Protein AF-0000000087408393 (afdb_homodimer)

Sequence (580 aa):
MEGLTKAVASVRRKIRSHRELYAKNEEAVKQHLIGEVFQALGWDWNNPEEVRPEERTEDGRADYALILNGEVFAYVEAKNLGVNIIKRDEPLRQLARYCFNSGVKYGILTNGAVWIAVKAFEEGSRLRDRVLVTVNIEEEPLEKAVLKLSILSKSRITEMERVASLLRALELSFLGLRQEGYSEEMLIEYLTSREGMNTVPVGELKGDETPKAAYVYDGGWKLLPLQERSIKGVLLSVLLYLEKRAQGYEREEIRRAYEHIRRMSLSPETALGVLKKLEEEEKLRISVEIMEGLTKAVASVRRKIRSHRELYAKNEEAVKQHLIGEVFQALGWDWNNPEEVRPEERTEDGRADYALILNGEVFAYVEAKNLGVNIIKRDEPLRQLARYCFNSGVKYGILTNGAVWIAVKAFEEGSRLRDRVLVTVNIEEEPLEKAVLKLSILSKSRITEMERVASLLRALELSFLGLRQEGYSEEMLIEYLTSREGMNTVPVGELKGDETPKAAYVYDGGWKLLPLQERSIKGVLLSVLLYLEKRAQGYEREEIRRAYEHIRRMSLSPETALGVLKKLEEEEKLRISVEI

Structure (mmCIF, N/CA/C/O backbone):
data_AF-0000000087408393-model_v1
#
loop_
_entity.id
_entity.type
_entity.pdbx_description
1 polymer 'Res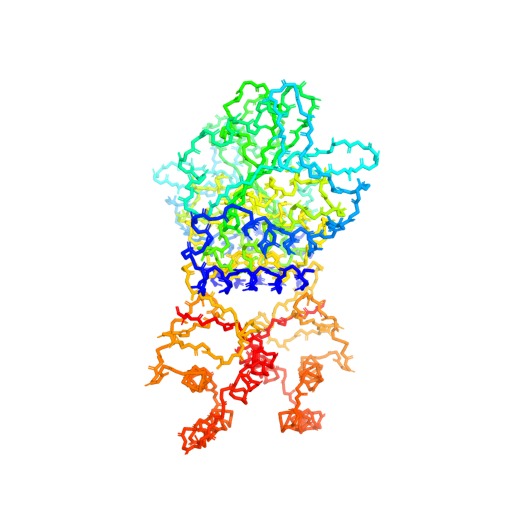triction endonuclease'
#
loop_
_atom_site.group_PDB
_atom_site.id
_atom_site.type_symbol
_atom_site.label_atom_id
_atom_site.label_alt_id
_atom_site.label_comp_id
_atom_site.label_asym_id
_atom_site.label_entity_id
_atom_site.label_seq_id
_atom_site.pdbx_PDB_ins_code
_atom_site.Cartn_x
_atom_site.Cartn_y
_atom_site.Cartn_z
_atom_site.occupancy
_atom_site.B_iso_or_equiv
_atom_site.auth_seq_id
_atom_site.auth_comp_id
_atom_site.auth_asym_id
_atom_site.auth_atom_id
_atom_site.pdbx_PDB_model_num
ATOM 1 N N . MET A 1 1 ? -4.43 -10.688 -15.258 1 82.88 1 MET A N 1
ATOM 2 C CA . MET A 1 1 ? -4.043 -11.211 -13.953 1 82.88 1 MET A CA 1
ATOM 3 C C . MET A 1 1 ? -5.012 -12.297 -13.492 1 82.88 1 MET A C 1
ATOM 5 O O . MET A 1 1 ? -4.637 -13.188 -12.719 1 82.88 1 MET A O 1
ATOM 9 N N . GLU A 1 2 ? -6.156 -12.289 -14.117 1 85.75 2 GLU A N 1
ATOM 10 C CA . GLU A 1 2 ? -7.145 -13.289 -13.734 1 85.75 2 GLU A CA 1
ATOM 11 C C . GLU A 1 2 ? -6.715 -14.688 -14.188 1 85.75 2 GLU A C 1
ATOM 13 O O . GLU A 1 2 ? -6.844 -15.656 -13.43 1 85.75 2 GLU A O 1
ATOM 18 N N . GLY A 1 3 ? -6.188 -14.727 -15.438 1 92.94 3 GLY A N 1
ATOM 19 C CA . GLY A 1 3 ? -5.695 -16 -15.938 1 92.94 3 GLY A CA 1
ATOM 20 C C . GLY A 1 3 ? -4.586 -16.594 -15.086 1 92.94 3 GLY A C 1
ATOM 21 O O . GLY A 1 3 ? -4.586 -17.781 -14.789 1 92.94 3 GLY A O 1
ATOM 22 N N . LEU A 1 4 ? -3.68 -15.75 -14.727 1 96.19 4 LEU A N 1
ATOM 23 C CA . LEU A 1 4 ? -2.562 -16.203 -13.906 1 96.19 4 LEU A CA 1
ATOM 24 C C . LEU A 1 4 ? -3.049 -16.641 -12.531 1 96.19 4 LEU A C 1
ATOM 26 O O . LEU A 1 4 ? -2.562 -17.641 -11.992 1 96.19 4 LEU A O 1
ATOM 30 N N . THR A 1 5 ? -4 -15.961 -11.961 1 93.5 5 THR A N 1
ATOM 31 C CA . THR A 1 5 ? -4.574 -16.328 -10.672 1 93.5 5 THR A CA 1
ATOM 32 C C . THR A 1 5 ? -5.184 -17.719 -10.719 1 93.5 5 THR A C 1
ATOM 34 O O . THR A 1 5 ? -4.926 -18.547 -9.844 1 93.5 5 THR A O 1
ATOM 37 N N . LYS A 1 6 ? -5.926 -17.953 -11.719 1 92.44 6 LYS A N 1
ATOM 38 C CA . LYS A 1 6 ? -6.555 -19.266 -11.891 1 92.44 6 LYS A CA 1
ATOM 39 C C . LYS A 1 6 ? -5.504 -20.359 -12.055 1 92.44 6 LYS A C 1
ATOM 41 O O . LYS A 1 6 ? -5.637 -21.453 -11.492 1 92.44 6 LYS A O 1
ATOM 46 N N . ALA A 1 7 ? -4.508 -20.047 -12.82 1 96.06 7 ALA A N 1
ATOM 47 C CA . ALA A 1 7 ? -3.447 -21.016 -13.062 1 96.06 7 ALA A CA 1
ATOM 48 C C . ALA A 1 7 ? -2.715 -21.359 -11.766 1 96.06 7 ALA A C 1
ATOM 50 O O . ALA A 1 7 ? -2.457 -22.531 -11.492 1 96.06 7 ALA A O 1
ATOM 51 N N . VAL A 1 8 ? -2.359 -20.375 -10.984 1 95.25 8 VAL A N 1
ATOM 52 C CA . VAL A 1 8 ? -1.632 -20.578 -9.734 1 95.25 8 VAL A CA 1
ATOM 53 C C . VAL A 1 8 ? -2.5 -21.375 -8.758 1 95.25 8 VAL A C 1
ATOM 55 O O . VAL A 1 8 ? -2.02 -22.297 -8.102 1 95.25 8 VAL A O 1
ATOM 58 N N . ALA A 1 9 ? -3.762 -21.047 -8.695 1 89.94 9 ALA A N 1
ATOM 59 C CA . ALA A 1 9 ? -4.684 -21.797 -7.852 1 89.94 9 ALA A CA 1
ATOM 60 C C . ALA A 1 9 ? -4.773 -23.266 -8.297 1 89.94 9 ALA A C 1
ATOM 62 O O . ALA A 1 9 ? -4.793 -24.172 -7.461 1 89.94 9 ALA A O 1
ATOM 63 N N . SER A 1 10 ? -4.852 -23.438 -9.57 1 92.94 10 SER A N 1
ATOM 64 C CA . SER A 1 10 ? -4.91 -24.781 -10.141 1 92.94 10 SER A CA 1
ATOM 65 C C . SER A 1 10 ? -3.656 -25.578 -9.805 1 92.94 10 SER A C 1
ATOM 67 O O . SER A 1 10 ? -3.744 -26.734 -9.383 1 92.94 10 SER A O 1
ATOM 69 N N . VAL A 1 11 ? -2.555 -24.984 -9.984 1 96 11 VAL A N 1
ATOM 70 C CA . VAL A 1 11 ? -1.28 -25.641 -9.711 1 96 11 VAL A CA 1
ATOM 71 C C . VAL A 1 11 ? -1.196 -26 -8.234 1 96 11 VAL A C 1
ATOM 73 O O . VAL A 1 11 ? -0.755 -27.094 -7.879 1 96 11 VAL A O 1
ATOM 76 N N . ARG A 1 12 ? -1.603 -25.109 -7.426 1 91.62 12 ARG A N 1
ATOM 77 C CA . ARG A 1 12 ? -1.642 -25.391 -5.992 1 91.62 12 ARG A CA 1
ATOM 78 C C . ARG A 1 12 ? -2.467 -26.641 -5.691 1 91.62 12 ARG A C 1
ATOM 80 O O . ARG A 1 12 ? -2.057 -27.484 -4.891 1 91.62 12 ARG A O 1
ATOM 87 N N . ARG A 1 13 ? -3.559 -26.703 -6.281 1 89.12 13 ARG A N 1
ATOM 88 C CA . ARG A 1 13 ? -4.445 -27.844 -6.078 1 89.12 13 ARG A CA 1
ATOM 89 C C . ARG A 1 13 ? -3.801 -29.141 -6.566 1 89.12 13 ARG A C 1
ATOM 91 O O . ARG A 1 13 ? -3.887 -30.172 -5.902 1 89.12 13 ARG A O 1
ATOM 98 N N . LYS A 1 14 ? -3.26 -29.078 -7.699 1 94.88 14 LYS A N 1
ATOM 99 C CA . LYS A 1 14 ? -2.59 -30.25 -8.25 1 94.88 14 LYS A CA 1
ATOM 100 C C . LYS A 1 14 ? -1.484 -30.734 -7.32 1 94.88 14 LYS A C 1
ATOM 102 O O . LYS A 1 14 ? -1.36 -31.938 -7.078 1 94.88 14 LYS A O 1
ATOM 107 N N . ILE A 1 15 ? -0.695 -29.797 -6.793 1 95.38 15 ILE A N 1
ATOM 108 C CA . ILE A 1 15 ? 0.403 -30.141 -5.898 1 95.38 15 ILE A CA 1
ATOM 109 C C . ILE A 1 15 ? -0.147 -30.844 -4.656 1 95.38 15 ILE A C 1
ATOM 111 O O . ILE A 1 15 ? 0.379 -31.875 -4.23 1 95.38 15 ILE A O 1
ATOM 115 N N . ARG A 1 16 ? -1.187 -30.344 -4.156 1 89.31 16 ARG A N 1
ATOM 116 C CA . ARG A 1 16 ? -1.789 -30.906 -2.953 1 89.31 16 ARG A CA 1
ATOM 117 C C . ARG A 1 16 ? -2.334 -32.312 -3.219 1 89.31 16 ARG A C 1
ATOM 119 O O . ARG A 1 16 ? -2.162 -33.219 -2.398 1 89.31 16 ARG A O 1
ATOM 126 N N . SER A 1 17 ? -2.898 -32.5 -4.316 1 92.31 17 SER A N 1
ATOM 127 C CA . SER A 1 17 ? -3.598 -33.75 -4.621 1 92.31 17 SER A CA 1
ATOM 128 C C . SER A 1 17 ? -2.627 -34.844 -5.09 1 92.31 17 SER A C 1
ATOM 130 O O . SER A 1 17 ? -2.889 -36.031 -4.918 1 92.31 17 SER A O 1
ATOM 132 N N . HIS A 1 18 ? -1.517 -34.438 -5.703 1 96.75 18 HIS A N 1
ATOM 133 C CA . HIS A 1 18 ? -0.605 -35.406 -6.312 1 96.75 18 HIS A CA 1
ATOM 134 C C . HIS A 1 18 ? 0.838 -35.125 -5.902 1 96.75 18 HIS A C 1
ATOM 136 O O . HIS A 1 18 ? 1.747 -35.188 -6.73 1 96.75 18 HIS A O 1
ATOM 142 N N . ARG A 1 19 ? 1.086 -34.844 -4.723 1 95.81 19 ARG A N 1
ATOM 143 C CA . ARG A 1 19 ? 2.385 -34.406 -4.227 1 95.81 19 ARG A CA 1
ATOM 144 C C . ARG A 1 19 ? 3.451 -35.469 -4.457 1 95.81 19 ARG A C 1
ATOM 146 O O . ARG A 1 19 ? 4.57 -35.156 -4.871 1 95.81 19 ARG A O 1
ATOM 153 N N . GLU A 1 20 ? 3.113 -36.719 -4.176 1 97.62 20 GLU A N 1
ATOM 154 C CA . GLU A 1 20 ? 4.082 -37.812 -4.309 1 97.62 20 GLU A CA 1
ATOM 155 C C . GLU A 1 20 ? 4.562 -37.938 -5.75 1 97.62 20 GLU A C 1
ATOM 157 O O . GLU A 1 20 ? 5.742 -38.188 -5.992 1 97.62 20 GLU A O 1
ATOM 162 N N . LEU A 1 21 ? 3.654 -37.75 -6.609 1 97.94 21 LEU A N 1
ATOM 163 C CA . LEU A 1 21 ? 4.004 -37.812 -8.023 1 97.94 21 LEU A CA 1
ATOM 164 C C . LEU A 1 21 ? 5.004 -36.719 -8.383 1 97.94 21 LEU A C 1
ATOM 166 O O . LEU A 1 21 ? 6.051 -37 -8.977 1 97.94 21 LEU A O 1
ATOM 170 N N . TYR A 1 22 ? 4.742 -35.531 -7.977 1 98 22 TYR A N 1
ATOM 171 C CA . TYR A 1 22 ? 5.551 -34.375 -8.367 1 98 22 TYR A CA 1
ATOM 172 C C . TYR A 1 22 ? 6.879 -34.375 -7.621 1 98 22 TYR A C 1
ATOM 174 O O . TYR A 1 22 ? 7.855 -33.781 -8.094 1 98 22 TYR A O 1
ATOM 182 N N . ALA A 1 23 ? 6.914 -35.031 -6.453 1 97.88 23 ALA A N 1
ATOM 183 C CA . ALA A 1 23 ? 8.148 -35.094 -5.668 1 97.88 23 ALA A CA 1
ATOM 184 C C . ALA A 1 23 ? 9.195 -35.969 -6.367 1 97.88 23 ALA A C 1
ATOM 186 O O . ALA A 1 23 ? 10.398 -35.781 -6.164 1 97.88 23 ALA A O 1
ATOM 187 N N . LYS A 1 24 ? 8.703 -36.844 -7.262 1 97.44 24 LYS A N 1
ATOM 188 C CA . LYS A 1 24 ? 9.633 -37.844 -7.797 1 97.44 24 LYS A CA 1
ATOM 189 C C . LYS A 1 24 ? 9.75 -37.719 -9.312 1 97.44 24 LYS A C 1
ATOM 191 O O . LYS A 1 24 ? 10.68 -38.25 -9.914 1 97.44 24 LYS A O 1
ATOM 196 N N . ASN A 1 25 ? 8.859 -37.031 -9.914 1 97.75 25 ASN A N 1
ATOM 197 C CA . ASN A 1 25 ? 8.773 -37.031 -11.367 1 97.75 25 ASN A CA 1
ATOM 198 C C . ASN A 1 25 ? 8.938 -35.625 -11.938 1 97.75 25 ASN A C 1
ATOM 200 O O . ASN A 1 25 ? 7.965 -34.875 -12.07 1 97.75 25 ASN A O 1
ATOM 204 N N . GLU A 1 26 ? 10.078 -35.281 -12.359 1 97.62 26 GLU A N 1
ATOM 205 C CA . GLU A 1 26 ? 10.414 -33.969 -12.898 1 97.62 26 GLU A CA 1
ATOM 206 C C . GLU A 1 26 ? 9.633 -33.688 -14.172 1 97.62 26 GLU A C 1
ATOM 208 O O . GLU A 1 26 ? 9.172 -32.562 -14.391 1 97.62 26 GLU A O 1
ATOM 213 N N . GLU A 1 27 ? 9.445 -34.688 -15.016 1 96.62 27 GLU A N 1
ATOM 214 C CA . GLU A 1 27 ? 8.719 -34.5 -16.266 1 96.62 27 GLU A CA 1
ATOM 215 C C . GLU A 1 27 ? 7.254 -34.156 -16.016 1 96.62 27 GLU A C 1
ATOM 217 O O . GLU A 1 27 ? 6.664 -33.344 -16.734 1 96.62 27 GLU A O 1
ATOM 222 N N . ALA A 1 28 ? 6.691 -34.75 -15.016 1 97.81 28 ALA A N 1
ATOM 223 C CA . ALA A 1 28 ? 5.324 -34.406 -14.633 1 97.81 28 ALA A CA 1
ATOM 224 C C . ALA A 1 28 ? 5.227 -32.938 -14.188 1 97.81 28 ALA A C 1
ATOM 226 O O . ALA A 1 28 ? 4.27 -32.25 -14.523 1 97.81 28 ALA A O 1
ATOM 227 N N . VAL A 1 29 ? 6.191 -32.5 -13.43 1 98.56 29 VAL A N 1
ATOM 228 C CA . VAL A 1 29 ? 6.242 -31.109 -12.969 1 98.56 29 VAL A CA 1
ATOM 229 C C . VAL A 1 29 ? 6.305 -30.172 -14.164 1 98.56 29 VAL A C 1
ATOM 231 O O . VAL A 1 29 ? 5.547 -29.203 -14.242 1 98.56 29 VAL A O 1
ATOM 234 N N . LYS A 1 30 ? 7.164 -30.484 -15.141 1 97.5 30 LYS A N 1
ATOM 235 C CA . LYS A 1 30 ? 7.316 -29.656 -16.344 1 97.5 30 LYS A CA 1
ATOM 236 C C . LYS A 1 30 ? 6 -29.562 -17.109 1 97.5 30 LYS A C 1
ATOM 238 O O . LYS A 1 30 ? 5.559 -28.453 -17.438 1 97.5 30 LYS A O 1
ATOM 243 N N . GLN A 1 31 ? 5.391 -30.672 -17.219 1 94.38 31 GLN A N 1
ATOM 244 C CA . GLN A 1 31 ? 4.211 -30.75 -18.078 1 94.38 31 GLN A CA 1
ATOM 245 C C . GLN A 1 31 ? 2.982 -30.188 -17.375 1 94.38 31 GLN A C 1
ATOM 247 O O . GLN A 1 31 ? 2.223 -29.406 -17.953 1 94.38 31 GLN A O 1
ATOM 252 N N . HIS A 1 32 ? 2.787 -30.547 -16.109 1 97 32 HIS A N 1
ATOM 253 C CA . HIS A 1 32 ? 1.526 -30.25 -15.43 1 97 32 HIS A CA 1
ATOM 254 C C . HIS A 1 32 ? 1.57 -28.906 -14.734 1 97 32 HIS A C 1
ATOM 256 O O . HIS A 1 32 ? 0.545 -28.219 -14.625 1 97 32 HIS A O 1
ATOM 262 N N . LEU A 1 33 ? 2.68 -28.531 -14.227 1 98.31 33 LEU A N 1
ATOM 263 C CA . LEU A 1 33 ? 2.752 -27.375 -13.359 1 98.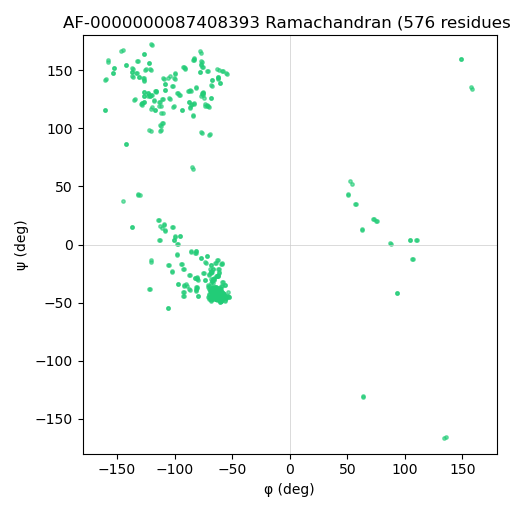31 33 LEU A CA 1
ATOM 264 C C . LEU A 1 33 ? 3.395 -26.188 -14.086 1 98.31 33 LEU A C 1
ATOM 266 O O . LEU A 1 33 ? 2.777 -25.125 -14.227 1 98.31 33 LEU A O 1
ATOM 270 N N . ILE A 1 34 ? 4.562 -26.359 -14.617 1 98.38 34 ILE A N 1
ATOM 271 C CA . ILE A 1 34 ? 5.363 -25.281 -15.172 1 98.38 34 ILE A CA 1
ATOM 272 C C . ILE A 1 34 ? 4.715 -24.75 -16.453 1 98.38 34 ILE A C 1
ATOM 274 O O . ILE A 1 34 ? 4.582 -23.547 -16.641 1 98.38 34 ILE A O 1
ATOM 278 N N . GLY A 1 35 ? 4.309 -25.656 -17.328 1 97.25 35 GLY A N 1
ATOM 279 C CA . GLY A 1 35 ? 3.66 -25.266 -18.562 1 97.25 35 GLY A CA 1
ATOM 280 C C . GLY A 1 35 ? 2.412 -24.422 -18.344 1 97.25 35 GLY A C 1
ATOM 281 O O . GLY A 1 35 ? 2.191 -23.438 -19.047 1 97.25 35 GLY A O 1
ATOM 282 N N . GLU A 1 36 ? 1.628 -24.797 -17.391 1 97.44 36 GLU A N 1
ATOM 283 C CA . GLU A 1 36 ? 0.394 -24.078 -17.109 1 97.44 36 GLU A CA 1
ATOM 284 C C . GLU A 1 36 ? 0.686 -22.641 -16.656 1 97.44 36 GLU A C 1
ATOM 286 O O . GLU A 1 36 ? 0.022 -21.703 -17.094 1 97.44 36 GLU A O 1
ATOM 291 N N . VAL A 1 37 ? 1.674 -22.484 -15.82 1 98.12 37 VAL A N 1
ATOM 292 C CA . VAL A 1 37 ? 2.027 -21.156 -15.312 1 98.12 37 VAL A CA 1
ATOM 293 C C . VAL A 1 37 ? 2.568 -20.297 -16.453 1 98.12 37 VAL A C 1
ATOM 295 O O . VAL A 1 37 ? 2.145 -19.156 -16.625 1 98.12 37 VAL A O 1
ATOM 298 N N . PHE A 1 38 ? 3.439 -20.844 -17.281 1 98 38 PHE A N 1
ATOM 299 C CA . PHE A 1 38 ? 4.023 -20.062 -18.359 1 98 38 PHE A CA 1
ATOM 300 C C . PHE A 1 38 ? 2.961 -19.672 -19.391 1 98 38 PHE A C 1
ATOM 302 O O . PHE A 1 38 ? 2.975 -18.562 -19.922 1 98 38 PHE A O 1
ATOM 309 N N . GLN A 1 39 ? 2.059 -20.609 -19.641 1 97.5 39 GLN A N 1
ATOM 310 C CA . GLN A 1 39 ? 0.962 -20.281 -20.547 1 97.5 39 GLN A CA 1
ATOM 311 C C . GLN A 1 39 ? 0.152 -19.094 -20.016 1 97.5 39 GLN A C 1
ATOM 313 O O . GLN A 1 39 ? -0.184 -18.188 -20.766 1 97.5 39 GLN A O 1
ATOM 318 N N . ALA A 1 40 ? -0.129 -19.094 -18.766 1 97.81 40 ALA A N 1
ATOM 319 C CA . ALA A 1 40 ? -0.9 -18.031 -18.141 1 97.81 40 ALA A CA 1
ATOM 320 C C . ALA A 1 40 ? -0.114 -16.719 -18.125 1 97.81 40 ALA A C 1
ATOM 322 O O . ALA A 1 40 ? -0.701 -15.633 -18.094 1 97.81 40 ALA A O 1
ATOM 323 N N . LEU A 1 41 ? 1.164 -16.844 -18.188 1 97.94 41 LEU A N 1
ATOM 324 C CA . LEU A 1 41 ? 2.037 -15.672 -18.234 1 97.94 41 LEU A CA 1
ATOM 325 C C . LEU A 1 41 ? 2.137 -15.102 -19.641 1 97.94 41 LEU A C 1
ATOM 327 O O . LEU A 1 41 ? 2.779 -14.078 -19.859 1 97.94 41 LEU A O 1
ATOM 331 N N . GLY A 1 42 ? 1.581 -15.781 -20.594 1 97.56 42 GLY A N 1
ATOM 332 C CA . GLY A 1 42 ? 1.501 -15.258 -21.953 1 97.56 42 GLY A CA 1
ATOM 333 C C . GLY A 1 42 ? 2.502 -15.898 -22.891 1 97.56 42 GLY A C 1
ATOM 334 O O . GLY A 1 42 ? 2.611 -15.492 -24.047 1 97.56 42 GLY A O 1
ATOM 335 N N . TRP A 1 43 ? 3.232 -16.891 -22.359 1 97.5 43 TRP A N 1
ATOM 336 C CA . TRP A 1 43 ? 4.156 -17.625 -23.219 1 97.5 43 TRP A CA 1
ATOM 337 C C . TRP A 1 43 ? 3.436 -18.766 -23.938 1 97.5 43 TRP A C 1
ATOM 339 O O . TRP A 1 43 ? 2.807 -19.609 -23.312 1 97.5 43 TRP A O 1
ATOM 349 N N . ASP A 1 44 ? 3.475 -18.688 -25.25 1 96.38 44 ASP A N 1
ATOM 350 C CA . ASP A 1 44 ? 2.934 -19.828 -25.969 1 96.38 44 ASP A CA 1
ATOM 351 C C . ASP A 1 44 ? 3.83 -21.062 -25.812 1 96.38 44 ASP A C 1
ATOM 353 O O . ASP A 1 44 ? 4.785 -21.234 -26.562 1 96.38 44 ASP A O 1
ATOM 357 N N . TRP A 1 45 ? 3.516 -21.844 -24.922 1 93.19 45 TRP A N 1
ATOM 358 C CA . TRP A 1 45 ? 4.344 -22.938 -24.422 1 93.19 45 TRP A CA 1
ATOM 359 C C . TRP A 1 45 ? 4.621 -23.953 -25.516 1 93.19 45 TRP A C 1
ATOM 361 O O . TRP A 1 45 ? 5.648 -24.641 -25.5 1 93.19 45 TRP A O 1
ATOM 371 N N . ASN A 1 46 ? 3.766 -23.969 -26.594 1 93 46 ASN A N 1
ATOM 372 C CA . ASN A 1 46 ? 3.924 -24.938 -27.656 1 93 46 ASN A CA 1
ATOM 373 C C . ASN A 1 46 ? 4.422 -24.281 -28.953 1 93 46 ASN A C 1
ATOM 375 O O . ASN A 1 46 ? 4.395 -24.906 -30.016 1 93 46 ASN A O 1
ATOM 379 N N . ASN A 1 47 ? 4.926 -23.125 -28.844 1 95.81 47 ASN A N 1
ATOM 380 C CA . ASN A 1 47 ? 5.469 -22.375 -29.984 1 95.81 47 ASN A CA 1
ATOM 381 C C . ASN A 1 47 ? 6.988 -22.266 -29.891 1 95.81 47 ASN A C 1
ATOM 383 O O . ASN A 1 47 ? 7.516 -21.547 -29.031 1 95.81 47 ASN A O 1
ATOM 387 N N . PRO A 1 48 ? 7.648 -22.875 -30.781 1 94.5 48 PRO A N 1
ATOM 388 C CA . PRO A 1 48 ? 9.109 -22.859 -30.719 1 94.5 48 PRO A CA 1
ATOM 389 C C . PRO A 1 48 ? 9.695 -21.453 -30.906 1 94.5 48 PRO A C 1
ATOM 391 O O . PRO A 1 48 ? 10.867 -21.219 -30.609 1 94.5 48 PRO A O 1
ATOM 394 N N . GLU A 1 49 ? 8.961 -20.562 -31.375 1 96.5 49 GLU A N 1
ATOM 395 C CA . GLU A 1 49 ? 9.43 -19.188 -31.516 1 96.5 49 GLU A CA 1
ATOM 396 C C . GLU A 1 49 ? 9.43 -18.469 -30.172 1 96.5 49 GLU A C 1
ATOM 398 O O . GLU A 1 49 ? 10.023 -17.391 -30.031 1 96.5 49 GLU A O 1
ATOM 403 N N . GLU A 1 50 ? 8.781 -19.125 -29.172 1 97.25 50 GLU A N 1
ATOM 404 C CA . GLU A 1 50 ? 8.672 -18.469 -27.875 1 97.25 50 GLU A CA 1
ATOM 405 C C . GLU A 1 50 ? 9.305 -19.312 -26.781 1 97.25 50 GLU A C 1
ATOM 407 O O . GLU A 1 50 ? 9.891 -18.781 -25.828 1 97.25 50 GLU A O 1
ATOM 412 N N . VAL A 1 51 ? 9.109 -20.609 -26.891 1 97.56 51 VAL A N 1
ATOM 413 C CA . VAL A 1 51 ? 9.641 -21.516 -25.875 1 97.56 51 VAL A CA 1
ATOM 414 C C . VAL A 1 51 ? 10.297 -22.719 -26.547 1 97.56 51 VAL A C 1
ATOM 416 O O . VAL A 1 51 ? 9.656 -23.422 -27.328 1 97.56 51 VAL A O 1
ATOM 419 N N . ARG A 1 52 ? 11.555 -22.969 -26.234 1 96.75 52 ARG A N 1
ATOM 420 C CA . ARG A 1 52 ? 12.289 -24.094 -26.797 1 96.75 52 ARG A CA 1
ATOM 421 C C . ARG A 1 52 ? 12.766 -25.047 -25.703 1 96.75 52 ARG A C 1
ATOM 423 O O . ARG A 1 52 ? 13.547 -24.656 -24.828 1 96.75 52 ARG A O 1
ATOM 430 N N . PRO A 1 53 ? 12.312 -26.297 -25.719 1 95.12 53 PRO A N 1
ATOM 431 C CA . PRO A 1 53 ? 12.797 -27.266 -24.734 1 95.12 53 PRO A CA 1
ATOM 432 C C . PRO A 1 53 ? 14.203 -27.781 -25.062 1 95.12 53 PRO A C 1
ATOM 434 O O . PRO A 1 53 ? 14.641 -27.719 -26.203 1 95.12 53 PRO A O 1
ATOM 437 N N . GLU A 1 54 ? 14.883 -28.156 -24.078 1 90.56 54 GLU A N 1
ATOM 438 C CA . GLU A 1 54 ? 16.188 -28.812 -24.188 1 90.56 54 GLU A CA 1
ATOM 439 C C . GLU A 1 54 ? 17.141 -27.984 -25.031 1 90.56 54 GLU A C 1
ATOM 441 O O . GLU A 1 54 ? 17.734 -28.516 -25.984 1 90.56 54 GLU A O 1
ATOM 446 N N . GLU A 1 55 ? 17.234 -26.812 -24.656 1 85.56 55 GLU A N 1
ATOM 447 C CA . GLU A 1 55 ? 18.109 -25.891 -25.375 1 85.56 55 GLU A CA 1
ATOM 448 C C . GLU A 1 55 ? 19.578 -26.156 -25.062 1 85.56 55 GLU A C 1
ATOM 450 O O . GLU A 1 55 ? 19.969 -26.109 -23.891 1 85.56 55 GLU A O 1
ATOM 455 N N . ARG A 1 56 ? 20.344 -26.344 -26.047 1 87.06 56 ARG A N 1
ATOM 456 C CA . ARG A 1 56 ? 21.75 -26.672 -25.875 1 87.06 56 ARG A CA 1
ATOM 457 C C . ARG A 1 56 ? 22.562 -25.453 -25.484 1 87.06 56 ARG A C 1
ATOM 459 O O . ARG A 1 56 ? 22.359 -24.359 -26.016 1 87.06 56 ARG A O 1
ATOM 466 N N . THR A 1 57 ? 23.359 -25.656 -24.422 1 85.62 57 THR A N 1
ATOM 467 C CA . THR A 1 57 ? 24.375 -24.688 -24 1 85.62 57 THR A CA 1
ATOM 468 C C . THR A 1 57 ? 25.766 -25.312 -24.031 1 85.62 57 THR A C 1
ATOM 470 O O . THR A 1 57 ? 25.906 -26.484 -24.359 1 85.62 57 THR A O 1
ATOM 473 N N . GLU A 1 58 ? 26.766 -24.531 -23.828 1 83.06 58 GLU A N 1
ATOM 474 C CA . GLU A 1 58 ? 28.125 -25.047 -23.781 1 83.06 58 GLU A CA 1
ATOM 475 C C . GLU A 1 58 ? 28.312 -26.031 -22.625 1 83.06 58 GLU A C 1
ATOM 477 O O . GLU A 1 58 ? 29.109 -26.953 -22.719 1 83.06 58 GLU A O 1
ATOM 482 N N . ASP A 1 59 ? 27.547 -25.906 -21.578 1 80.5 59 ASP A N 1
ATOM 483 C CA . ASP A 1 59 ? 27.734 -26.672 -20.359 1 80.5 59 ASP A CA 1
ATOM 484 C C . ASP A 1 59 ? 26.562 -27.656 -20.156 1 80.5 59 ASP A C 1
ATOM 486 O O . ASP A 1 59 ? 26.312 -28.094 -19.031 1 80.5 59 ASP A O 1
ATOM 490 N N . GLY A 1 60 ? 25.859 -27.828 -21.219 1 86 60 GLY A N 1
ATOM 491 C CA . GLY A 1 60 ? 24.719 -28.719 -21.078 1 86 60 GLY A CA 1
ATOM 492 C C . GLY A 1 60 ? 23.453 -28.172 -21.688 1 86 60 GLY A C 1
ATOM 493 O O . GLY A 1 60 ? 23.5 -27.297 -22.547 1 86 60 GLY A O 1
ATOM 494 N N . ARG A 1 61 ? 22.391 -28.859 -21.297 1 91.06 61 ARG A N 1
ATOM 495 C CA . ARG A 1 61 ? 21.094 -28.469 -21.844 1 91.06 61 ARG A CA 1
ATOM 496 C C . ARG A 1 61 ? 20.188 -27.875 -20.781 1 91.06 61 ARG A C 1
ATOM 498 O O . ARG A 1 61 ? 19.922 -28.516 -19.75 1 91.06 61 ARG A O 1
ATOM 505 N N . ALA A 1 62 ? 19.891 -26.641 -21.109 1 93.75 62 ALA A N 1
ATOM 506 C CA . ALA A 1 62 ? 18.844 -26.078 -20.266 1 93.75 62 ALA A CA 1
ATOM 507 C C . ALA A 1 62 ? 17.484 -26.703 -20.578 1 93.75 62 ALA A C 1
ATOM 509 O O . ALA A 1 62 ? 17.203 -27.031 -21.734 1 93.75 62 ALA A O 1
ATOM 510 N N . ASP A 1 63 ? 16.672 -26.781 -19.578 1 96.75 63 ASP A N 1
ATOM 511 C CA . ASP A 1 63 ? 15.383 -27.438 -19.812 1 96.75 63 ASP A CA 1
ATOM 512 C C . ASP A 1 63 ? 14.531 -26.672 -20.812 1 96.75 63 ASP A C 1
ATOM 514 O O . ASP A 1 63 ? 13.906 -27.266 -21.688 1 96.75 63 ASP A O 1
ATOM 518 N N . TYR A 1 64 ? 14.492 -25.344 -20.656 1 97.38 64 TYR A N 1
ATOM 519 C CA . TYR A 1 64 ? 13.781 -24.5 -21.609 1 97.38 64 TYR A CA 1
ATOM 520 C C . TYR A 1 64 ? 14.539 -23.188 -21.859 1 97.38 64 TYR A C 1
ATOM 522 O O . TYR A 1 64 ? 15.328 -22.766 -21.016 1 97.38 64 TYR A O 1
ATOM 530 N N . ALA A 1 65 ? 14.258 -22.656 -23.047 1 97.75 65 ALA A N 1
ATOM 531 C CA . ALA A 1 65 ? 14.664 -21.281 -23.359 1 97.75 65 ALA A CA 1
ATOM 532 C C . ALA A 1 65 ? 13.461 -20.422 -23.734 1 97.75 65 ALA A C 1
ATOM 534 O O . ALA A 1 65 ? 12.586 -20.859 -24.484 1 97.75 65 ALA A O 1
ATOM 535 N N . LEU A 1 66 ? 13.328 -19.297 -23.109 1 98.12 66 LEU A N 1
ATOM 536 C CA . LEU A 1 66 ? 12.336 -18.297 -23.5 1 98.12 66 LEU A CA 1
ATOM 537 C C . LEU A 1 66 ? 12.891 -17.359 -24.562 1 98.12 66 LEU A C 1
ATOM 539 O O . LEU A 1 66 ? 13.953 -16.766 -24.375 1 98.12 66 LEU A O 1
ATOM 543 N N . ILE A 1 67 ? 12.18 -17.328 -25.656 1 97.75 67 ILE A N 1
ATOM 544 C CA . ILE A 1 67 ? 12.648 -16.578 -26.812 1 97.75 67 ILE A CA 1
ATOM 545 C C . ILE A 1 67 ? 11.859 -15.273 -26.953 1 97.75 67 ILE A C 1
ATOM 547 O O . ILE A 1 67 ? 10.625 -15.289 -26.922 1 97.75 67 ILE A O 1
ATOM 551 N N . LEU A 1 68 ? 12.531 -14.195 -27.016 1 96.31 68 LEU A N 1
ATOM 552 C CA . LEU A 1 68 ? 11.961 -12.875 -27.266 1 96.31 68 LEU A CA 1
ATOM 553 C C . LEU A 1 68 ? 12.664 -12.195 -28.438 1 96.31 68 LEU A C 1
ATOM 555 O O . LEU A 1 68 ? 13.891 -12.102 -28.469 1 96.31 68 LEU A O 1
ATOM 559 N N . ASN A 1 69 ? 11.93 -11.828 -29.453 1 94.5 69 ASN A N 1
ATOM 560 C CA . ASN A 1 69 ? 12.469 -11.18 -30.656 1 94.5 69 ASN A CA 1
ATOM 561 C C . ASN A 1 69 ? 13.539 -12.031 -31.312 1 94.5 69 ASN A C 1
ATOM 563 O O . ASN A 1 69 ? 14.609 -11.531 -31.672 1 94.5 69 ASN A O 1
ATOM 567 N N . GLY A 1 70 ? 13.398 -13.266 -31.266 1 95 70 GLY A N 1
ATOM 568 C CA . GLY A 1 70 ? 14.25 -14.188 -31.984 1 95 70 GLY A CA 1
ATOM 569 C C . GLY A 1 70 ? 15.492 -14.586 -31.219 1 95 70 GLY A C 1
ATOM 570 O O . GLY A 1 70 ? 16.297 -15.391 -31.703 1 95 70 GLY A O 1
ATOM 571 N N . GLU A 1 71 ? 15.656 -14.086 -30.031 1 96.31 71 GLU A N 1
ATOM 572 C CA . GLU A 1 71 ? 16.828 -14.398 -29.219 1 96.31 71 GLU A CA 1
ATOM 573 C C . GLU A 1 71 ? 16.438 -15.008 -27.875 1 96.31 71 GLU A C 1
ATOM 575 O O . GLU A 1 71 ? 15.336 -14.758 -27.375 1 96.31 71 GLU A O 1
ATOM 580 N N . VAL A 1 72 ? 17.422 -15.742 -27.344 1 96.62 72 VAL A N 1
ATOM 581 C CA . VAL A 1 72 ? 17.172 -16.312 -26.016 1 96.62 72 VAL A CA 1
ATOM 582 C C . VAL A 1 72 ? 17.188 -15.203 -24.969 1 96.62 72 VAL A C 1
ATOM 584 O O . VAL A 1 72 ? 18.203 -14.516 -24.797 1 96.62 72 VAL A O 1
ATOM 587 N N . PHE A 1 73 ? 16.109 -15.062 -24.344 1 97.69 73 PHE A N 1
ATOM 588 C CA . PHE A 1 73 ? 15.992 -14.031 -23.312 1 97.69 73 PHE A CA 1
ATOM 589 C C . PHE A 1 73 ? 16.359 -14.594 -21.938 1 97.69 73 PHE A C 1
ATOM 591 O O . PHE A 1 73 ? 17.031 -13.93 -21.141 1 97.69 73 PHE A O 1
ATOM 598 N N . ALA A 1 74 ? 15.898 -15.828 -21.688 1 98 74 ALA A N 1
ATOM 599 C CA . ALA A 1 74 ? 16.141 -16.469 -20.391 1 98 74 ALA A CA 1
ATOM 600 C C . ALA A 1 74 ? 16.156 -17.984 -20.547 1 98 74 ALA A C 1
ATOM 602 O O . ALA A 1 74 ? 15.484 -18.547 -21.406 1 98 74 ALA A O 1
ATOM 603 N N . TYR A 1 75 ? 16.891 -18.609 -19.672 1 97.69 75 TYR A N 1
ATOM 604 C CA . TYR A 1 75 ? 16.828 -20.062 -19.531 1 97.69 75 TYR A CA 1
ATOM 605 C C . TYR A 1 75 ? 15.953 -20.453 -18.344 1 97.69 75 TYR A C 1
ATOM 607 O O . TYR A 1 75 ? 15.875 -19.719 -17.344 1 97.69 75 TYR A O 1
ATOM 615 N N . VAL A 1 76 ? 15.273 -21.562 -18.453 1 98.12 76 VAL A N 1
ATOM 616 C CA . VAL A 1 76 ? 14.469 -22.125 -17.375 1 98.12 76 VAL A CA 1
ATOM 617 C C . VAL A 1 76 ? 15.016 -23.484 -16.984 1 98.12 76 VAL A C 1
ATOM 619 O O . VAL A 1 76 ? 15.195 -24.359 -17.828 1 98.12 76 VAL A O 1
ATOM 622 N N . GLU A 1 77 ? 15.312 -23.609 -15.742 1 97.81 77 GLU A N 1
ATOM 623 C CA . GLU A 1 77 ? 15.742 -24.875 -15.164 1 97.81 77 GLU A CA 1
ATOM 624 C C . GLU A 1 77 ? 14.68 -25.438 -14.227 1 97.81 77 GLU A C 1
ATOM 626 O O . GLU A 1 77 ? 14.219 -24.75 -13.312 1 97.81 77 GLU A O 1
ATOM 631 N N . ALA A 1 78 ? 14.289 -26.688 -14.508 1 98.06 78 ALA A N 1
ATOM 632 C CA . ALA A 1 78 ? 13.211 -27.312 -13.742 1 98.06 78 ALA A CA 1
ATOM 633 C C . ALA A 1 78 ? 13.75 -28.422 -12.852 1 98.06 78 ALA A C 1
ATOM 635 O O . ALA A 1 78 ? 14.711 -29.109 -13.211 1 98.06 78 ALA A O 1
ATOM 636 N N . LYS A 1 79 ? 13.203 -28.547 -11.703 1 98.38 79 LYS A N 1
ATOM 637 C CA . LYS A 1 79 ? 13.406 -29.656 -10.781 1 98.38 79 LYS A CA 1
ATOM 638 C C . LYS A 1 79 ? 12.07 -30.266 -10.352 1 98.38 79 LYS A C 1
ATOM 640 O O . LYS A 1 79 ? 11.008 -29.703 -10.641 1 98.38 79 LYS A O 1
ATOM 645 N N . ASN A 1 80 ? 12.18 -31.422 -9.82 1 98.12 80 ASN A N 1
ATOM 646 C CA . ASN A 1 80 ? 10.953 -31.953 -9.242 1 98.12 80 ASN A CA 1
ATOM 647 C C . ASN A 1 80 ? 10.641 -31.328 -7.891 1 98.12 80 ASN A C 1
ATOM 649 O O . ASN A 1 80 ? 11.484 -30.625 -7.324 1 98.12 80 ASN A O 1
ATOM 653 N N . LEU A 1 81 ? 9.445 -31.516 -7.383 1 97.88 81 LEU A N 1
ATOM 654 C CA . LEU A 1 81 ? 8.914 -30.859 -6.188 1 97.88 81 LEU A CA 1
ATOM 655 C C . LEU A 1 81 ? 9.734 -31.25 -4.957 1 97.88 81 LEU A C 1
ATOM 657 O O . LEU A 1 81 ? 9.773 -30.484 -3.979 1 97.88 81 LEU A O 1
ATOM 661 N N . GLY A 1 82 ? 10.328 -32.375 -4.988 1 96.88 82 GLY A N 1
ATOM 662 C CA . GLY A 1 82 ? 11.07 -32.875 -3.842 1 96.88 82 GLY A CA 1
ATOM 663 C C . GLY A 1 82 ? 12.383 -32.125 -3.623 1 96.88 82 GLY A C 1
ATOM 664 O O . GLY A 1 82 ? 12.992 -32.25 -2.557 1 96.88 82 GLY A O 1
ATOM 665 N N . VAL A 1 83 ? 12.867 -31.375 -4.594 1 97.12 83 VAL A N 1
ATOM 666 C CA . VAL A 1 83 ? 14.125 -30.641 -4.496 1 97.12 83 VAL A CA 1
ATOM 667 C C . VAL A 1 83 ? 13.875 -29.281 -3.85 1 97.12 83 VAL A C 1
ATOM 669 O O . VAL A 1 83 ? 13.078 -28.484 -4.355 1 97.12 83 VAL A O 1
ATOM 672 N N . ASN A 1 84 ? 14.461 -29.031 -2.725 1 96.38 84 ASN A N 1
ATOM 673 C CA . ASN A 1 84 ? 14.383 -27.719 -2.08 1 96.38 84 ASN A CA 1
ATOM 674 C C . ASN A 1 84 ? 15.297 -26.703 -2.754 1 96.38 84 ASN A C 1
ATOM 676 O O . ASN A 1 84 ? 16.469 -26.562 -2.377 1 96.38 84 ASN A O 1
ATOM 680 N N . ILE A 1 85 ? 14.789 -25.922 -3.639 1 96.88 85 ILE A N 1
ATOM 681 C CA . ILE A 1 85 ? 15.625 -25.062 -4.477 1 96.88 85 ILE A CA 1
ATOM 682 C C . ILE A 1 85 ? 15.906 -23.75 -3.75 1 96.88 85 ILE A C 1
ATOM 684 O O . ILE A 1 85 ? 16.688 -22.922 -4.234 1 96.88 85 ILE A O 1
ATOM 688 N N . ILE A 1 86 ? 15.305 -23.547 -2.613 1 93.75 86 ILE A N 1
ATOM 689 C CA . ILE A 1 86 ? 15.602 -22.375 -1.786 1 93.75 86 ILE A CA 1
ATOM 690 C C . ILE A 1 86 ? 16.875 -22.641 -0.974 1 93.75 86 ILE A C 1
ATOM 692 O O . ILE A 1 86 ? 17.734 -21.766 -0.868 1 93.75 86 ILE A O 1
ATOM 696 N N . LYS A 1 87 ? 16.984 -23.812 -0.506 1 92.12 87 LYS A N 1
ATOM 697 C CA . LYS A 1 87 ? 18.078 -24.141 0.392 1 92.12 87 LYS A CA 1
ATOM 698 C C . LYS A 1 87 ? 19.281 -24.688 -0.385 1 92.12 87 LYS A C 1
ATOM 700 O O . LYS A 1 87 ? 20.438 -24.391 -0.039 1 92.12 87 LYS A O 1
ATOM 705 N N . ARG A 1 88 ? 19.031 -25.422 -1.447 1 92.12 88 ARG A N 1
ATOM 706 C CA . ARG A 1 88 ? 20.109 -26.016 -2.23 1 92.12 88 ARG A CA 1
ATOM 707 C C . ARG A 1 88 ? 20.609 -25.047 -3.287 1 92.12 88 ARG A C 1
ATOM 709 O O . ARG A 1 88 ? 19.844 -24.562 -4.117 1 92.12 88 ARG A O 1
ATOM 716 N N . ASP A 1 89 ? 21.828 -24.938 -3.361 1 92.44 89 ASP A N 1
ATOM 717 C CA . ASP A 1 89 ? 22.422 -23.938 -4.254 1 92.44 89 ASP A CA 1
ATOM 718 C C . ASP A 1 89 ? 22.734 -24.547 -5.621 1 92.44 89 ASP A C 1
ATOM 720 O O . ASP A 1 89 ? 22.875 -23.828 -6.609 1 92.44 89 ASP A O 1
ATOM 724 N N . GLU A 1 90 ? 22.859 -25.828 -5.695 1 94.44 90 GLU A N 1
ATOM 725 C CA . GLU A 1 90 ? 23.359 -26.516 -6.887 1 94.44 90 GLU A CA 1
ATOM 726 C C . GLU A 1 90 ? 22.484 -26.219 -8.102 1 94.44 90 GLU A C 1
ATOM 728 O O . GLU A 1 90 ? 22.984 -25.906 -9.18 1 94.44 90 GLU A O 1
ATOM 733 N N . PRO A 1 91 ? 21.188 -26.312 -7.879 1 95.81 91 PRO A N 1
ATOM 734 C CA . PRO A 1 91 ? 20.359 -26.031 -9.055 1 95.81 91 PRO A CA 1
ATOM 735 C C . PRO A 1 91 ? 20.516 -24.594 -9.555 1 95.81 91 PRO A C 1
ATOM 737 O O . PRO A 1 91 ? 20.547 -24.359 -10.766 1 95.81 91 PRO A O 1
ATOM 740 N N . LEU A 1 92 ? 20.625 -23.688 -8.695 1 95.88 92 LEU A N 1
ATOM 741 C CA . LEU A 1 92 ? 20.781 -22.297 -9.07 1 95.88 92 LEU A CA 1
ATOM 742 C C . LEU A 1 92 ? 22.125 -22.062 -9.742 1 95.88 92 LEU A C 1
ATOM 744 O O . LEU A 1 92 ? 22.219 -21.312 -10.719 1 95.88 92 LEU A O 1
ATOM 748 N N . ARG A 1 93 ? 23.156 -22.719 -9.273 1 94.12 93 ARG A N 1
ATOM 749 C CA . ARG A 1 93 ? 24.484 -22.609 -9.859 1 94.12 93 ARG A CA 1
ATOM 750 C C . ARG A 1 93 ? 24.516 -23.188 -11.273 1 94.12 93 ARG A C 1
ATOM 752 O O . ARG A 1 93 ? 25.156 -22.641 -12.164 1 94.12 93 ARG A O 1
ATOM 759 N N . GLN A 1 94 ? 23.891 -24.297 -11.414 1 94.31 94 GLN A N 1
ATOM 760 C CA . GLN A 1 94 ? 23.781 -24.891 -12.742 1 94.31 94 GLN A CA 1
ATOM 761 C C . GLN A 1 94 ? 23.141 -23.938 -13.734 1 94.31 94 GLN A C 1
ATOM 763 O O . GLN A 1 94 ? 23.656 -23.719 -14.836 1 94.31 94 GLN A O 1
ATOM 768 N N . LEU A 1 95 ? 22.047 -23.344 -13.352 1 95.75 95 LEU A N 1
ATOM 769 C CA . LEU A 1 95 ? 21.344 -22.375 -14.18 1 95.75 95 LEU A CA 1
ATOM 770 C C . LEU A 1 95 ? 22.234 -21.188 -14.508 1 95.75 95 LEU A C 1
ATOM 772 O O . LEU A 1 95 ? 22.297 -20.75 -15.664 1 95.75 95 LEU A O 1
ATOM 776 N N . ALA A 1 96 ? 22.906 -20.688 -13.555 1 93.5 96 ALA A N 1
ATOM 777 C CA . ALA A 1 96 ? 23.781 -19.531 -13.734 1 93.5 96 ALA A CA 1
ATOM 778 C C . ALA A 1 96 ? 24.906 -19.844 -14.734 1 93.5 96 ALA A C 1
ATOM 780 O O . ALA A 1 96 ? 25.297 -18.984 -15.523 1 93.5 96 ALA A O 1
ATOM 781 N N . ARG A 1 97 ? 25.391 -21.031 -14.672 1 92.5 97 ARG A N 1
ATOM 782 C CA . ARG A 1 97 ? 26.438 -21.438 -15.594 1 92.5 97 ARG A CA 1
ATOM 783 C C . ARG A 1 97 ? 25.938 -21.438 -17.031 1 92.5 97 ARG A C 1
ATOM 785 O O . ARG A 1 97 ? 26.641 -20.969 -17.938 1 92.5 97 ARG A O 1
ATOM 792 N N . TYR A 1 98 ? 24.688 -21.969 -17.219 1 93.81 98 TYR A N 1
ATOM 793 C CA . TYR A 1 98 ? 24.078 -21.938 -18.562 1 93.81 98 TYR A CA 1
ATOM 794 C C . TYR A 1 98 ? 24 -20.5 -19.078 1 93.81 98 TYR A C 1
ATOM 796 O O . TYR A 1 98 ? 24.375 -20.234 -20.219 1 93.81 98 TYR A O 1
ATOM 804 N N . CYS A 1 99 ? 23.578 -19.641 -18.234 1 95.31 99 CYS A N 1
ATOM 805 C CA . CYS A 1 99 ? 23.422 -18.234 -18.625 1 95.31 99 CYS A CA 1
ATOM 806 C C . CYS A 1 99 ? 24.766 -17.594 -18.922 1 95.31 99 CYS A C 1
ATOM 808 O O . CYS A 1 99 ? 24.922 -16.922 -19.953 1 95.31 99 CYS A O 1
ATOM 810 N N . PHE A 1 100 ? 25.703 -17.797 -18.078 1 90.5 100 PHE A N 1
ATOM 811 C CA . PHE A 1 100 ? 27.031 -17.188 -18.188 1 90.5 100 PHE A CA 1
ATOM 812 C C . PHE A 1 100 ? 27.703 -17.594 -19.484 1 90.5 100 PHE A C 1
ATOM 814 O O . PHE A 1 100 ? 28.156 -16.75 -20.25 1 90.5 100 PHE A O 1
ATOM 821 N N . ASN A 1 101 ? 27.688 -18.828 -19.766 1 91.31 101 ASN A N 1
ATOM 822 C CA . ASN A 1 101 ? 28.391 -19.375 -20.922 1 91.31 101 ASN A CA 1
ATOM 823 C C . ASN A 1 101 ? 27.734 -18.906 -22.219 1 91.31 101 ASN A C 1
ATOM 825 O O . ASN A 1 101 ? 28.422 -18.75 -23.234 1 91.31 101 ASN A O 1
ATOM 829 N N . SER A 1 102 ? 26.438 -18.656 -22.172 1 93.31 102 SER A N 1
ATOM 830 C CA . SER A 1 102 ? 25.703 -18.297 -23.375 1 93.31 102 SER A CA 1
ATOM 831 C C . SER A 1 102 ? 25.531 -16.797 -23.5 1 93.31 102 SER A C 1
ATOM 833 O O . SER A 1 102 ? 25.016 -16.297 -24.5 1 93.31 102 SER A O 1
ATOM 835 N N . GLY A 1 103 ? 25.875 -16.125 -22.5 1 94.25 103 GLY A N 1
ATOM 836 C CA . GLY A 1 103 ? 25.688 -14.68 -22.5 1 94.25 103 GLY A CA 1
ATOM 837 C C . GLY A 1 103 ? 24.25 -14.266 -22.297 1 94.25 103 GLY A C 1
ATOM 838 O O . GLY A 1 103 ? 23.844 -13.18 -22.719 1 94.25 103 GLY A O 1
ATOM 839 N N . VAL A 1 104 ? 23.5 -15.156 -21.766 1 96 104 VAL A N 1
ATOM 840 C CA . VAL A 1 104 ? 22.094 -14.875 -21.484 1 96 104 VAL A CA 1
ATOM 841 C C . VAL A 1 104 ? 21.969 -14.242 -20.094 1 96 104 VAL A C 1
ATOM 843 O O . VAL A 1 104 ? 22.484 -14.773 -19.109 1 96 104 VAL A O 1
ATOM 846 N N . LYS A 1 105 ? 21.25 -13.18 -19.969 1 96.38 105 LYS A N 1
ATOM 847 C CA . LYS A 1 105 ? 21.266 -12.328 -18.781 1 96.38 105 LYS A CA 1
ATOM 848 C C . LYS A 1 105 ? 20.406 -12.914 -17.672 1 96.38 105 LYS A C 1
ATOM 850 O O . LYS A 1 105 ? 20.703 -12.734 -16.484 1 96.38 105 LYS A O 1
ATOM 855 N N . TYR A 1 106 ? 19.344 -13.656 -18.062 1 98.06 106 TYR A N 1
ATOM 856 C CA . TYR A 1 106 ? 18.375 -14.023 -17.031 1 98.06 106 TYR A CA 1
ATOM 857 C C . TYR A 1 106 ? 18.172 -15.531 -17 1 98.06 106 TYR A C 1
ATOM 859 O O . TYR A 1 106 ? 18.312 -16.203 -18.016 1 98.06 106 TYR A O 1
ATOM 867 N N . GLY A 1 107 ? 17.859 -16.031 -15.82 1 97.75 107 GLY A N 1
ATOM 868 C CA . GLY A 1 107 ? 17.484 -17.422 -15.602 1 97.75 107 GLY A CA 1
ATOM 869 C C . GLY A 1 107 ? 16.297 -17.578 -14.664 1 97.75 107 GLY A C 1
ATOM 870 O O . GLY A 1 107 ? 16.078 -16.734 -13.789 1 97.75 107 GLY A O 1
ATOM 871 N N . ILE A 1 108 ? 15.555 -18.609 -14.828 1 98.62 108 ILE A N 1
ATOM 872 C CA . ILE A 1 108 ? 14.422 -18.953 -13.969 1 98.62 108 ILE A CA 1
ATOM 873 C C . ILE A 1 108 ? 14.562 -20.406 -13.492 1 98.62 108 ILE A C 1
ATOM 875 O O . ILE A 1 108 ? 14.703 -21.328 -14.305 1 98.62 108 ILE A O 1
ATOM 879 N N . LEU A 1 109 ? 14.602 -20.578 -12.164 1 98.56 109 LEU A N 1
ATOM 880 C CA . LEU A 1 109 ? 14.656 -21.891 -11.531 1 98.56 109 LEU A CA 1
ATOM 881 C C . LEU A 1 109 ? 13.328 -22.219 -10.852 1 98.56 109 LEU A C 1
ATOM 883 O O . LEU A 1 109 ? 12.766 -21.375 -10.148 1 98.56 109 LEU A O 1
ATOM 887 N N . THR A 1 110 ? 12.82 -23.422 -11.07 1 98.75 110 THR A N 1
ATOM 888 C CA . THR A 1 110 ? 11.547 -23.734 -10.438 1 98.75 110 THR A CA 1
ATOM 889 C C . THR A 1 110 ? 11.414 -25.25 -10.227 1 98.75 110 THR A C 1
ATOM 891 O O . THR A 1 110 ? 11.977 -26.031 -10.984 1 98.75 110 THR A O 1
ATOM 894 N N . ASN A 1 111 ? 10.75 -25.594 -9.195 1 98.5 111 ASN A N 1
ATOM 895 C CA . ASN A 1 111 ? 10.336 -26.984 -8.977 1 98.5 111 ASN A CA 1
ATOM 896 C C . ASN A 1 111 ? 8.82 -27.125 -9.031 1 98.5 111 ASN A C 1
ATOM 898 O O . ASN A 1 111 ? 8.266 -28.062 -8.453 1 98.5 111 ASN A O 1
ATOM 902 N N . GLY A 1 112 ? 8.227 -26.156 -9.656 1 98.38 112 GLY A N 1
ATOM 903 C CA . GLY A 1 112 ? 6.777 -26.156 -9.766 1 98.38 112 GLY A CA 1
ATOM 904 C C . GLY A 1 112 ? 6.094 -25.375 -8.672 1 98.38 112 GLY A C 1
ATOM 905 O O . GLY A 1 112 ? 5.184 -24.578 -8.938 1 98.38 112 GLY A O 1
ATOM 906 N N . ALA A 1 113 ? 6.551 -25.5 -7.41 1 97.5 113 ALA A N 1
ATOM 907 C CA . ALA A 1 113 ? 6.004 -24.797 -6.246 1 97.5 113 ALA A CA 1
ATOM 908 C C . ALA A 1 113 ? 6.742 -23.484 -5.996 1 97.5 113 ALA A C 1
ATOM 910 O O . ALA A 1 113 ? 6.121 -22.453 -5.727 1 97.5 113 ALA A O 1
ATOM 911 N N . VAL A 1 114 ? 8.039 -23.562 -6.09 1 98.31 114 VAL A N 1
ATOM 912 C CA . VAL A 1 114 ? 8.891 -22.406 -5.867 1 98.31 114 VAL A CA 1
ATOM 913 C C . VAL A 1 114 ? 9.484 -21.938 -7.191 1 98.31 114 VAL A C 1
ATOM 915 O O . VAL A 1 114 ? 9.875 -22.75 -8.031 1 98.31 114 VAL A O 1
ATOM 918 N N . TRP A 1 115 ? 9.516 -20.641 -7.387 1 98.69 115 TRP A N 1
ATOM 919 C CA . TRP A 1 115 ? 10.078 -20 -8.578 1 98.69 115 TRP A CA 1
ATOM 920 C C . TRP A 1 115 ? 11.109 -18.953 -8.188 1 98.69 115 TRP A C 1
ATOM 922 O O . TRP A 1 115 ? 10.867 -18.109 -7.316 1 98.69 115 TRP A O 1
ATOM 932 N N . ILE A 1 116 ? 12.266 -19 -8.82 1 98.44 116 ILE A N 1
ATOM 933 C CA . ILE A 1 116 ? 13.352 -18.062 -8.562 1 98.44 116 ILE A CA 1
ATOM 934 C C . ILE A 1 116 ? 13.836 -17.469 -9.875 1 98.44 116 ILE A C 1
ATOM 936 O O . ILE A 1 116 ? 14.211 -18.188 -10.797 1 98.44 116 ILE A O 1
ATOM 940 N N . ALA A 1 117 ? 13.781 -16.203 -10.039 1 98.44 117 ALA A N 1
ATOM 941 C CA . ALA A 1 117 ? 14.383 -15.508 -11.164 1 98.44 117 ALA A CA 1
ATOM 942 C C . ALA A 1 117 ? 15.695 -14.844 -10.766 1 98.44 117 ALA A C 1
ATOM 944 O O . ALA A 1 117 ? 15.789 -14.227 -9.703 1 98.44 117 ALA A O 1
ATOM 945 N N . VAL A 1 118 ? 16.672 -14.977 -11.617 1 97.38 118 VAL A N 1
ATOM 946 C CA . VAL A 1 118 ? 18 -14.477 -11.25 1 97.38 118 VAL A CA 1
ATOM 947 C C . VAL A 1 118 ? 18.625 -13.75 -12.438 1 97.38 118 VAL A C 1
ATOM 949 O O . VAL A 1 118 ? 18.328 -14.07 -13.594 1 97.38 118 VAL A O 1
ATOM 952 N N . LYS A 1 119 ? 19.422 -12.75 -12.148 1 95.62 119 LYS A N 1
ATOM 953 C CA . LYS A 1 119 ? 20.281 -12.094 -13.133 1 95.62 119 LYS A CA 1
ATOM 954 C C . LYS A 1 119 ? 21.688 -12.688 -13.117 1 95.62 119 LYS A C 1
ATOM 956 O O . LYS A 1 119 ? 22.344 -12.727 -12.07 1 95.62 119 LYS A O 1
ATOM 961 N N . ALA A 1 120 ? 22.156 -13.047 -14.227 1 92 120 ALA A N 1
ATOM 962 C CA . ALA A 1 120 ? 23.391 -13.828 -14.289 1 92 120 ALA A CA 1
ATOM 963 C C . ALA A 1 120 ? 24.625 -12.938 -14.156 1 92 120 ALA A C 1
ATOM 965 O O . ALA A 1 120 ? 25.656 -13.367 -13.656 1 92 120 ALA A O 1
ATOM 966 N N . PHE A 1 121 ? 24.453 -11.711 -14.609 1 91.19 121 PHE A N 1
ATOM 967 C CA . PHE A 1 121 ? 25.641 -10.867 -14.688 1 91.19 121 PHE A CA 1
ATOM 968 C C . PHE A 1 121 ? 25.5 -9.664 -13.758 1 91.19 121 PHE A C 1
ATOM 970 O O . PHE A 1 121 ? 24.609 -8.836 -13.93 1 91.19 121 PHE A O 1
ATOM 977 N N . GLU A 1 122 ? 26.297 -9.523 -12.766 1 91.25 122 GLU A N 1
ATOM 978 C CA . GLU A 1 122 ? 26.438 -8.367 -11.891 1 91.25 122 GLU A CA 1
ATOM 979 C C . GLU A 1 122 ? 27.781 -8.391 -11.164 1 91.25 122 GLU A C 1
ATOM 981 O O . GLU A 1 122 ? 28.016 -9.258 -10.32 1 91.25 122 GLU A O 1
ATOM 986 N N . GLU A 1 123 ? 28.531 -7.508 -11.414 1 89.88 123 GLU A N 1
ATOM 987 C CA . GLU A 1 123 ? 29.875 -7.465 -10.82 1 89.88 123 GLU A CA 1
ATOM 988 C C . GLU A 1 123 ? 29.797 -7.219 -9.312 1 89.88 123 GLU A C 1
ATOM 990 O O . GLU A 1 123 ? 28.969 -6.43 -8.844 1 89.88 123 GLU A O 1
ATOM 995 N N . GLY A 1 124 ? 30.703 -7.91 -8.641 1 91.75 124 GLY A N 1
ATOM 996 C CA . GLY A 1 124 ? 30.844 -7.664 -7.219 1 91.75 124 GLY A CA 1
ATOM 997 C C . GLY A 1 124 ? 29.688 -8.227 -6.402 1 91.75 124 GLY A C 1
ATOM 998 O O . GLY A 1 124 ? 29.375 -7.715 -5.324 1 91.75 124 GLY A O 1
ATOM 999 N N . SER A 1 125 ? 29 -9.188 -6.961 1 92.19 125 SER A N 1
ATOM 1000 C CA . SER A 1 125 ? 27.859 -9.75 -6.246 1 92.19 125 SER A CA 1
ATOM 1001 C C . SER A 1 125 ? 27.906 -11.273 -6.219 1 92.19 125 SER A C 1
ATOM 1003 O O . SER A 1 125 ? 28.453 -11.891 -7.133 1 92.19 125 SER A O 1
ATOM 1005 N N . ARG A 1 126 ? 27.469 -11.812 -5.117 1 91.44 126 ARG A N 1
ATOM 1006 C CA . ARG A 1 126 ? 27.266 -13.258 -5.059 1 91.44 126 ARG A CA 1
ATOM 1007 C C . ARG A 1 126 ? 25.984 -13.656 -5.781 1 91.44 126 ARG A C 1
ATOM 1009 O O . ARG A 1 126 ? 25.094 -12.844 -5.961 1 91.44 126 ARG A O 1
ATOM 1016 N N . LEU A 1 127 ? 25.875 -14.859 -6.266 1 91.25 127 LEU A N 1
ATOM 1017 C CA . LEU A 1 127 ? 24.75 -15.367 -7.043 1 91.25 127 LEU A CA 1
ATOM 1018 C C . LEU A 1 127 ? 23.438 -15.125 -6.309 1 91.25 127 LEU A C 1
ATOM 1020 O O . LEU A 1 127 ? 22.469 -14.633 -6.902 1 91.25 127 LEU A O 1
ATOM 1024 N N . ARG A 1 128 ? 23.375 -15.383 -5.062 1 91.75 128 ARG A N 1
ATOM 1025 C CA . ARG A 1 128 ? 22.156 -15.25 -4.273 1 91.75 128 ARG A CA 1
ATOM 1026 C C . ARG A 1 128 ? 21.719 -13.797 -4.188 1 91.75 128 ARG A C 1
ATOM 1028 O O . ARG A 1 128 ? 20.516 -13.508 -4.102 1 91.75 128 ARG A O 1
ATOM 1035 N N . ASP A 1 129 ? 22.688 -12.883 -4.242 1 92.44 129 ASP A N 1
ATOM 1036 C CA . ASP A 1 129 ? 22.391 -11.461 -4.207 1 92.44 129 ASP A CA 1
ATOM 1037 C C . ASP A 1 129 ? 21.766 -10.992 -5.516 1 92.44 129 ASP A C 1
ATOM 1039 O O . ASP A 1 129 ? 21.203 -9.898 -5.59 1 92.44 129 ASP A O 1
ATOM 1043 N N . ARG A 1 130 ? 21.812 -11.898 -6.488 1 95.12 130 ARG A N 1
ATOM 1044 C CA . ARG A 1 130 ? 21.344 -11.516 -7.816 1 95.12 130 ARG A CA 1
ATOM 1045 C C . ARG A 1 130 ? 19.938 -12.039 -8.078 1 95.12 130 ARG A C 1
ATOM 1047 O O . ARG A 1 130 ? 19.406 -11.883 -9.172 1 95.12 130 ARG A O 1
ATOM 1054 N N . VAL A 1 131 ? 19.406 -12.641 -7.043 1 97.31 131 VAL A N 1
ATOM 1055 C CA . VAL A 1 131 ? 18.031 -13.125 -7.152 1 97.31 131 VAL A CA 1
ATOM 1056 C C . VAL A 1 131 ? 17.078 -11.938 -7.223 1 97.31 131 VAL A C 1
ATOM 1058 O O . VAL A 1 131 ? 17.125 -11.031 -6.379 1 97.31 131 VAL A O 1
ATOM 1061 N N . LEU A 1 132 ? 16.266 -11.93 -8.234 1 97.38 132 LEU A N 1
ATOM 1062 C CA . LEU A 1 132 ? 15.336 -10.828 -8.469 1 97.38 132 LEU A CA 1
ATOM 1063 C C . LEU A 1 132 ? 14.031 -11.055 -7.715 1 97.38 132 LEU A C 1
ATOM 1065 O O . LEU A 1 132 ? 13.445 -10.102 -7.191 1 97.38 132 LEU A O 1
ATOM 1069 N N . VAL A 1 133 ? 13.586 -12.281 -7.676 1 97.5 133 VAL A N 1
ATOM 1070 C CA . VAL A 1 133 ? 12.328 -12.578 -7.008 1 97.5 133 VAL A CA 1
ATOM 1071 C C . VAL A 1 133 ? 12.258 -14.062 -6.664 1 97.5 133 VAL A C 1
ATOM 1073 O O . VAL A 1 133 ? 12.781 -14.906 -7.402 1 97.5 133 VAL A O 1
ATOM 1076 N N . THR A 1 134 ? 11.734 -14.344 -5.574 1 97.88 134 THR A N 1
ATOM 1077 C CA . THR A 1 134 ? 11.398 -15.695 -5.141 1 97.88 134 THR A CA 1
ATOM 1078 C C . THR A 1 134 ? 9.914 -15.805 -4.801 1 97.88 134 THR A C 1
ATOM 1080 O O . THR A 1 134 ? 9.375 -14.977 -4.059 1 97.88 134 THR A O 1
ATOM 1083 N N . VAL A 1 135 ? 9.289 -16.828 -5.359 1 96.88 135 VAL A N 1
ATOM 1084 C CA . VAL A 1 135 ? 7.859 -17.047 -5.137 1 96.88 135 VAL A CA 1
ATOM 1085 C C . VAL A 1 135 ? 7.629 -18.469 -4.645 1 96.88 135 VAL A C 1
ATOM 1087 O O . VAL A 1 135 ? 8.156 -19.422 -5.219 1 96.88 135 VAL A O 1
ATOM 1090 N N . ASN A 1 136 ? 6.965 -18.594 -3.611 1 95.06 136 ASN A N 1
ATOM 1091 C CA . ASN A 1 136 ? 6.492 -19.891 -3.145 1 95.06 136 ASN A CA 1
ATOM 1092 C C . ASN A 1 136 ? 4.973 -20.016 -3.242 1 95.06 136 ASN A C 1
ATOM 1094 O O . ASN A 1 136 ? 4.254 -19.531 -2.361 1 95.06 136 ASN A O 1
ATOM 1098 N N . ILE A 1 137 ? 4.5 -20.688 -4.227 1 93.44 137 ILE A N 1
ATOM 1099 C CA . ILE A 1 137 ? 3.07 -20.703 -4.523 1 93.44 137 ILE A CA 1
ATOM 1100 C C . ILE A 1 137 ? 2.33 -21.484 -3.443 1 93.44 137 ILE A C 1
ATOM 1102 O O . ILE A 1 137 ? 1.136 -21.281 -3.225 1 93.44 137 ILE A O 1
ATOM 1106 N N . GLU A 1 138 ? 2.992 -22.344 -2.82 1 89.31 138 GLU A N 1
ATOM 1107 C CA . GLU A 1 138 ? 2.35 -23.172 -1.798 1 89.31 138 GLU A CA 1
ATOM 1108 C C . GLU A 1 138 ? 2.24 -22.422 -0.475 1 89.31 138 GLU A C 1
ATOM 1110 O O . GLU A 1 138 ? 1.247 -22.547 0.241 1 89.31 138 GLU A O 1
ATOM 1115 N N . GLU A 1 139 ? 3.246 -21.641 -0.18 1 89 139 GLU A N 1
ATOM 1116 C CA . GLU A 1 139 ? 3.357 -21.094 1.168 1 89 139 GLU A CA 1
ATOM 1117 C C . GLU A 1 139 ? 2.904 -19.625 1.208 1 89 139 GLU A C 1
ATOM 1119 O O . GLU A 1 139 ? 2.523 -19.125 2.264 1 89 139 GLU A O 1
ATOM 1124 N N . GLU A 1 140 ? 2.959 -19 0.131 1 91.88 140 GLU A N 1
ATOM 1125 C CA . GLU A 1 140 ? 2.572 -17.578 0.113 1 91.88 140 GLU A CA 1
ATOM 1126 C C . GLU A 1 140 ? 1.087 -17.422 -0.192 1 91.88 140 GLU A C 1
ATOM 1128 O O . GLU A 1 140 ? 0.495 -18.266 -0.879 1 91.88 140 GLU A O 1
ATOM 1133 N N . PRO A 1 141 ? 0.515 -16.344 0.334 1 89.25 141 PRO A N 1
ATOM 1134 C CA . PRO A 1 141 ? -0.854 -16.047 -0.097 1 89.25 141 PRO A CA 1
ATOM 1135 C C . PRO A 1 141 ? -0.986 -15.945 -1.615 1 89.25 141 PRO A C 1
ATOM 1137 O O . PRO A 1 141 ? -0.047 -15.516 -2.293 1 89.25 141 PRO A O 1
ATOM 1140 N N . LEU A 1 142 ? -2.137 -16.359 -2.086 1 89.56 142 LEU A N 1
ATOM 1141 C CA . LEU A 1 142 ? -2.367 -16.422 -3.525 1 89.56 142 LEU A CA 1
ATOM 1142 C C . LEU A 1 142 ? -2.076 -15.086 -4.191 1 89.56 142 LEU A C 1
ATOM 1144 O O . LEU A 1 142 ? -1.38 -15.031 -5.207 1 89.56 142 LEU A O 1
ATOM 1148 N N . GLU A 1 143 ? -2.535 -13.977 -3.586 1 89.75 143 GLU A N 1
ATOM 1149 C CA . GLU A 1 143 ? -2.375 -12.648 -4.176 1 89.75 143 GLU A CA 1
ATOM 1150 C C . GLU A 1 143 ? -0.901 -12.266 -4.281 1 89.75 143 GLU A C 1
ATOM 1152 O O . GLU A 1 143 ? -0.483 -11.656 -5.266 1 89.75 143 GLU A O 1
ATOM 1157 N N . LYS A 1 144 ? -0.14 -12.648 -3.301 1 93.25 144 LYS A N 1
ATOM 1158 C CA . LYS A 1 144 ? 1.289 -12.352 -3.305 1 93.25 144 LYS A CA 1
ATOM 1159 C C . LYS A 1 144 ? 2.02 -13.172 -4.363 1 93.25 144 LYS A C 1
ATOM 1161 O O . LYS A 1 144 ? 2.818 -12.633 -5.133 1 93.25 144 LYS A O 1
ATOM 1166 N N . ALA A 1 145 ? 1.665 -14.43 -4.387 1 94.69 145 ALA A N 1
ATOM 1167 C CA . ALA A 1 145 ? 2.303 -15.328 -5.348 1 94.69 145 ALA A CA 1
ATOM 1168 C C . ALA A 1 145 ? 2.014 -14.891 -6.781 1 94.69 145 ALA A C 1
ATOM 1170 O O . ALA A 1 145 ? 2.916 -14.859 -7.625 1 94.69 145 ALA A O 1
ATOM 1171 N N . VAL A 1 146 ? 0.807 -14.555 -7.02 1 95.12 146 VAL A N 1
ATOM 1172 C CA . VAL A 1 146 ? 0.374 -14.18 -8.359 1 95.12 146 VAL A CA 1
ATOM 1173 C C . VAL A 1 146 ? 1.084 -12.898 -8.797 1 95.12 146 VAL A C 1
ATOM 1175 O O . VAL A 1 146 ? 1.612 -12.82 -9.906 1 95.12 146 VAL A O 1
ATOM 1178 N N . LEU A 1 147 ? 1.104 -11.93 -7.93 1 96.12 147 LEU A N 1
ATOM 1179 C CA . LEU A 1 147 ? 1.734 -10.664 -8.289 1 96.12 147 LEU A CA 1
ATOM 1180 C C . LEU A 1 147 ? 3.23 -10.844 -8.516 1 96.12 147 LEU A C 1
ATOM 1182 O O . LEU A 1 147 ? 3.777 -10.336 -9.5 1 96.12 147 LEU A O 1
ATOM 1186 N N . LYS A 1 148 ? 3.877 -11.539 -7.695 1 97.12 148 LYS A N 1
ATOM 1187 C CA . LYS A 1 148 ? 5.305 -11.797 -7.863 1 97.12 148 LYS A CA 1
ATOM 1188 C C . LYS A 1 148 ? 5.578 -12.555 -9.156 1 97.12 148 LYS A C 1
ATOM 1190 O O . LYS A 1 148 ? 6.5 -12.211 -9.906 1 97.12 148 LYS A O 1
ATOM 1195 N N . LEU A 1 149 ? 4.773 -13.539 -9.461 1 97.69 149 LEU A N 1
ATOM 1196 C CA . LEU A 1 149 ? 4.965 -14.344 -10.664 1 97.69 149 LEU A CA 1
ATOM 1197 C C . LEU A 1 149 ? 4.723 -13.508 -11.914 1 97.69 149 LEU A C 1
ATOM 1199 O O . LEU A 1 149 ? 5.312 -13.773 -12.969 1 97.69 149 LEU A O 1
ATOM 1203 N N . SER A 1 150 ? 3.859 -12.578 -11.773 1 97.62 150 SER A N 1
ATOM 1204 C CA . SER A 1 150 ? 3.504 -11.75 -12.922 1 97.62 150 SER A CA 1
ATOM 1205 C C . SER A 1 150 ? 4.727 -11.023 -13.477 1 97.62 150 SER A C 1
ATOM 1207 O O . SER A 1 150 ? 4.711 -10.562 -14.625 1 97.62 150 SER A O 1
ATOM 1209 N N . ILE A 1 151 ? 5.801 -10.93 -12.742 1 97 151 ILE A N 1
ATOM 1210 C CA . ILE A 1 151 ? 7.055 -10.32 -13.164 1 97 151 ILE A CA 1
ATOM 1211 C C . ILE A 1 151 ? 7.613 -11.078 -14.367 1 97 151 ILE A C 1
ATOM 1213 O O . ILE A 1 151 ? 8.32 -10.5 -15.195 1 97 151 ILE A O 1
ATOM 1217 N N . LEU A 1 152 ? 7.238 -12.32 -14.523 1 97.81 152 LEU A N 1
ATOM 1218 C CA . LEU A 1 152 ? 7.773 -13.195 -15.562 1 97.81 152 LEU A CA 1
ATOM 1219 C C . LEU A 1 152 ? 6.867 -13.195 -16.781 1 97.81 152 LEU A C 1
ATOM 1221 O O . LEU A 1 152 ? 7.09 -13.961 -17.719 1 97.81 152 LEU A O 1
ATOM 1225 N N . SER A 1 153 ? 5.852 -12.359 -16.828 1 97.5 153 SER A N 1
ATOM 1226 C CA . SER A 1 153 ? 4.938 -12.281 -17.953 1 97.5 153 SER A CA 1
ATOM 1227 C C . SER A 1 153 ? 5.672 -11.859 -19.234 1 97.5 153 SER A C 1
ATOM 1229 O O . SER A 1 153 ? 6.543 -10.984 -19.188 1 97.5 153 SER A O 1
ATOM 1231 N N . LYS A 1 154 ? 5.289 -12.406 -20.297 1 97.19 154 LYS A N 1
ATOM 1232 C CA . LYS A 1 154 ? 5.938 -12.117 -21.562 1 97.19 154 LYS A CA 1
ATOM 1233 C C . LYS A 1 154 ? 5.832 -10.641 -21.922 1 97.19 154 LYS A C 1
ATOM 1235 O O . LYS A 1 154 ? 6.801 -10.031 -22.375 1 97.19 154 LYS A O 1
ATOM 1240 N N . SER A 1 155 ? 4.73 -10.031 -21.703 1 95 155 SER A N 1
ATOM 1241 C CA . SER A 1 155 ? 4.445 -8.664 -22.109 1 95 155 SER A CA 1
ATOM 1242 C C . SER A 1 155 ? 5.281 -7.656 -21.328 1 95 155 SER A C 1
ATOM 1244 O O . SER A 1 155 ? 5.457 -6.516 -21.766 1 95 155 SER A O 1
ATOM 1246 N N . ARG A 1 156 ? 5.855 -8.07 -20.188 1 92.88 156 ARG A N 1
ATOM 1247 C CA . ARG A 1 156 ? 6.555 -7.086 -19.375 1 92.88 156 ARG A CA 1
ATOM 1248 C C . ARG A 1 156 ? 7.879 -7.641 -18.859 1 92.88 156 ARG A C 1
ATOM 1250 O O . ARG A 1 156 ? 8.484 -7.074 -17.953 1 92.88 156 ARG A O 1
ATOM 1257 N N . ILE A 1 157 ? 8.344 -8.68 -19.391 1 95.94 157 ILE A N 1
ATOM 1258 C CA . ILE A 1 157 ? 9.5 -9.391 -18.828 1 95.94 157 ILE A CA 1
ATOM 1259 C C . ILE A 1 157 ? 10.75 -8.523 -18.984 1 95.94 157 ILE A C 1
ATOM 1261 O O . ILE A 1 157 ? 11.695 -8.656 -18.203 1 95.94 157 ILE A O 1
ATOM 1265 N N . THR A 1 158 ? 10.766 -7.59 -19.969 1 96.12 158 THR A N 1
ATOM 1266 C CA . THR A 1 158 ? 11.906 -6.711 -20.172 1 96.12 158 THR A CA 1
ATOM 1267 C C . THR A 1 158 ? 12.07 -5.75 -18.984 1 96.12 158 THR A C 1
ATOM 1269 O O . THR A 1 158 ? 13.148 -5.191 -18.781 1 96.12 158 THR A O 1
ATOM 1272 N N . GLU A 1 159 ? 10.977 -5.527 -18.188 1 96.69 159 GLU A N 1
ATOM 1273 C CA . GLU A 1 159 ? 10.992 -4.633 -17.047 1 96.69 159 GLU A CA 1
ATOM 1274 C C . GLU A 1 159 ? 11.094 -5.422 -15.734 1 96.69 159 GLU A C 1
ATOM 1276 O O . GLU A 1 159 ? 10.836 -4.883 -14.656 1 96.69 159 GLU A O 1
ATOM 1281 N N . MET A 1 160 ? 11.438 -6.641 -15.82 1 96.69 160 MET A N 1
ATOM 1282 C CA . MET A 1 160 ? 11.344 -7.508 -14.648 1 96.69 160 MET A CA 1
ATOM 1283 C C . MET A 1 160 ? 12.234 -7 -13.523 1 96.69 160 MET A C 1
ATOM 1285 O O . MET A 1 160 ? 11.852 -7.051 -12.352 1 96.69 160 MET A O 1
ATOM 1289 N N . GLU A 1 161 ? 13.445 -6.477 -13.883 1 97.06 161 GLU A N 1
ATOM 1290 C CA . GLU A 1 161 ? 14.336 -5.977 -12.836 1 97.06 161 GLU A CA 1
ATOM 1291 C C . GLU A 1 161 ? 13.719 -4.777 -12.117 1 97.06 161 GLU A C 1
ATOM 1293 O O . GLU A 1 161 ? 13.758 -4.699 -10.891 1 97.06 161 GLU A O 1
ATOM 1298 N N . ARG A 1 162 ? 13.234 -3.906 -12.938 1 97.38 162 ARG A N 1
ATOM 1299 C CA . ARG A 1 162 ? 12.609 -2.709 -12.383 1 97.38 162 ARG A CA 1
ATOM 1300 C C . ARG A 1 162 ? 11.406 -3.07 -11.516 1 97.38 162 ARG A C 1
ATOM 1302 O O . ARG A 1 162 ? 11.281 -2.582 -10.391 1 97.38 162 ARG A O 1
ATOM 1309 N N . VAL A 1 163 ? 10.562 -3.916 -12 1 98 163 VAL A N 1
ATOM 1310 C CA . VAL A 1 163 ? 9.352 -4.293 -11.273 1 98 163 VAL A CA 1
ATOM 1311 C C . VAL A 1 163 ? 9.727 -5.039 -10 1 98 163 VAL A C 1
ATOM 1313 O O . VAL A 1 163 ? 9.141 -4.793 -8.938 1 98 163 VAL A O 1
ATOM 1316 N N . ALA A 1 164 ? 10.695 -5.922 -10.102 1 97.88 164 ALA A N 1
ATOM 1317 C CA . ALA A 1 164 ? 11.148 -6.648 -8.914 1 97.88 164 ALA A CA 1
ATOM 1318 C C . ALA A 1 164 ? 11.656 -5.691 -7.844 1 97.88 164 ALA A C 1
ATOM 1320 O O . ALA A 1 164 ? 11.344 -5.844 -6.664 1 97.88 164 ALA A O 1
ATOM 1321 N N . SER A 1 165 ? 12.438 -4.734 -8.266 1 97.81 165 SER A N 1
ATOM 1322 C CA . SER A 1 165 ? 12.984 -3.754 -7.336 1 97.81 165 SER A CA 1
ATOM 1323 C C . SER A 1 165 ? 11.883 -2.922 -6.695 1 97.81 165 SER A C 1
ATOM 1325 O O . SER A 1 165 ? 11.914 -2.666 -5.488 1 97.81 165 SER A O 1
ATOM 1327 N N . LEU A 1 166 ? 10.938 -2.457 -7.465 1 98.38 166 LEU A N 1
ATOM 1328 C CA . LEU A 1 166 ? 9.82 -1.672 -6.961 1 98.38 166 LEU A CA 1
ATOM 1329 C C . LEU A 1 166 ? 8.992 -2.479 -5.965 1 98.38 166 LEU A C 1
ATOM 1331 O O . LEU A 1 166 ? 8.594 -1.961 -4.918 1 98.38 166 LEU A O 1
ATOM 1335 N N . LEU A 1 167 ? 8.789 -3.705 -6.289 1 98.06 167 LEU A N 1
ATOM 1336 C CA . LEU A 1 167 ? 7.996 -4.559 -5.41 1 98.06 167 LEU A CA 1
ATOM 1337 C C . LEU A 1 167 ? 8.703 -4.77 -4.074 1 98.06 167 LEU A C 1
ATOM 1339 O O . LEU A 1 167 ? 8.07 -4.719 -3.02 1 98.06 167 LEU A O 1
ATOM 1343 N N . ARG A 1 168 ? 9.945 -5.031 -4.141 1 97.25 168 ARG A N 1
ATOM 1344 C CA . ARG A 1 168 ? 10.727 -5.195 -2.922 1 97.25 168 ARG A CA 1
ATOM 1345 C C . ARG A 1 168 ? 10.703 -3.928 -2.076 1 97.25 168 ARG A C 1
ATOM 1347 O O . ARG A 1 168 ? 10.508 -3.988 -0.86 1 97.25 168 ARG A O 1
ATOM 1354 N N . ALA A 1 169 ? 10.906 -2.812 -2.732 1 98.25 169 ALA A N 1
ATOM 1355 C CA . ALA A 1 169 ? 10.883 -1.528 -2.035 1 98.25 169 ALA A CA 1
ATOM 1356 C C . ALA A 1 169 ? 9.523 -1.284 -1.389 1 98.25 169 ALA A C 1
ATOM 1358 O O . ALA A 1 169 ? 9.445 -0.802 -0.256 1 98.25 169 ALA A O 1
ATOM 1359 N N . LEU A 1 170 ? 8.477 -1.602 -2.068 1 98.56 170 LEU A N 1
ATOM 1360 C CA . LEU A 1 170 ? 7.117 -1.433 -1.573 1 98.56 170 LEU A CA 1
ATOM 1361 C C . LEU A 1 170 ? 6.883 -2.275 -0.325 1 98.56 170 LEU A C 1
ATOM 1363 O O . LEU A 1 170 ? 6.406 -1.769 0.692 1 98.56 170 LEU A O 1
ATOM 1367 N N . GLU A 1 171 ? 7.328 -3.463 -0.422 1 97 171 GLU A N 1
ATOM 1368 C CA . GLU A 1 171 ? 7.121 -4.387 0.691 1 97 171 GLU A CA 1
ATOM 1369 C C . GLU A 1 171 ? 7.934 -3.971 1.912 1 97 171 GLU A C 1
ATOM 1371 O O . GLU A 1 171 ? 7.414 -3.93 3.029 1 97 171 GLU A O 1
ATOM 1376 N N . LEU A 1 172 ? 9.172 -3.7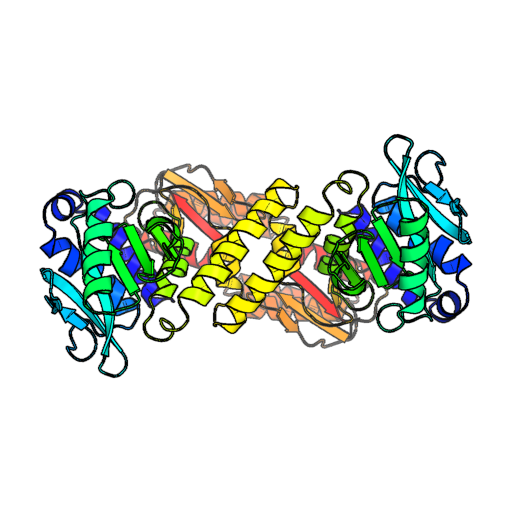03 1.672 1 97.62 172 LEU A N 1
ATOM 1377 C CA . LEU A 1 172 ? 10.07 -3.389 2.779 1 97.62 172 LEU A CA 1
ATOM 1378 C C . LEU A 1 172 ? 9.664 -2.08 3.449 1 97.62 172 LEU A C 1
ATOM 1380 O O . LEU A 1 172 ? 9.711 -1.967 4.676 1 97.62 172 LEU A O 1
ATOM 1384 N N . SER A 1 173 ? 9.312 -1.103 2.664 1 98.56 173 SER A N 1
ATOM 1385 C CA . SER A 1 173 ? 8.922 0.179 3.238 1 98.56 173 SER A CA 1
ATOM 1386 C C . SER A 1 173 ? 7.602 0.063 3.998 1 98.56 173 SER A C 1
ATOM 1388 O O . SER A 1 173 ? 7.453 0.626 5.082 1 98.56 173 SER A O 1
ATOM 1390 N N . PHE A 1 174 ? 6.676 -0.687 3.463 1 98.38 174 PHE A N 1
ATOM 1391 C CA . PHE A 1 174 ? 5.402 -0.923 4.133 1 98.38 174 PHE A CA 1
ATOM 1392 C C . PHE A 1 174 ? 5.617 -1.603 5.48 1 98.38 174 PHE A C 1
ATOM 1394 O O . PHE A 1 174 ? 5.105 -1.141 6.5 1 98.38 174 PHE A O 1
ATOM 1401 N N . LEU A 1 175 ? 6.379 -2.629 5.457 1 97 175 LEU A N 1
ATOM 1402 C CA . LEU A 1 175 ? 6.68 -3.354 6.688 1 97 175 LEU A CA 1
ATOM 1403 C C . LEU A 1 175 ? 7.422 -2.461 7.676 1 97 175 LEU A C 1
ATOM 1405 O O . LEU A 1 175 ? 7.145 -2.49 8.875 1 97 175 LEU A O 1
ATOM 1409 N N . GLY A 1 176 ? 8.367 -1.768 7.164 1 97.56 176 GLY A N 1
ATOM 1410 C CA . GLY A 1 176 ? 9.109 -0.856 8.016 1 97.56 176 GLY A CA 1
ATOM 1411 C C . GLY A 1 176 ? 8.234 0.161 8.719 1 97.56 176 GLY A C 1
ATOM 1412 O O . GLY A 1 176 ? 8.406 0.426 9.906 1 97.56 176 GLY A O 1
ATOM 1413 N N . LEU A 1 177 ? 7.289 0.751 8.008 1 98.06 177 LEU A N 1
ATOM 1414 C CA . LEU A 1 177 ? 6.387 1.744 8.578 1 98.06 177 LEU A CA 1
ATOM 1415 C C . LEU A 1 177 ? 5.465 1.106 9.609 1 98.06 177 LEU A C 1
ATOM 1417 O O . LEU A 1 177 ? 5.172 1.712 10.648 1 98.06 177 LEU A O 1
ATOM 1421 N N . ARG A 1 178 ? 5.051 -0.079 9.344 1 96.19 178 ARG A N 1
ATOM 1422 C CA . ARG A 1 178 ? 4.254 -0.798 10.336 1 96.19 178 ARG A CA 1
ATOM 1423 C C . ARG A 1 178 ? 5.035 -0.998 11.633 1 96.19 178 ARG A C 1
ATOM 1425 O O . ARG A 1 178 ? 4.48 -0.865 12.719 1 96.19 178 ARG A O 1
ATOM 1432 N N . GLN A 1 179 ? 6.25 -1.335 11.484 1 95.88 179 GLN A N 1
ATOM 1433 C CA . GLN A 1 179 ? 7.109 -1.539 12.648 1 95.88 179 GLN A CA 1
ATOM 1434 C C . GLN A 1 179 ? 7.293 -0.243 13.43 1 95.88 179 GLN A C 1
ATOM 1436 O O . GLN A 1 179 ? 7.508 -0.271 14.641 1 95.88 179 GLN A O 1
ATOM 1441 N N . GLU A 1 180 ? 7.168 0.909 12.711 1 94.69 180 GLU A N 1
ATOM 1442 C CA . GLU A 1 180 ? 7.277 2.215 13.352 1 94.69 180 GLU A CA 1
ATOM 1443 C C . GLU A 1 180 ? 5.965 2.611 14.023 1 94.69 180 GLU A C 1
ATOM 1445 O O . GLU A 1 180 ? 5.875 3.676 14.641 1 94.69 180 GLU A O 1
ATOM 1450 N N . GLY A 1 181 ? 4.938 1.8 13.82 1 93.25 181 GLY A N 1
ATOM 1451 C CA . GLY A 1 181 ? 3.709 2.023 14.57 1 93.25 181 GLY A CA 1
ATOM 1452 C C . GLY A 1 181 ? 2.568 2.521 13.695 1 93.25 181 GLY A C 1
ATOM 1453 O O . GLY A 1 181 ? 1.485 2.828 14.203 1 93.25 181 GLY A O 1
ATOM 1454 N N . TYR A 1 182 ? 2.777 2.611 12.422 1 95.31 182 TYR A N 1
ATOM 1455 C CA . TYR A 1 182 ? 1.692 3.014 11.531 1 95.31 182 TYR A CA 1
ATOM 1456 C C . TYR A 1 182 ? 0.788 1.83 11.203 1 95.31 182 TYR A C 1
ATOM 1458 O O . TYR A 1 182 ? 1.271 0.731 10.922 1 95.31 182 TYR A O 1
ATOM 1466 N N . SER A 1 183 ? -0.538 2.049 11.266 1 93.81 183 SER A N 1
ATOM 1467 C CA . SER A 1 183 ? -1.471 0.969 10.961 1 93.81 183 SER A CA 1
ATOM 1468 C C . SER A 1 183 ? -1.566 0.729 9.453 1 93.81 183 SER A C 1
ATOM 1470 O O . SER A 1 183 ? -1.257 1.616 8.656 1 93.81 183 SER A O 1
ATOM 1472 N N . GLU A 1 184 ? -1.982 -0.45 9.055 1 92.69 184 GLU A N 1
ATOM 1473 C CA . GLU A 1 184 ? -2.225 -0.772 7.656 1 92.69 184 GLU A CA 1
ATOM 1474 C C . GLU A 1 184 ? -3.217 0.202 7.027 1 92.69 184 GLU A C 1
ATOM 1476 O O . GLU A 1 184 ? -3.014 0.666 5.902 1 92.69 184 GLU A O 1
ATOM 1481 N N . GLU A 1 185 ? -4.277 0.461 7.773 1 90 185 GLU A N 1
ATOM 1482 C CA . GLU A 1 185 ? -5.328 1.349 7.285 1 90 185 GLU A CA 1
ATOM 1483 C C . GLU A 1 185 ? -4.77 2.727 6.941 1 90 185 GLU A C 1
ATOM 1485 O O . GLU A 1 185 ? -5.059 3.27 5.875 1 90 185 GLU A O 1
ATOM 1490 N N . MET A 1 186 ? -3.949 3.264 7.816 1 92.06 186 MET A N 1
ATOM 1491 C CA . MET A 1 186 ? -3.371 4.59 7.613 1 92.06 186 MET A CA 1
ATOM 1492 C C . MET A 1 186 ? -2.488 4.613 6.371 1 92.06 186 MET A C 1
ATOM 1494 O O . MET A 1 186 ? -2.557 5.551 5.574 1 92.06 186 MET A O 1
ATOM 1498 N N . LEU A 1 187 ? -1.696 3.586 6.234 1 96.88 187 LEU A N 1
ATOM 1499 C CA . LEU A 1 187 ? -0.767 3.521 5.109 1 96.88 187 LEU A CA 1
ATOM 1500 C C . LEU A 1 187 ? -1.517 3.367 3.791 1 96.88 187 LEU A C 1
ATOM 1502 O O . LEU A 1 187 ? -1.147 3.98 2.787 1 96.88 187 LEU A O 1
ATOM 1506 N N . ILE A 1 188 ? -2.545 2.572 3.773 1 94.38 188 ILE A N 1
ATOM 1507 C CA . ILE A 1 188 ? -3.348 2.371 2.572 1 94.38 188 ILE A CA 1
ATOM 1508 C C . ILE A 1 188 ? -4.07 3.668 2.211 1 94.38 188 ILE A C 1
ATOM 1510 O O . ILE A 1 188 ? -4.121 4.051 1.04 1 94.38 188 ILE A O 1
ATOM 1514 N N . GLU A 1 189 ? -4.625 4.332 3.221 1 90.25 189 GLU A N 1
ATOM 1515 C CA . GLU A 1 189 ? -5.27 5.617 2.979 1 90.25 189 GLU A CA 1
ATOM 1516 C C . GLU A 1 189 ? -4.277 6.633 2.416 1 90.25 189 GLU A C 1
ATOM 1518 O O . GLU A 1 189 ? -4.621 7.422 1.531 1 90.25 189 GLU A O 1
ATOM 1523 N N . TYR A 1 190 ? -3.111 6.629 2.939 1 94.12 190 TYR A N 1
ATOM 1524 C CA . TYR A 1 190 ? -2.041 7.496 2.461 1 94.12 190 TYR A CA 1
ATOM 1525 C C . TYR A 1 190 ? -1.763 7.254 0.982 1 94.12 190 TYR A C 1
ATOM 1527 O O . TYR A 1 190 ? -1.686 8.203 0.196 1 94.12 190 TYR A O 1
ATOM 1535 N N . LEU A 1 191 ? -1.701 5.977 0.604 1 95.06 191 LEU A N 1
ATOM 1536 C CA . LEU A 1 191 ? -1.341 5.582 -0.753 1 95.06 191 LEU A CA 1
ATOM 1537 C C . LEU A 1 191 ? -2.48 5.871 -1.724 1 95.06 191 LEU A C 1
ATOM 1539 O O . LEU A 1 191 ? -2.242 6.164 -2.896 1 95.06 191 LEU A O 1
ATOM 1543 N N . THR A 1 192 ? -3.713 5.805 -1.232 1 91.94 192 THR A N 1
ATOM 1544 C CA . THR A 1 192 ? -4.859 5.859 -2.131 1 91.94 192 THR A CA 1
ATOM 1545 C C . THR A 1 192 ? -5.59 7.191 -1.995 1 91.94 192 THR A C 1
ATOM 1547 O O . THR A 1 192 ? -6.746 7.316 -2.4 1 91.94 192 THR A O 1
ATOM 1550 N N . SER A 1 193 ? -4.926 8.062 -1.33 1 88 193 SER A N 1
ATOM 1551 C CA . SER A 1 193 ? -5.539 9.375 -1.15 1 88 193 SER A CA 1
ATOM 1552 C C . SER A 1 193 ? -5.797 10.055 -2.492 1 88 193 SER A C 1
ATOM 1554 O O . SER A 1 193 ? -5.035 9.867 -3.443 1 88 193 SER A O 1
ATOM 1556 N N . ARG A 1 194 ? -6.945 10.672 -2.551 1 77.25 194 ARG A N 1
ATOM 1557 C CA . ARG A 1 194 ? -7.336 11.336 -3.791 1 77.25 194 ARG A CA 1
ATOM 1558 C C . ARG A 1 194 ? -6.516 12.602 -4.02 1 77.25 194 ARG A C 1
ATOM 1560 O O . ARG A 1 194 ? -6.504 13.5 -3.182 1 77.25 194 ARG A O 1
ATOM 1567 N N . GLU A 1 195 ? -5.863 12.461 -5.168 1 69 195 GLU A N 1
ATOM 1568 C CA . GLU A 1 195 ? -5.113 13.664 -5.516 1 69 195 GLU A CA 1
ATOM 1569 C C . GLU A 1 195 ? -6.043 14.781 -5.984 1 69 195 GLU A C 1
ATOM 1571 O O . GLU A 1 195 ? -7.074 14.516 -6.609 1 69 195 GLU A O 1
ATOM 1576 N N . GLY A 1 196 ? -6.062 15.859 -5.383 1 62.84 196 GLY A N 1
ATOM 1577 C CA . GLY A 1 196 ? -6.824 17.047 -5.75 1 62.84 196 GLY A CA 1
ATOM 1578 C C . GLY A 1 196 ? -7.059 17.984 -4.582 1 62.84 196 GLY A C 1
ATOM 1579 O O . GLY A 1 196 ? -7.145 17.547 -3.432 1 62.84 196 GLY A O 1
ATOM 1580 N N . MET A 1 197 ? -6.883 19.125 -4.703 1 59.09 197 MET A N 1
ATOM 1581 C CA . MET A 1 197 ? -6.633 20.266 -3.824 1 59.09 197 MET A CA 1
ATOM 1582 C C . MET A 1 197 ? -7.77 20.453 -2.822 1 59.09 197 MET A C 1
ATOM 1584 O O . MET A 1 197 ? -7.543 20.891 -1.695 1 59.09 197 MET A O 1
ATOM 1588 N N . ASN A 1 198 ? -9.008 19.812 -3.039 1 71.31 198 ASN A N 1
ATOM 1589 C CA . ASN A 1 198 ? -10.008 20.422 -2.168 1 71.31 198 ASN A CA 1
ATOM 1590 C C . ASN A 1 198 ? -11.016 19.375 -1.666 1 71.31 198 ASN A C 1
ATOM 1592 O O . ASN A 1 198 ? -12.195 19.688 -1.491 1 71.31 198 ASN A O 1
ATOM 1596 N N . THR A 1 199 ? -10.414 18.203 -1.416 1 82.56 199 THR A N 1
ATOM 1597 C CA . THR A 1 199 ? -11.398 17.25 -0.91 1 82.56 199 THR A CA 1
ATOM 1598 C C . THR A 1 199 ? -11.219 17.031 0.59 1 82.56 199 THR A C 1
ATOM 1600 O O . THR A 1 199 ? -10.109 17.141 1.109 1 82.56 199 THR A O 1
ATOM 1603 N N . VAL A 1 200 ? -12.336 16.875 1.296 1 82.69 200 VAL A N 1
ATOM 1604 C CA . VAL A 1 200 ? -12.375 16.625 2.732 1 82.69 200 VAL A CA 1
ATOM 1605 C C . VAL A 1 200 ? -13.102 15.312 3.01 1 82.69 200 VAL A C 1
ATOM 1607 O O . VAL A 1 200 ? -14.203 15.078 2.494 1 82.69 200 VAL A O 1
ATOM 1610 N N . PRO A 1 201 ? -12.422 14.477 3.775 1 85.25 201 PRO A N 1
ATOM 1611 C CA . PRO A 1 201 ? -13.156 13.273 4.172 1 85.25 201 PRO A CA 1
ATOM 1612 C C . PRO A 1 201 ? -14.438 13.602 4.945 1 85.25 201 PRO A C 1
ATOM 1614 O O . PRO A 1 201 ? -14.477 14.578 5.688 1 85.25 201 PRO A O 1
ATOM 1617 N N . VAL A 1 202 ? -15.406 12.789 4.816 1 85.94 202 VAL A N 1
ATOM 1618 C CA . VAL A 1 202 ? -16.719 13.008 5.426 1 85.94 202 VAL A CA 1
ATOM 1619 C C . VAL A 1 202 ? -16.562 13.117 6.941 1 85.94 202 VAL A C 1
ATOM 1621 O O . VAL A 1 202 ? -17.266 13.906 7.586 1 85.94 202 VAL A O 1
ATOM 1624 N N . GLY A 1 203 ? -15.648 12.352 7.465 1 82.06 203 GLY A N 1
ATOM 1625 C CA . GLY A 1 203 ? -15.445 12.359 8.906 1 82.06 203 GLY A CA 1
ATOM 1626 C C . GLY A 1 203 ? -14.992 13.703 9.438 1 82.06 203 GLY A C 1
ATOM 1627 O O . GLY A 1 203 ? -15.125 13.984 10.633 1 82.06 203 GLY A O 1
ATOM 1628 N N . GLU A 1 204 ? -14.586 14.594 8.562 1 81.5 204 GLU A N 1
ATOM 1629 C CA . GLU A 1 204 ? -14.008 15.859 9.008 1 81.5 204 GLU A CA 1
ATOM 1630 C C . GLU A 1 204 ? -14.906 17.031 8.633 1 81.5 204 GLU A C 1
ATOM 1632 O O . GLU A 1 204 ? -14.594 18.188 8.938 1 81.5 204 GLU A O 1
ATOM 1637 N N . LEU A 1 205 ? -15.992 16.719 8.094 1 86.94 205 LEU A N 1
ATOM 1638 C CA . LEU A 1 205 ? -16.938 17.766 7.727 1 86.94 205 LEU A CA 1
ATOM 1639 C C . LEU A 1 205 ? -17.703 18.266 8.953 1 86.94 205 LEU A C 1
ATOM 1641 O O . LEU A 1 205 ? -17.984 17.484 9.867 1 86.94 205 LEU A O 1
ATOM 1645 N N . LYS A 1 206 ? -18.078 19.5 8.969 1 85.25 206 LYS A N 1
ATOM 1646 C CA . LYS A 1 206 ? -18.797 20.109 10.086 1 85.25 206 LYS A CA 1
ATOM 1647 C C . LYS A 1 206 ? -20.281 20.312 9.734 1 85.25 206 LYS A C 1
ATOM 1649 O O . LYS A 1 206 ? -21.109 20.484 10.625 1 85.25 206 LYS A O 1
ATOM 1654 N N . GLY A 1 207 ? -20.578 20.281 8.547 1 86.81 207 GLY A N 1
ATOM 1655 C CA . GLY A 1 207 ? -21.953 20.453 8.141 1 86.81 207 GLY A CA 1
ATOM 1656 C C . GLY A 1 207 ? -22.234 21.812 7.512 1 86.81 207 GLY A C 1
ATOM 1657 O O . GLY A 1 207 ? -23.281 22 6.887 1 86.81 207 GLY A O 1
ATOM 1658 N N . ASP A 1 208 ? -21.297 22.75 7.645 1 86.75 208 ASP A N 1
ATOM 1659 C CA . ASP A 1 208 ? -21.531 24.094 7.121 1 86.75 208 ASP A CA 1
ATOM 1660 C C . ASP A 1 208 ? -20.844 24.266 5.766 1 86.75 208 ASP A C 1
ATOM 1662 O O . ASP A 1 208 ? -20.922 25.344 5.168 1 86.75 208 ASP A O 1
ATOM 1666 N N . GLU A 1 209 ? -20.297 23.281 5.191 1 87.12 209 GLU A N 1
ATOM 1667 C CA . GLU A 1 209 ? -19.578 23.375 3.924 1 87.12 209 GLU A CA 1
ATOM 1668 C C . GLU A 1 209 ? -20.547 23.328 2.74 1 87.12 209 GLU A C 1
ATOM 1670 O O . GLU A 1 209 ? -21.688 22.859 2.875 1 87.12 209 GLU A O 1
ATOM 1675 N N . THR A 1 210 ? -20.078 23.828 1.588 1 89.06 210 THR A N 1
ATOM 1676 C CA . THR A 1 210 ? -20.812 23.734 0.328 1 89.06 210 THR A CA 1
ATOM 1677 C C . THR A 1 210 ? -20.094 22.797 -0.64 1 89.06 210 THR A C 1
ATOM 1679 O O . THR A 1 210 ? -19.203 23.203 -1.373 1 89.06 210 THR A O 1
ATOM 1682 N N . PRO A 1 211 ? -20.562 21.609 -0.689 1 92.25 211 PRO A N 1
ATOM 1683 C CA . PRO A 1 211 ? -19.906 20.609 -1.53 1 92.25 211 PRO A CA 1
ATOM 1684 C C . PRO A 1 211 ? -20.062 20.891 -3.021 1 92.25 211 PRO A C 1
ATOM 1686 O O . PRO A 1 211 ? -21.141 21.328 -3.459 1 92.25 211 PRO A O 1
ATOM 1689 N N . LYS A 1 212 ? -19 20.734 -3.775 1 89.62 212 LYS A N 1
ATOM 1690 C CA . LYS A 1 212 ? -19.031 20.859 -5.23 1 89.62 212 LYS A CA 1
ATOM 1691 C C . LYS A 1 212 ? -19.156 19.5 -5.902 1 89.62 212 LYS A C 1
ATOM 1693 O O . LYS A 1 212 ? -19.75 19.391 -6.973 1 89.62 212 LYS A O 1
ATOM 1698 N N . ALA A 1 213 ? -18.547 18.562 -5.262 1 91 213 ALA A N 1
ATOM 1699 C CA . ALA A 1 213 ? -18.578 17.188 -5.77 1 91 213 ALA A CA 1
ATOM 1700 C C . ALA A 1 213 ? -18.297 16.188 -4.656 1 91 213 ALA A C 1
ATOM 1702 O O . ALA A 1 213 ? -17.797 16.547 -3.586 1 91 213 ALA A O 1
ATOM 1703 N N . ALA A 1 214 ? -18.703 15 -4.855 1 92.88 214 ALA A N 1
ATOM 1704 C CA . ALA A 1 214 ? -18.391 13.906 -3.936 1 92.88 214 ALA A CA 1
ATOM 1705 C C . ALA A 1 214 ? -17.641 12.789 -4.652 1 92.88 214 ALA A C 1
ATOM 1707 O O . ALA A 1 214 ? -17.719 12.664 -5.875 1 92.88 214 ALA A O 1
ATOM 1708 N N . TYR A 1 215 ? -16.859 12.117 -3.926 1 91.5 215 TYR A N 1
ATOM 1709 C CA . TYR A 1 215 ? -16.109 10.992 -4.453 1 91.5 215 TYR A CA 1
ATOM 1710 C C . TYR A 1 215 ? -16.203 9.781 -3.529 1 91.5 215 TYR A C 1
ATOM 1712 O O . TYR A 1 215 ? -16.297 9.938 -2.309 1 91.5 215 TYR A O 1
ATOM 1720 N N . VAL A 1 216 ? -16.172 8.617 -4.117 1 91.25 216 VAL A N 1
ATOM 1721 C CA . VAL A 1 216 ? -16.109 7.379 -3.35 1 91.25 216 VAL A CA 1
ATOM 1722 C C . VAL A 1 216 ? -14.945 6.527 -3.836 1 91.25 216 VAL A C 1
ATOM 1724 O O . VAL A 1 216 ? -14.617 6.523 -5.027 1 91.25 216 VAL A O 1
ATOM 1727 N N . TYR A 1 217 ? -14.312 5.863 -2.92 1 87.69 217 TYR A N 1
ATOM 1728 C CA . TYR A 1 217 ? -13.211 4.988 -3.293 1 87.69 217 TYR A CA 1
ATOM 1729 C C . TYR A 1 217 ? -13.695 3.559 -3.506 1 87.69 217 TYR A C 1
ATOM 1731 O O . TYR A 1 217 ? -14.188 2.918 -2.572 1 87.69 217 TYR A O 1
ATOM 1739 N N . ASP A 1 218 ? -13.617 3.076 -4.609 1 83.88 218 ASP A N 1
ATOM 1740 C CA . ASP A 1 218 ? -13.961 1.719 -5.023 1 83.88 218 ASP A CA 1
ATOM 1741 C C . ASP A 1 218 ? -12.969 1.198 -6.062 1 83.88 218 ASP A C 1
ATOM 1743 O O . ASP A 1 218 ? -13.266 1.168 -7.258 1 83.88 218 ASP A O 1
ATOM 1747 N N . GLY A 1 219 ? -11.836 0.608 -5.523 1 77.88 219 GLY A N 1
ATOM 1748 C CA . GLY A 1 219 ? -10.781 0.243 -6.457 1 77.88 219 GLY A CA 1
ATOM 1749 C C . GLY A 1 219 ? -10.18 1.436 -7.176 1 77.88 219 GLY A C 1
ATOM 1750 O O . GLY A 1 219 ? -9.5 1.276 -8.195 1 77.88 219 GLY A O 1
ATOM 1751 N N . GLY A 1 220 ? -10.461 2.5 -6.727 1 83.88 220 GLY A N 1
ATOM 1752 C CA . GLY A 1 220 ? -10.117 3.826 -7.215 1 83.88 220 GLY A CA 1
ATOM 1753 C C . GLY A 1 220 ? -11.18 4.867 -6.914 1 83.88 220 GLY A C 1
ATOM 1754 O O . GLY A 1 220 ? -12.312 4.527 -6.57 1 83.88 220 GLY A O 1
ATOM 1755 N N . TRP A 1 221 ? -10.758 6.078 -6.945 1 87.81 221 TRP A N 1
ATOM 1756 C CA . TRP A 1 221 ? -11.719 7.137 -6.641 1 87.81 221 TRP A CA 1
ATOM 1757 C C . TRP A 1 221 ? -12.672 7.363 -7.809 1 87.81 221 TRP A C 1
ATOM 1759 O O . TRP A 1 221 ? -12.242 7.461 -8.961 1 87.81 221 TRP A O 1
ATOM 1769 N N . LYS A 1 222 ? -13.93 7.398 -7.496 1 90.19 222 LYS A N 1
ATOM 1770 C CA . LYS A 1 222 ? -14.984 7.633 -8.477 1 90.19 222 LYS A CA 1
ATOM 1771 C C . LYS A 1 222 ? -15.75 8.922 -8.172 1 90.19 222 LYS A C 1
ATOM 1773 O O . LYS A 1 222 ? -16.125 9.164 -7.02 1 90.19 222 LYS A O 1
ATOM 1778 N N . LEU A 1 223 ? -15.945 9.742 -9.172 1 92.12 223 LEU A N 1
ATOM 1779 C CA . LEU A 1 223 ? -16.672 10.992 -9.031 1 92.12 223 LEU A CA 1
ATOM 1780 C C . LEU A 1 223 ? -18.172 10.742 -8.938 1 92.12 223 LEU A C 1
ATOM 1782 O O . LEU A 1 223 ? -18.719 9.945 -9.703 1 92.12 223 LEU A O 1
ATOM 1786 N N . LEU A 1 224 ? -18.781 11.32 -7.961 1 93.75 224 LEU A N 1
ATOM 1787 C CA . LEU A 1 224 ? -20.234 11.312 -7.801 1 93.75 224 LEU A CA 1
ATOM 1788 C C . LEU A 1 224 ? -20.812 12.711 -8.031 1 93.75 224 LEU A C 1
ATOM 1790 O O . LEU A 1 224 ? -20.734 13.57 -7.16 1 93.75 224 LEU A O 1
ATOM 1794 N N . PRO A 1 225 ? -21.406 12.914 -9.148 1 91.38 225 PRO A N 1
ATOM 1795 C CA . PRO A 1 225 ? -22.016 14.227 -9.367 1 91.38 225 PRO A CA 1
ATOM 1796 C C . PRO A 1 225 ? -23.125 14.539 -8.367 1 91.38 225 PRO A C 1
ATOM 1798 O O . PRO A 1 225 ? -23.891 13.641 -7.984 1 91.38 225 PRO A O 1
ATOM 1801 N N . LEU A 1 226 ? -23.188 15.805 -8.016 1 93.94 226 LEU A N 1
ATOM 1802 C CA . LEU A 1 226 ? -24.172 16.203 -7.02 1 93.94 226 LEU A CA 1
ATOM 1803 C C . LEU A 1 226 ? -25.422 16.781 -7.688 1 93.94 226 LEU A C 1
ATOM 1805 O O . LEU A 1 226 ? -25.312 17.594 -8.609 1 93.94 226 LEU A O 1
ATOM 1809 N N . GLN A 1 227 ? -26.516 16.297 -7.297 1 88.44 227 GLN A N 1
ATOM 1810 C CA . GLN A 1 227 ? -27.766 16.875 -7.766 1 88.44 227 GLN A CA 1
ATOM 1811 C C . GLN A 1 227 ? -28 18.25 -7.145 1 88.44 227 GLN A C 1
ATOM 1813 O O . GLN A 1 227 ? -28.609 19.125 -7.766 1 88.44 227 GLN A O 1
ATOM 1818 N N . GLU A 1 228 ? -27.562 18.375 -5.906 1 91.94 228 GLU A N 1
ATOM 1819 C CA . GLU A 1 228 ? -27.562 19.656 -5.188 1 91.94 228 GLU A CA 1
ATOM 1820 C C . GLU A 1 228 ? -26.266 19.859 -4.422 1 91.94 228 GLU A C 1
ATOM 1822 O O . GLU A 1 228 ? -25.703 18.906 -3.877 1 91.94 228 GLU A O 1
ATOM 1827 N N . ARG A 1 229 ? -25.875 21.141 -4.387 1 92.81 229 ARG A N 1
ATOM 1828 C CA . ARG A 1 229 ? -24.609 21.453 -3.75 1 92.81 229 ARG A CA 1
ATOM 1829 C C . ARG A 1 229 ? -24.766 21.609 -2.242 1 92.81 229 ARG A C 1
ATOM 1831 O O . ARG A 1 229 ? -24.594 22.719 -1.712 1 92.81 229 ARG A O 1
ATOM 1838 N N . SER A 1 230 ? -25.109 20.531 -1.603 1 93.81 230 SER A N 1
ATOM 1839 C CA . SER A 1 230 ? -25.312 20.484 -0.159 1 93.81 230 SER A CA 1
ATOM 1840 C C . SER A 1 230 ? -24.859 19.141 0.419 1 93.81 230 SER A C 1
ATOM 1842 O O . SER A 1 230 ? -24.594 18.203 -0.327 1 93.81 230 SER A O 1
ATOM 1844 N N . ILE A 1 231 ? -24.766 19.125 1.696 1 94.5 231 ILE A N 1
ATOM 1845 C CA . ILE A 1 231 ? -24.422 17.875 2.357 1 94.5 231 ILE A CA 1
ATOM 1846 C C . ILE A 1 231 ? -25.484 16.812 2.064 1 94.5 231 ILE A C 1
ATOM 1848 O O . ILE A 1 231 ? -25.172 15.641 1.882 1 94.5 231 ILE A O 1
ATOM 1852 N N . LYS A 1 232 ? -26.703 17.266 2.027 1 94.19 232 LYS A N 1
ATOM 1853 C CA . LYS A 1 232 ? -27.766 16.359 1.621 1 94.19 232 LYS A CA 1
ATOM 1854 C C . LYS A 1 232 ? -27.547 15.836 0.205 1 94.19 232 LYS A C 1
ATOM 1856 O O . LYS A 1 232 ? -27.781 14.664 -0.075 1 94.19 232 LYS A O 1
ATOM 1861 N N . GLY A 1 233 ? -27.109 16.688 -0.652 1 94.75 233 GLY A N 1
ATOM 1862 C CA . GLY A 1 233 ? -26.797 16.266 -2.01 1 94.75 233 GLY A CA 1
ATOM 1863 C C . GLY A 1 233 ? -25.734 15.188 -2.074 1 94.75 233 GLY A C 1
ATOM 1864 O O . GLY A 1 233 ? -25.828 14.273 -2.898 1 94.75 233 GLY A O 1
ATOM 1865 N N . VAL A 1 234 ? -24.734 15.336 -1.227 1 95.5 234 VAL A N 1
ATOM 1866 C CA . VAL A 1 234 ? -23.688 14.32 -1.141 1 95.5 234 VAL A CA 1
ATOM 1867 C C . VAL A 1 234 ? -24.312 12.984 -0.723 1 95.5 234 VAL A C 1
ATOM 1869 O O . VAL A 1 234 ? -24.031 11.945 -1.327 1 95.5 234 VAL A O 1
ATOM 1872 N N . LEU A 1 235 ? -25.156 13.047 0.293 1 95.38 235 LEU A N 1
ATOM 1873 C CA . LEU A 1 235 ? -25.812 11.844 0.794 1 95.38 235 LEU A CA 1
ATOM 1874 C C . LEU A 1 235 ? -26.641 11.18 -0.305 1 95.38 235 LEU A C 1
ATOM 1876 O O . LEU A 1 235 ? -26.547 9.961 -0.502 1 95.38 235 LEU A O 1
ATOM 1880 N N . LEU A 1 236 ? -27.328 11.953 -1.007 1 95.56 236 LEU A N 1
ATOM 1881 C CA . LEU A 1 236 ? -28.172 11.43 -2.084 1 95.56 236 LEU A CA 1
ATOM 1882 C C . LEU A 1 236 ? -27.312 10.773 -3.166 1 95.56 236 LEU A C 1
ATOM 1884 O O . LEU A 1 236 ? -27.656 9.695 -3.66 1 95.56 236 LEU A O 1
ATOM 1888 N N . SER A 1 237 ? -26.25 11.398 -3.51 1 95.69 237 SER A N 1
ATOM 1889 C CA . SER A 1 237 ? -25.375 10.859 -4.539 1 95.69 237 SER A CA 1
ATOM 1890 C C . SER A 1 237 ? -24.75 9.539 -4.094 1 95.69 237 SER A C 1
ATOM 1892 O O . SER A 1 237 ? -24.578 8.625 -4.902 1 95.69 237 SER A O 1
ATOM 1894 N N . VAL A 1 238 ? -24.391 9.5 -2.857 1 94.81 238 VAL A N 1
ATOM 1895 C CA . VAL A 1 238 ? -23.812 8.281 -2.311 1 94.81 238 VAL A CA 1
ATOM 1896 C C . VAL A 1 238 ? -24.844 7.16 -2.344 1 94.81 238 VAL A C 1
ATOM 1898 O O . VAL A 1 238 ? -24.531 6.023 -2.705 1 94.81 238 VAL A O 1
ATOM 1901 N N . LEU A 1 239 ? -26.078 7.492 -1.984 1 93.88 239 LEU A N 1
ATOM 1902 C CA . LEU A 1 239 ? -27.141 6.5 -2.01 1 93.88 239 LEU A CA 1
ATOM 1903 C C . LEU A 1 239 ? -27.375 5.988 -3.428 1 93.88 239 LEU A C 1
ATOM 1905 O O . LEU A 1 239 ? -27.594 4.793 -3.635 1 93.88 239 LEU A O 1
ATOM 1909 N N . LEU A 1 240 ? -27.312 6.883 -4.344 1 94.62 240 LEU A N 1
ATOM 1910 C CA . LEU A 1 240 ? -27.469 6.477 -5.734 1 94.62 240 LEU A CA 1
ATOM 1911 C C . LEU A 1 240 ? -26.359 5.527 -6.156 1 94.62 240 LEU A C 1
ATOM 1913 O O . LEU A 1 240 ? -26.609 4.547 -6.863 1 94.62 240 LEU A O 1
ATOM 1917 N N . TYR A 1 241 ? -25.172 5.852 -5.77 1 93.56 241 TYR A N 1
ATOM 1918 C CA . TYR A 1 241 ? -24.031 4.984 -6.059 1 93.56 241 TYR A CA 1
ATOM 1919 C C . TYR A 1 241 ? -24.234 3.604 -5.445 1 93.56 241 TYR A C 1
ATOM 1921 O O . TYR A 1 241 ? -23.984 2.586 -6.098 1 93.56 241 TYR A O 1
ATOM 1929 N N . LEU A 1 242 ? -24.672 3.607 -4.164 1 91.38 242 LEU A N 1
ATOM 1930 C CA . LEU A 1 242 ? -24.891 2.348 -3.463 1 91.38 242 LEU A CA 1
ATOM 1931 C C . LEU A 1 242 ? -26 1.546 -4.125 1 91.38 242 LEU A C 1
ATOM 1933 O O . LEU A 1 242 ? -25.953 0.315 -4.176 1 91.38 242 LEU A O 1
ATOM 1937 N N . GLU A 1 243 ? -26.969 2.234 -4.59 1 91.69 243 GLU A N 1
ATOM 1938 C CA . GLU A 1 243 ? -28.094 1.572 -5.258 1 91.69 243 GLU A CA 1
ATOM 1939 C C . GLU A 1 243 ? -27.625 0.822 -6.504 1 91.69 243 GLU A C 1
ATOM 1941 O O . GLU A 1 243 ? -28.062 -0.301 -6.758 1 91.69 243 GLU A O 1
ATOM 1946 N N . LYS A 1 244 ? -26.766 1.414 -7.207 1 90.19 244 LYS A N 1
ATOM 1947 C CA . LYS A 1 244 ? -26.25 0.82 -8.438 1 90.19 244 LYS A CA 1
ATOM 1948 C C . LYS A 1 244 ? -25.438 -0.435 -8.141 1 90.19 244 LYS A C 1
ATOM 1950 O O . LYS A 1 244 ? -25.391 -1.359 -8.961 1 90.19 244 LYS A O 1
ATOM 1955 N N . ARG A 1 245 ? -24.906 -0.406 -7.066 1 84.38 245 ARG A N 1
ATOM 1956 C CA . ARG A 1 245 ? -24.047 -1.516 -6.695 1 84.38 245 ARG A CA 1
ATOM 1957 C C . ARG A 1 245 ? -24.844 -2.648 -6.059 1 84.38 245 ARG A C 1
ATOM 1959 O O . ARG A 1 245 ? -24.406 -3.803 -6.07 1 84.38 245 ARG A O 1
ATOM 1966 N N . ALA A 1 246 ? -25.953 -2.246 -5.48 1 82.75 246 ALA A N 1
ATOM 1967 C CA . ALA A 1 246 ? -26.75 -3.201 -4.723 1 82.75 246 ALA A CA 1
ATOM 1968 C C . ALA A 1 246 ? -27.672 -4.004 -5.645 1 82.75 246 ALA A C 1
ATOM 1970 O O . ALA A 1 246 ? -27.859 -3.639 -6.805 1 82.75 246 ALA A O 1
ATOM 1971 N N . GLN A 1 247 ? -28.094 -5.141 -5.168 1 81.38 247 GLN A N 1
ATOM 1972 C CA . GLN A 1 247 ? -29.016 -5.984 -5.914 1 81.38 247 GLN A CA 1
ATOM 1973 C C . GLN A 1 247 ? -30.172 -6.453 -5.027 1 81.38 247 GLN A C 1
ATOM 1975 O O . GLN A 1 247 ? -30.078 -6.383 -3.799 1 81.38 247 GLN A O 1
ATOM 1980 N N . GLY A 1 248 ? -31.203 -6.793 -5.652 1 79.75 248 GLY A N 1
ATOM 1981 C CA . GLY A 1 248 ? -32.312 -7.414 -4.969 1 79.75 248 GLY A CA 1
ATOM 1982 C C . GLY A 1 248 ? -32.969 -6.508 -3.936 1 79.75 248 GLY A C 1
ATOM 1983 O O . GLY A 1 248 ? -33.281 -5.355 -4.234 1 79.75 248 GLY A O 1
ATOM 1984 N N . TYR A 1 249 ? -33.125 -7.055 -2.814 1 77.25 249 TYR A N 1
ATOM 1985 C CA . TYR A 1 249 ? -33.875 -6.379 -1.747 1 77.25 249 TYR A CA 1
ATOM 1986 C C . TYR A 1 249 ? -33.094 -5.16 -1.25 1 77.25 249 TYR A C 1
ATOM 1988 O O . TYR A 1 249 ? -33.688 -4.117 -0.966 1 77.25 249 TYR A O 1
ATOM 1996 N N . GLU A 1 250 ? -31.781 -5.25 -1.268 1 79.38 250 GLU A N 1
ATOM 1997 C CA . GLU A 1 250 ? -30.953 -4.141 -0.805 1 79.38 250 GLU A CA 1
ATOM 1998 C C . GLU A 1 250 ? -31.078 -2.932 -1.726 1 79.38 250 GLU A C 1
ATOM 2000 O O . GLU A 1 250 ? -31.141 -1.793 -1.257 1 79.38 250 GLU A O 1
ATOM 2005 N N . ARG A 1 251 ? -31.172 -3.23 -2.9 1 88.12 251 ARG A N 1
ATOM 2006 C CA . ARG A 1 251 ? -31.312 -2.152 -3.875 1 88.12 251 ARG A CA 1
ATOM 2007 C C . ARG A 1 251 ? -32.625 -1.396 -3.662 1 88.12 251 ARG A C 1
ATOM 2009 O O . ARG A 1 251 ? -32.656 -0.164 -3.695 1 88.12 251 ARG A O 1
ATOM 2016 N N . GLU A 1 252 ? -33.656 -2.129 -3.389 1 88.94 252 GLU A N 1
ATOM 2017 C CA . GLU A 1 252 ? -34.969 -1.521 -3.186 1 88.94 252 GLU A CA 1
ATOM 2018 C C . GLU A 1 252 ? -35 -0.677 -1.914 1 88.94 252 GLU A C 1
ATOM 2020 O O . GLU A 1 252 ? -35.594 0.398 -1.89 1 88.94 252 GLU A O 1
ATOM 2025 N N . GLU A 1 253 ? -34.312 -1.206 -0.937 1 86.44 253 GLU A N 1
ATOM 2026 C CA . GLU A 1 253 ? -34.281 -0.469 0.322 1 86.44 253 GLU A CA 1
ATOM 2027 C C . GLU A 1 253 ? -33.531 0.851 0.157 1 86.44 253 GLU A C 1
ATOM 2029 O O . GLU A 1 253 ? -33.938 1.879 0.692 1 86.44 253 GLU A O 1
ATOM 2034 N N . ILE A 1 254 ? -32.469 0.784 -0.564 1 91.75 254 ILE A N 1
ATOM 2035 C CA . ILE A 1 254 ? -31.672 1.978 -0.787 1 91.75 254 ILE A CA 1
ATOM 2036 C C . ILE A 1 254 ? -32.438 2.982 -1.628 1 91.75 254 ILE A C 1
ATOM 2038 O O . ILE A 1 254 ? -32.438 4.184 -1.354 1 91.75 254 ILE A O 1
ATOM 2042 N N . ARG A 1 255 ? -33.156 2.449 -2.527 1 93.38 255 ARG A N 1
ATOM 2043 C CA . ARG A 1 255 ? -34 3.309 -3.363 1 93.38 255 ARG A CA 1
ATOM 2044 C C . ARG A 1 255 ? -35.062 4.008 -2.535 1 93.38 255 ARG A C 1
ATOM 2046 O O . ARG A 1 255 ? -35.312 5.203 -2.701 1 93.38 255 ARG A O 1
ATOM 2053 N N . ARG A 1 256 ? -35.656 3.232 -1.692 1 91.94 256 ARG A N 1
ATOM 2054 C CA . ARG A 1 256 ? -36.656 3.809 -0.818 1 91.94 256 ARG A CA 1
ATOM 2055 C C . ARG A 1 256 ? -36.062 4.898 0.066 1 91.94 256 ARG A C 1
ATOM 2057 O O . ARG A 1 256 ? -36.688 5.957 0.251 1 91.94 256 ARG A O 1
ATOM 2064 N N . ALA A 1 257 ? -34.938 4.566 0.647 1 91.69 257 ALA A N 1
ATOM 2065 C CA . ALA A 1 257 ? -34.25 5.547 1.489 1 91.69 257 ALA A CA 1
ATOM 2066 C C . ALA A 1 257 ? -33.906 6.809 0.7 1 91.69 257 ALA A C 1
ATOM 2068 O O . ALA A 1 257 ? -34.094 7.926 1.194 1 91.69 257 ALA A O 1
ATOM 2069 N N . TYR A 1 258 ? -33.469 6.652 -0.501 1 94.56 258 TYR A N 1
ATOM 2070 C CA . TYR A 1 258 ? -33.156 7.77 -1.38 1 94.56 258 TYR A CA 1
ATOM 2071 C C . TYR A 1 258 ? -34.375 8.648 -1.619 1 94.56 258 TYR A C 1
ATOM 2073 O O . TYR A 1 258 ? -34.312 9.867 -1.467 1 94.56 258 TYR A O 1
ATOM 2081 N N . GLU A 1 259 ? -35.5 8 -1.967 1 94.38 259 GLU A N 1
ATOM 2082 C CA . GLU A 1 259 ? -36.719 8.734 -2.268 1 94.38 259 GLU A CA 1
ATOM 2083 C C . GLU A 1 259 ? -37.25 9.461 -1.032 1 94.38 259 GLU A C 1
ATOM 2085 O O . GLU A 1 259 ? -37.75 10.586 -1.13 1 94.38 259 GLU A O 1
ATOM 2090 N N . HIS A 1 260 ? -37.094 8.758 0.05 1 93.06 260 HIS A N 1
ATOM 2091 C CA . HIS A 1 260 ? -37.531 9.367 1.299 1 93.06 260 HIS A CA 1
ATOM 2092 C C . HIS A 1 260 ? -36.719 10.602 1.636 1 93.06 260 HIS A C 1
ATOM 2094 O O . HIS A 1 260 ? -37.281 11.656 1.947 1 93.06 260 HIS A O 1
ATOM 2100 N N . ILE A 1 261 ? -35.469 10.508 1.536 1 93.19 261 ILE A N 1
ATOM 2101 C CA . ILE A 1 261 ? -34.562 11.594 1.908 1 93.19 261 ILE A CA 1
ATOM 2102 C C . ILE A 1 261 ? -34.688 12.734 0.897 1 93.19 261 ILE A C 1
ATOM 2104 O O . ILE A 1 261 ? -34.594 13.914 1.266 1 93.19 261 ILE A O 1
ATOM 2108 N N . ARG A 1 262 ? -34.844 12.375 -0.294 1 93.25 262 ARG A N 1
ATOM 2109 C CA . ARG A 1 262 ? -34.969 13.367 -1.355 1 93.25 262 ARG A CA 1
ATOM 2110 C C . ARG A 1 262 ? -36.156 14.305 -1.093 1 93.25 262 ARG A C 1
ATOM 2112 O O . ARG A 1 262 ? -36.062 15.508 -1.371 1 93.25 262 ARG A O 1
ATOM 2119 N N . ARG A 1 263 ? -37.156 13.828 -0.49 1 92.19 263 ARG A N 1
ATOM 2120 C CA . ARG A 1 263 ? -38.375 14.594 -0.3 1 92.19 263 ARG A CA 1
ATOM 2121 C C . ARG A 1 263 ? -38.375 15.305 1.048 1 92.19 263 ARG A C 1
ATOM 2123 O O . ARG A 1 263 ? -39.156 16.25 1.255 1 92.19 263 ARG A O 1
ATOM 2130 N N . MET A 1 264 ? -37.531 14.883 1.896 1 90.31 264 MET A N 1
ATOM 2131 C CA . MET A 1 264 ? -37.531 15.43 3.25 1 90.31 264 MET A CA 1
ATOM 2132 C C . MET A 1 264 ? -36.562 16.609 3.346 1 90.31 264 MET A C 1
ATOM 2134 O O . MET A 1 264 ? -35.625 16.734 2.559 1 90.31 264 MET A O 1
ATOM 2138 N N . SER A 1 265 ? -36.906 17.516 4.312 1 88 265 SER A N 1
ATOM 2139 C CA . SER A 1 265 ? -35.938 18.531 4.707 1 88 265 SER A CA 1
ATOM 2140 C C . SER A 1 265 ? -34.969 17.984 5.762 1 88 265 SER A C 1
ATOM 2142 O O . SER A 1 265 ? -35.406 17.578 6.848 1 88 265 SER A O 1
ATOM 2144 N N . LEU A 1 266 ? -33.781 17.828 5.398 1 90.56 266 LEU A N 1
ATOM 2145 C CA . LEU A 1 266 ? -32.75 17.266 6.289 1 90.56 266 LEU A CA 1
ATOM 2146 C C . LEU A 1 266 ? -31.703 18.297 6.641 1 90.56 266 LEU A C 1
ATOM 2148 O O . LEU A 1 266 ? -31.109 18.922 5.75 1 90.56 266 LEU A O 1
ATOM 2152 N N . SER A 1 267 ? -31.516 18.547 7.93 1 92.69 267 SER A N 1
ATOM 2153 C CA . SER A 1 267 ? -30.469 19.469 8.328 1 92.69 267 SER A CA 1
ATOM 2154 C C . SER A 1 267 ? -29.094 18.938 7.918 1 92.69 267 SER A C 1
ATOM 2156 O O . SER A 1 267 ? -28.891 17.734 7.797 1 92.69 267 SER A O 1
ATOM 2158 N N . PRO A 1 268 ? -28.188 19.812 7.664 1 92.44 268 PRO A N 1
ATOM 2159 C CA . PRO A 1 268 ? -26.828 19.375 7.305 1 92.44 268 PRO A CA 1
ATOM 2160 C C . PRO A 1 268 ? -26.203 18.469 8.359 1 92.44 268 PRO A C 1
ATOM 2162 O O . PRO A 1 268 ? -25.516 17.516 8.023 1 92.44 268 PRO A O 1
ATOM 2165 N N . GLU A 1 269 ? -26.484 18.703 9.562 1 91.81 269 GLU A N 1
ATOM 2166 C CA . GLU A 1 269 ? -25.938 17.906 10.656 1 91.81 269 GLU A CA 1
ATOM 2167 C C . GLU A 1 269 ? -26.484 16.484 10.609 1 91.81 269 GLU A C 1
ATOM 2169 O O . GLU A 1 269 ? -25.734 15.523 10.797 1 91.81 269 GLU A O 1
ATOM 2174 N N . THR A 1 270 ? -27.688 16.406 10.383 1 91.94 270 THR A N 1
ATOM 2175 C CA . THR A 1 270 ? -28.312 15.086 10.312 1 91.94 270 THR A CA 1
ATOM 2176 C C . THR A 1 270 ? -27.812 14.32 9.094 1 91.94 270 THR A C 1
ATOM 2178 O O . THR A 1 270 ? -27.516 13.125 9.18 1 91.94 270 THR A O 1
ATOM 2181 N N . ALA A 1 271 ? -27.766 15.039 7.988 1 93.69 271 ALA A N 1
ATOM 2182 C CA . ALA A 1 271 ? -27.266 14.414 6.766 1 93.69 271 ALA A CA 1
ATOM 2183 C C . ALA A 1 271 ? -25.844 13.898 6.957 1 93.69 271 ALA A C 1
ATOM 2185 O O . ALA A 1 271 ? -25.516 12.789 6.531 1 93.69 271 ALA A O 1
ATOM 2186 N N . LEU A 1 272 ? -25.047 14.695 7.578 1 93.56 272 LEU A N 1
ATOM 2187 C CA . LEU A 1 272 ? -23.656 14.328 7.855 1 93.56 272 LEU A CA 1
ATOM 2188 C C . LEU A 1 272 ? -23.594 13.109 8.773 1 93.56 272 LEU A C 1
ATOM 2190 O O . LEU A 1 272 ? -22.766 12.227 8.578 1 93.56 272 LEU A O 1
ATOM 2194 N N . GLY A 1 273 ? -24.422 13.086 9.758 1 91.69 273 GLY A N 1
ATOM 2195 C CA . GLY A 1 273 ? -24.5 11.938 10.641 1 91.69 273 GLY A CA 1
ATOM 2196 C C . GLY A 1 273 ? -24.812 10.641 9.914 1 91.69 273 GLY A C 1
ATOM 2197 O O . GLY A 1 273 ? -24.172 9.617 10.164 1 91.69 273 GLY A O 1
ATOM 2198 N N . VAL A 1 274 ? -25.734 10.727 8.977 1 90.69 274 VAL A N 1
ATOM 2199 C CA . VAL A 1 274 ? -26.109 9.562 8.188 1 90.69 274 VAL A CA 1
ATOM 2200 C C . VAL A 1 274 ? -24.953 9.133 7.293 1 90.69 274 VAL A C 1
ATOM 2202 O O . VAL A 1 274 ? -24.672 7.945 7.156 1 90.69 274 VAL A O 1
ATOM 2205 N N . LEU A 1 275 ? -24.328 10.117 6.711 1 92.5 275 LEU A N 1
ATOM 2206 C CA . LEU A 1 275 ? -23.188 9.852 5.836 1 92.5 275 LEU A CA 1
ATOM 2207 C C . LEU A 1 275 ? -22.078 9.125 6.59 1 92.5 275 LEU A C 1
ATOM 2209 O O . LEU A 1 275 ? -21.516 8.156 6.082 1 92.5 275 LEU A O 1
ATOM 2213 N N . LYS A 1 276 ? -21.766 9.625 7.77 1 90.12 276 LYS A N 1
ATOM 2214 C CA . LYS A 1 276 ? -20.719 9.008 8.594 1 90.12 276 LYS A CA 1
ATOM 2215 C C . LYS A 1 276 ? -21.094 7.57 8.945 1 90.12 276 LYS A C 1
ATOM 2217 O O . LYS A 1 276 ? -20.234 6.684 8.945 1 90.12 276 LYS A O 1
ATOM 2222 N N . LYS A 1 277 ? -22.312 7.367 9.203 1 85.62 277 LYS A N 1
ATOM 2223 C CA . LYS A 1 277 ? -22.797 6.02 9.5 1 85.62 277 LYS A CA 1
ATOM 2224 C C . LYS A 1 277 ? -22.688 5.109 8.281 1 85.62 277 LYS A C 1
ATOM 2226 O O . LYS A 1 277 ? -22.328 3.939 8.406 1 85.62 277 LYS A O 1
ATOM 2231 N N . LEU A 1 278 ? -23 5.676 7.168 1 86 278 LEU A N 1
ATOM 2232 C CA . LEU A 1 278 ? -22.891 4.918 5.926 1 86 278 LEU A CA 1
ATOM 2233 C C . LEU A 1 278 ? -21.438 4.523 5.66 1 86 278 LEU A C 1
ATOM 2235 O O . LEU A 1 278 ? -21.172 3.4 5.23 1 86 278 LEU A O 1
ATOM 2239 N N . GLU A 1 279 ? -20.531 5.43 5.906 1 86.38 279 GLU A N 1
ATOM 2240 C CA . GLU A 1 279 ? -19.109 5.141 5.723 1 86.38 279 GLU A CA 1
ATOM 2241 C C . GLU A 1 279 ? -18.672 3.979 6.602 1 86.38 279 GLU A C 1
ATOM 2243 O O . GLU A 1 279 ? -17.938 3.096 6.152 1 86.38 279 GLU A O 1
ATOM 2248 N N . GLU A 1 280 ? -19.141 4.066 7.777 1 79.62 280 GLU A N 1
ATOM 2249 C CA . GLU A 1 280 ? -18.75 3.043 8.742 1 79.62 280 GLU A CA 1
ATOM 2250 C C . GLU A 1 280 ? -19.359 1.692 8.398 1 79.62 280 GLU A C 1
ATOM 2252 O O . GLU A 1 280 ? -18.688 0.667 8.414 1 79.62 280 GLU A O 1
ATOM 2257 N N . GLU A 1 281 ? -20.609 1.758 7.953 1 76.06 281 GLU A N 1
ATOM 2258 C CA . GLU A 1 281 ? -21.359 0.529 7.727 1 76.06 281 GLU A CA 1
ATOM 2259 C C . GLU A 1 281 ? -21 -0.1 6.383 1 76.06 281 GLU A C 1
ATOM 2261 O O . GLU A 1 281 ? -20.906 -1.323 6.273 1 76.06 281 GLU A O 1
ATOM 2266 N N . GLU A 1 282 ? -20.812 0.735 5.434 1 76.94 282 GLU A N 1
ATOM 2267 C CA . GLU A 1 282 ? -20.594 0.229 4.082 1 76.94 282 GLU A CA 1
ATOM 2268 C C . GLU A 1 282 ? -19.094 0.155 3.754 1 76.94 282 GLU A C 1
ATOM 2270 O O . GLU A 1 282 ? -18.719 -0.241 2.65 1 76.94 282 GLU A O 1
ATOM 2275 N N . LYS A 1 283 ? -18.328 0.563 4.789 1 75.19 283 LYS A N 1
ATOM 2276 C CA . LYS A 1 283 ? -16.875 0.574 4.609 1 75.19 283 LYS A CA 1
ATOM 2277 C C . LYS A 1 283 ? -16.484 1.311 3.332 1 75.19 283 LYS A C 1
ATOM 2279 O O . LYS A 1 283 ? -15.719 0.786 2.516 1 75.19 283 LYS A O 1
ATOM 2284 N N . LEU A 1 284 ? -17.141 2.348 3.193 1 82.62 284 LEU A N 1
ATOM 2285 C CA . LEU A 1 284 ? -16.875 3.221 2.055 1 82.62 284 LEU A CA 1
ATOM 2286 C C . LEU A 1 284 ? -16 4.406 2.471 1 82.62 284 LEU A C 1
ATOM 2288 O O . LEU A 1 284 ? -16.141 4.914 3.584 1 82.62 284 LEU A O 1
ATOM 2292 N N . ARG A 1 285 ? -15.156 4.766 1.646 1 87.12 285 ARG A N 1
ATOM 2293 C CA . ARG A 1 285 ? -14.453 6.027 1.843 1 87.12 285 ARG A CA 1
ATOM 2294 C C . ARG A 1 285 ? -15.047 7.125 0.965 1 87.12 285 ARG A C 1
ATOM 2296 O O . ARG A 1 285 ? -15.094 6.988 -0.259 1 87.12 285 ARG A O 1
ATOM 2303 N N . ILE A 1 286 ? -15.508 8.078 1.67 1 90.12 286 ILE A N 1
ATOM 2304 C CA . ILE A 1 286 ? -16.156 9.18 0.966 1 90.12 286 ILE A CA 1
ATOM 2305 C C . ILE A 1 286 ? -15.367 10.469 1.172 1 90.12 286 ILE A C 1
ATOM 2307 O O . ILE A 1 286 ? -14.938 10.766 2.289 1 90.12 286 ILE A O 1
ATOM 2311 N N . SER A 1 287 ? -15.125 11.125 0.139 1 89.81 287 SER A N 1
ATOM 2312 C CA . SER A 1 287 ? -14.453 12.422 0.161 1 89.81 287 SER A CA 1
ATOM 2313 C C . SER A 1 287 ? -15.266 13.477 -0.581 1 89.81 287 SER A C 1
ATOM 2315 O O . SER A 1 287 ? -15.93 13.172 -1.578 1 89.81 287 SER A O 1
ATOM 2317 N N . VAL A 1 288 ? -15.281 14.672 -0.028 1 90.38 288 VAL A N 1
ATOM 2318 C CA . VAL A 1 288 ? -16.125 15.727 -0.583 1 90.38 288 VAL A CA 1
ATOM 2319 C C . VAL A 1 288 ? -15.273 16.906 -1.014 1 90.38 288 VAL A C 1
ATOM 2321 O O . VAL A 1 288 ? -14.414 17.359 -0.258 1 90.38 288 VAL A O 1
ATOM 2324 N N . GLU A 1 289 ? -15.5 17.281 -2.203 1 88.06 289 GLU A N 1
ATOM 2325 C CA . GLU A 1 289 ? -14.836 18.484 -2.703 1 88.06 289 GLU A CA 1
ATOM 2326 C C . GLU A 1 289 ? -15.594 19.75 -2.293 1 88.06 289 GLU A C 1
ATOM 2328 O O . GLU A 1 289 ? -16.797 19.875 -2.551 1 88.06 289 GLU A O 1
ATOM 2333 N N . ILE A 1 290 ? -14.938 20.578 -1.617 1 86.19 290 ILE A N 1
ATOM 2334 C CA . ILE A 1 290 ? -15.57 21.797 -1.141 1 86.19 290 ILE A CA 1
ATOM 2335 C C . ILE A 1 290 ? -15.102 22.984 -1.988 1 86.19 290 ILE A C 1
ATOM 2337 O O . ILE A 1 290 ? -14.016 22.953 -2.566 1 86.19 290 ILE A O 1
ATOM 2341 N N . MET B 1 1 ? -3.184 9.75 16.25 1 83 1 MET B N 1
ATOM 2342 C CA . MET B 1 1 ? -3.303 10.297 14.898 1 83 1 MET B CA 1
ATOM 2343 C C . MET B 1 1 ? -4.621 11.047 14.734 1 83 1 MET B C 1
ATOM 2345 O O . MET B 1 1 ? -4.715 11.969 13.914 1 83 1 MET B O 1
ATOM 2349 N N . GLU B 1 2 ? -5.516 10.742 15.625 1 85.88 2 GLU B N 1
ATOM 2350 C CA . GLU B 1 2 ? -6.805 11.414 15.547 1 85.88 2 GLU B CA 1
ATOM 2351 C C . GLU B 1 2 ? -6.684 12.891 15.914 1 85.88 2 GLU B C 1
ATOM 2353 O O . GLU B 1 2 ? -7.262 13.75 15.25 1 85.88 2 GLU B O 1
ATOM 2358 N N . GLY B 1 3 ? -5.898 13.133 17 1 92.94 3 GLY B N 1
ATOM 2359 C CA . GLY B 1 3 ? -5.676 14.516 17.391 1 92.94 3 GLY B CA 1
ATOM 2360 C C . GLY B 1 3 ? -5.02 15.352 16.312 1 92.94 3 GLY B C 1
ATOM 2361 O O . GLY B 1 3 ? -5.422 16.484 16.062 1 92.94 3 GLY B O 1
ATOM 2362 N N . LEU B 1 4 ? -4.035 14.773 15.703 1 96.19 4 LEU B N 1
ATOM 2363 C CA . LEU B 1 4 ? -3.33 15.477 14.641 1 96.19 4 LEU B CA 1
ATOM 2364 C C . LEU B 1 4 ? -4.25 15.727 13.445 1 96.19 4 LEU B C 1
ATOM 2366 O O . LEU B 1 4 ? -4.207 16.797 12.836 1 96.19 4 LEU B O 1
ATOM 2370 N N . THR B 1 5 ? -5.082 14.781 13.117 1 93.56 5 THR B N 1
ATOM 2371 C CA . THR B 1 5 ? -6.043 14.922 12.023 1 93.56 5 THR B CA 1
ATOM 2372 C C . THR B 1 5 ? -6.98 16.094 12.273 1 93.56 5 THR B C 1
ATOM 2374 O O . THR B 1 5 ? -7.188 16.938 11.391 1 93.56 5 THR B O 1
ATOM 2377 N N . LYS B 1 6 ? -7.488 16.172 13.43 1 92.44 6 LYS B N 1
ATOM 2378 C CA . LYS B 1 6 ? -8.391 17.25 13.805 1 92.44 6 LYS B CA 1
ATOM 2379 C C . LYS B 1 6 ? -7.676 18.609 13.734 1 92.44 6 LYS B C 1
ATOM 2381 O O . LYS B 1 6 ? -8.242 19.594 13.266 1 92.44 6 LYS B O 1
ATOM 2386 N N . ALA B 1 7 ? -6.477 18.609 14.211 1 96.06 7 ALA B N 1
ATOM 2387 C CA . ALA B 1 7 ? -5.699 19.844 14.211 1 96.06 7 ALA B CA 1
ATOM 2388 C C . ALA B 1 7 ? -5.438 20.328 12.789 1 96.06 7 ALA B C 1
ATOM 2390 O O . ALA B 1 7 ? -5.594 21.516 12.5 1 96.06 7 ALA B O 1
ATOM 2391 N N . VAL B 1 8 ? -5.035 19.438 11.906 1 95.31 8 VAL B N 1
ATOM 2392 C CA . VAL B 1 8 ? -4.73 19.797 10.531 1 95.31 8 VAL B CA 1
ATOM 2393 C C . VAL B 1 8 ? -6 20.281 9.828 1 95.31 8 VAL B C 1
ATOM 2395 O O . VAL B 1 8 ? -5.973 21.266 9.102 1 95.31 8 VAL B O 1
ATOM 2398 N N . ALA B 1 9 ? -7.09 19.609 10.078 1 90 9 ALA B N 1
ATOM 2399 C CA . ALA B 1 9 ? -8.367 20.047 9.508 1 90 9 ALA B CA 1
ATOM 2400 C C . ALA B 1 9 ? -8.742 21.438 10.008 1 90 9 ALA B C 1
ATOM 2402 O O . ALA B 1 9 ? -9.219 22.281 9.242 1 90 9 ALA B O 1
ATOM 2403 N N . SER B 1 10 ? -8.547 21.641 11.266 1 92.88 10 SER B N 1
ATOM 2404 C CA . SER B 1 10 ? -8.828 22.938 11.883 1 92.88 10 SER B CA 1
ATOM 2405 C C . SER B 1 10 ? -7.969 24.047 11.273 1 92.88 10 SER B C 1
ATOM 2407 O O . SER B 1 10 ? -8.477 25.109 10.922 1 92.88 10 SER B O 1
ATOM 2409 N N . VAL B 1 11 ? -6.734 23.766 11.148 1 96.06 11 VAL B N 1
ATOM 2410 C CA . VAL B 1 11 ? -5.805 24.734 10.586 1 96.06 11 VAL B CA 1
ATOM 2411 C C . VAL B 1 11 ? -6.195 25.062 9.141 1 96.06 11 VAL B C 1
ATOM 2413 O O . VAL B 1 11 ? -6.172 26.219 8.734 1 96.06 11 VAL B O 1
ATOM 2416 N N . ARG B 1 12 ? -6.527 24.062 8.438 1 91.56 12 ARG B N 1
ATOM 2417 C CA . ARG B 1 12 ? -7 24.266 7.07 1 91.56 12 ARG B CA 1
ATOM 2418 C C . ARG B 1 12 ? -8.18 25.219 7.031 1 91.56 12 ARG B C 1
ATOM 2420 O O . ARG B 1 12 ? -8.234 26.125 6.184 1 91.56 12 ARG B O 1
ATOM 2427 N N . ARG B 1 13 ? -9.07 25.016 7.879 1 89.12 13 ARG B N 1
ATOM 2428 C CA . ARG B 1 13 ? -10.258 25.859 7.941 1 89.12 13 ARG B CA 1
ATOM 2429 C C . ARG B 1 13 ? -9.891 27.297 8.297 1 89.12 13 ARG B C 1
ATOM 2431 O O . ARG B 1 13 ? -10.422 28.25 7.715 1 89.12 13 ARG B O 1
ATOM 2438 N N . LYS B 1 14 ? -9.086 27.438 9.258 1 94.88 14 LYS B N 1
ATOM 2439 C CA . LYS B 1 14 ? -8.648 28.766 9.664 1 94.88 14 LYS B CA 1
ATOM 2440 C C . LYS B 1 14 ? -7.992 29.5 8.508 1 94.88 14 LYS B C 1
ATOM 2442 O O . LYS B 1 14 ? -8.273 30.688 8.281 1 94.88 14 LYS B O 1
ATOM 2447 N N . ILE B 1 15 ? -7.137 28.797 7.766 1 95.38 15 ILE B N 1
ATOM 2448 C CA . ILE B 1 15 ? -6.441 29.391 6.637 1 95.38 15 ILE B CA 1
ATOM 2449 C C . ILE B 1 15 ? -7.457 29.875 5.598 1 95.38 15 ILE B C 1
ATOM 2451 O O . ILE B 1 15 ? -7.359 30.984 5.09 1 95.38 15 ILE B O 1
ATOM 2455 N N . ARG B 1 16 ? -8.398 29.094 5.355 1 89.25 16 ARG B N 1
ATOM 2456 C CA . ARG B 1 16 ? -9.422 29.422 4.363 1 89.25 16 ARG B CA 1
ATOM 2457 C C . ARG B 1 16 ? -10.242 30.625 4.8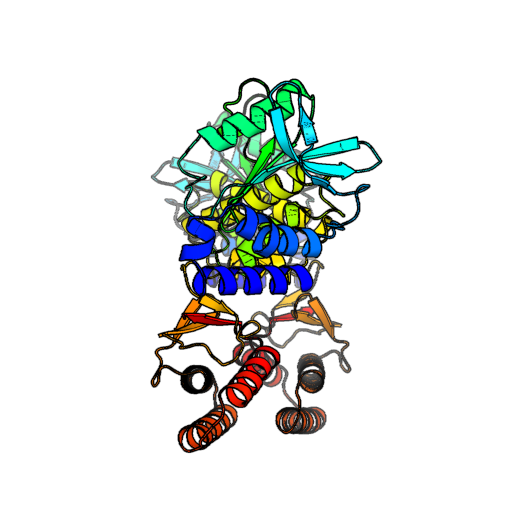09 1 89.25 16 ARG B C 1
ATOM 2459 O O . ARG B 1 16 ? -10.547 31.5 4.004 1 89.25 16 ARG B O 1
ATOM 2466 N N . SER B 1 17 ? -10.547 30.703 6.02 1 92.25 17 SER B N 1
ATOM 2467 C CA . SER B 1 17 ? -11.461 31.719 6.535 1 92.25 17 SER B CA 1
ATOM 2468 C C . SER B 1 17 ? -10.742 33.031 6.781 1 92.25 17 SER B C 1
ATOM 2470 O O . SER B 1 17 ? -11.359 34.094 6.73 1 92.25 17 SER B O 1
ATOM 2472 N N . HIS B 1 18 ? -9.453 33 7.078 1 96.75 18 HIS B N 1
ATOM 2473 C CA . HIS B 1 18 ? -8.719 34.188 7.469 1 96.75 18 HIS B CA 1
ATOM 2474 C C . HIS B 1 18 ? -7.406 34.312 6.703 1 96.75 18 HIS B C 1
ATOM 2476 O O . HIS B 1 18 ? -6.371 34.656 7.281 1 96.75 18 HIS B O 1
ATOM 2482 N N . ARG B 1 19 ? -7.402 34.062 5.492 1 95.81 19 ARG B N 1
ATOM 2483 C CA . ARG B 1 19 ? -6.199 33.969 4.672 1 95.81 19 ARG B CA 1
ATOM 2484 C C . ARG B 1 19 ? -5.441 35.281 4.668 1 95.81 19 ARG B C 1
ATOM 2486 O O . ARG B 1 19 ? -4.215 35.312 4.773 1 95.81 19 ARG B O 1
ATOM 2493 N N . GLU B 1 20 ? -6.152 36.375 4.527 1 97.62 20 GLU B N 1
ATOM 2494 C CA . GLU B 1 20 ? -5.523 37.688 4.453 1 97.62 20 GLU B CA 1
ATOM 2495 C C . GLU B 1 20 ? -4.754 38.031 5.73 1 97.62 20 GLU B C 1
ATOM 2497 O O . GLU B 1 20 ? -3.67 38.594 5.684 1 97.62 20 GLU B O 1
ATOM 2502 N N . LEU B 1 21 ? -5.336 37.625 6.789 1 97.94 21 LEU B N 1
ATOM 2503 C CA . LEU B 1 21 ? -4.676 37.812 8.07 1 97.94 21 LEU B CA 1
ATOM 2504 C C . LEU B 1 21 ? -3.352 37.062 8.133 1 97.94 21 LEU B C 1
ATOM 2506 O O . LEU B 1 21 ? -2.314 37.656 8.461 1 97.94 21 LEU B O 1
ATOM 2510 N N . TYR B 1 22 ? -3.369 35.844 7.746 1 98 22 TYR B N 1
ATOM 2511 C CA . TYR B 1 22 ? -2.205 34.969 7.887 1 98 22 TYR B CA 1
ATOM 2512 C C . TYR B 1 22 ? -1.155 35.312 6.832 1 98 22 TYR B C 1
ATOM 2514 O O . TYR B 1 22 ? 0.031 35.031 7.02 1 98 22 TYR B O 1
ATOM 2522 N N . ALA B 1 23 ? -1.6 35.906 5.719 1 97.88 23 ALA B N 1
ATOM 2523 C CA . ALA B 1 23 ? -0.669 36.281 4.656 1 97.88 23 ALA B CA 1
ATOM 2524 C C . ALA B 1 23 ? 0.242 37.406 5.098 1 97.88 23 ALA B C 1
ATOM 2526 O O . ALA B 1 23 ? 1.361 37.562 4.598 1 97.88 23 ALA B O 1
ATOM 2527 N N . LYS B 1 24 ? -0.233 38.156 6.113 1 97.5 24 LYS B N 1
ATOM 2528 C CA . LYS B 1 24 ? 0.491 39.406 6.434 1 97.5 24 LYS B CA 1
ATOM 2529 C C . LYS B 1 24 ? 1.004 39.375 7.871 1 97.5 24 LYS B C 1
ATOM 2531 O O . LYS B 1 24 ? 1.861 40.188 8.242 1 97.5 24 LYS B O 1
ATOM 2536 N N . ASN B 1 25 ? 0.536 38.469 8.648 1 97.75 25 ASN B N 1
ATOM 2537 C CA . ASN B 1 25 ? 0.822 38.5 10.078 1 97.75 25 ASN B CA 1
ATOM 2538 C C . ASN B 1 25 ? 1.504 37.219 10.531 1 97.75 25 ASN B C 1
ATOM 2540 O O . ASN B 1 25 ? 0.833 36.25 10.891 1 97.75 25 ASN B O 1
ATOM 2544 N N . GLU B 1 26 ? 2.752 37.219 10.656 1 97.56 26 GLU B N 1
ATOM 2545 C CA . GLU B 1 26 ? 3.561 36.062 11.039 1 97.56 26 GLU B CA 1
ATOM 2546 C C . GLU B 1 26 ? 3.234 35.625 12.461 1 97.56 26 GLU B C 1
ATOM 2548 O O . GLU B 1 26 ? 3.174 34.438 12.742 1 97.56 26 GLU B O 1
ATOM 2553 N N . GLU B 1 27 ? 2.992 36.594 13.359 1 96.69 27 GLU B N 1
ATOM 2554 C CA . GLU B 1 27 ? 2.678 36.25 14.75 1 96.69 27 GLU B CA 1
ATOM 2555 C C . GLU B 1 27 ? 1.354 35.5 14.852 1 96.69 27 GLU B C 1
ATOM 2557 O O . GLU B 1 27 ? 1.205 34.594 15.68 1 96.69 27 GLU B O 1
ATOM 2562 N N . ALA B 1 28 ? 0.414 35.875 14.039 1 97.81 28 ALA B N 1
ATOM 2563 C CA . ALA B 1 28 ? -0.856 35.156 14 1 97.81 28 ALA B CA 1
ATOM 2564 C C . ALA B 1 28 ? -0.657 33.719 13.539 1 97.81 28 ALA B C 1
ATOM 2566 O O . ALA B 1 28 ? -1.268 32.812 14.078 1 97.81 28 ALA B O 1
ATOM 2567 N N . VAL B 1 29 ? 0.174 33.531 12.555 1 98.56 29 VAL B N 1
ATOM 2568 C CA . VAL B 1 29 ? 0.488 32.188 12.039 1 98.56 29 VAL B CA 1
ATOM 2569 C C . VAL B 1 29 ? 1.105 31.344 13.156 1 98.56 29 VAL B C 1
ATOM 2571 O O . VAL B 1 29 ? 0.688 30.203 13.383 1 98.56 29 VAL B O 1
ATOM 2574 N N . LYS B 1 30 ? 2.068 31.906 13.891 1 97.56 30 LYS B N 1
ATOM 2575 C CA . LYS B 1 30 ? 2.736 31.219 14.984 1 97.56 30 LYS B CA 1
ATOM 2576 C C . LYS B 1 30 ? 1.737 30.781 16.047 1 97.56 30 LYS B C 1
ATOM 2578 O O . LYS B 1 30 ? 1.718 29.609 16.453 1 97.56 30 LYS B O 1
ATOM 2583 N N . GLN B 1 31 ? 0.895 31.688 16.359 1 94.5 31 GLN B N 1
ATOM 2584 C CA . GLN B 1 31 ? -0.006 31.453 17.484 1 94.5 31 GLN B CA 1
ATOM 2585 C C . GLN B 1 31 ? -1.168 30.562 17.078 1 94.5 31 GLN B C 1
ATOM 2587 O O . GLN B 1 31 ? -1.511 29.625 17.812 1 94.5 31 GLN B O 1
ATOM 2592 N N . HIS B 1 32 ? -1.771 30.812 15.93 1 97.06 32 HIS B N 1
ATOM 2593 C CA . HIS B 1 32 ? -3.031 30.172 15.578 1 97.06 32 HIS B CA 1
ATOM 2594 C C . HIS B 1 32 ? -2.793 28.844 14.844 1 97.06 32 HIS B C 1
ATOM 2596 O O . HIS B 1 32 ? -3.588 27.922 14.961 1 97.06 32 HIS B O 1
ATOM 2602 N N . LEU B 1 33 ? -1.792 28.781 14.062 1 98.31 33 LEU B N 1
ATOM 2603 C CA . LEU B 1 33 ? -1.618 27.656 13.156 1 98.31 33 LEU B CA 1
ATOM 2604 C C . LEU B 1 33 ? -0.515 26.719 13.656 1 98.31 33 LEU B C 1
ATOM 2606 O O . LEU B 1 33 ? -0.759 25.547 13.906 1 98.31 33 LEU B O 1
ATOM 2610 N N . ILE B 1 34 ? 0.654 27.234 13.891 1 98.44 34 ILE B N 1
ATOM 2611 C CA . ILE B 1 34 ? 1.837 26.438 14.188 1 98.44 34 ILE B CA 1
ATOM 2612 C C . ILE B 1 34 ? 1.699 25.797 15.57 1 98.44 34 ILE B C 1
ATOM 2614 O O . ILE B 1 34 ? 1.957 24.609 15.742 1 98.44 34 ILE B O 1
ATOM 2618 N N . GLY B 1 35 ? 1.299 26.578 16.547 1 97.31 35 GLY B N 1
ATOM 2619 C CA . GLY B 1 35 ? 1.12 26.062 17.891 1 97.31 35 GLY B CA 1
ATOM 2620 C C . GLY B 1 35 ? 0.137 24.922 17.969 1 97.31 35 GLY B C 1
ATOM 2621 O O . GLY B 1 35 ? 0.377 23.938 18.672 1 97.31 35 GLY B O 1
ATOM 2622 N N . GLU B 1 36 ? -0.938 25.031 17.266 1 97.44 36 GLU B N 1
ATOM 2623 C CA . GLU B 1 36 ? -1.957 23.984 17.266 1 97.44 36 GLU B CA 1
ATOM 2624 C C . GLU B 1 36 ? -1.405 22.672 16.703 1 97.44 36 GLU B C 1
ATOM 2626 O O . GLU B 1 36 ? -1.65 21.609 17.266 1 97.44 36 GLU B O 1
ATOM 2631 N N . VAL B 1 37 ? -0.657 22.75 15.641 1 98.12 37 VAL B N 1
ATOM 2632 C CA . VAL B 1 37 ? -0.094 21.562 15.016 1 98.12 37 VAL B CA 1
ATOM 2633 C C . VAL B 1 37 ? 0.931 20.922 15.953 1 98.12 37 VAL B C 1
ATOM 2635 O O . VAL B 1 37 ? 0.897 19.719 16.188 1 98.12 37 VAL B O 1
ATOM 2638 N N . PHE B 1 38 ? 1.807 21.719 16.562 1 98.06 38 PHE B N 1
ATOM 2639 C CA . PHE B 1 38 ? 2.834 21.172 17.438 1 98.06 38 PHE B CA 1
ATOM 2640 C C . PHE B 1 38 ? 2.211 20.547 18.672 1 98.06 38 PHE B C 1
ATOM 2642 O O . PHE B 1 38 ? 2.66 19.5 19.141 1 98.06 38 PHE B O 1
ATOM 2649 N N . GLN B 1 39 ? 1.177 21.203 19.188 1 97.5 39 GLN B N 1
ATOM 2650 C CA . GLN B 1 39 ? 0.478 20.625 20.328 1 97.5 39 GLN B CA 1
ATOM 2651 C C . GLN B 1 39 ? -0.081 19.25 19.969 1 97.5 39 GLN B C 1
ATOM 2653 O O . GLN B 1 39 ? 0.049 18.297 20.75 1 97.5 39 GLN B O 1
ATOM 2658 N N . ALA B 1 40 ? -0.657 19.125 18.828 1 97.81 40 ALA B N 1
ATOM 2659 C CA . ALA B 1 40 ? -1.233 17.859 18.375 1 97.81 40 ALA B CA 1
ATOM 2660 C C . ALA B 1 40 ? -0.145 16.812 18.125 1 97.81 40 ALA B C 1
ATOM 2662 O O . ALA B 1 40 ? -0.401 15.609 18.203 1 97.81 40 ALA B O 1
ATOM 2663 N N . LEU B 1 41 ? 1.023 17.266 17.875 1 98 41 LEU B N 1
ATOM 2664 C CA . LEU B 1 41 ? 2.164 16.391 17.641 1 98 41 LEU B CA 1
ATOM 2665 C C . LEU B 1 41 ? 2.766 15.93 18.969 1 98 41 LEU B C 1
ATOM 2667 O O . LEU B 1 41 ? 3.699 15.125 18.984 1 98 41 LEU B O 1
ATOM 2671 N N . GLY B 1 42 ? 2.305 16.469 20.047 1 97.56 42 GLY B N 1
ATOM 2672 C CA . GLY B 1 42 ? 2.713 16 21.359 1 97.56 42 GLY B CA 1
ATOM 2673 C C . GLY B 1 42 ? 3.703 16.922 22.047 1 97.56 42 GLY B C 1
ATOM 2674 O O . GLY B 1 42 ? 4.207 16.609 23.141 1 97.56 42 GLY B O 1
ATOM 2675 N N . TRP B 1 43 ? 3.977 18.047 21.391 1 97.56 43 TRP B N 1
ATOM 2676 C CA . TRP B 1 43 ? 4.844 19.047 22.016 1 97.56 43 TRP B CA 1
ATOM 2677 C C . TRP B 1 43 ? 4.051 19.953 22.938 1 97.56 43 TRP B C 1
ATOM 2679 O O . TRP B 1 43 ? 3.074 20.578 22.516 1 97.56 43 TRP B O 1
ATOM 2689 N N . ASP B 1 44 ? 4.43 19.953 24.172 1 96.44 44 ASP B N 1
ATOM 2690 C CA . ASP B 1 44 ? 3.793 20.922 25.062 1 96.44 44 ASP B CA 1
ATOM 2691 C C . ASP B 1 44 ? 4.25 22.344 24.719 1 96.44 44 ASP B C 1
ATOM 2693 O O . ASP B 1 44 ? 5.273 22.812 25.219 1 96.44 44 ASP B O 1
ATOM 2697 N N . TRP B 1 45 ? 3.518 22.969 23.953 1 93.25 45 TRP B N 1
ATOM 2698 C CA . TRP B 1 45 ? 3.861 24.234 23.312 1 93.25 45 TRP B CA 1
ATOM 2699 C C . TRP B 1 45 ? 4.117 25.328 24.344 1 93.25 45 TRP B C 1
ATOM 2701 O O . TRP B 1 45 ? 4.871 26.266 24.078 1 93.25 45 TRP B O 1
ATOM 2711 N N . ASN B 1 46 ? 3.578 25.141 25.594 1 93.12 46 ASN B N 1
ATOM 2712 C CA . ASN B 1 46 ? 3.725 26.172 26.625 1 93.12 46 ASN B CA 1
ATOM 2713 C C . ASN B 1 46 ? 4.688 25.719 27.719 1 93.12 46 ASN B C 1
ATOM 2715 O O . ASN B 1 46 ? 4.758 26.344 28.781 1 93.12 46 ASN B O 1
ATOM 2719 N N . ASN B 1 47 ? 5.465 24.75 27.453 1 95.81 47 ASN B N 1
ATOM 2720 C CA . ASN B 1 47 ? 6.457 24.219 28.391 1 95.81 47 ASN B CA 1
ATOM 2721 C C . ASN B 1 47 ? 7.879 24.516 27.922 1 95.81 47 ASN B C 1
ATOM 2723 O O . ASN B 1 47 ? 8.352 23.938 26.938 1 95.81 47 ASN B O 1
ATOM 2727 N N . PRO B 1 48 ? 8.539 25.312 28.641 1 94.5 48 PRO B N 1
ATOM 2728 C CA . PRO B 1 48 ? 9.891 25.688 28.219 1 94.5 48 PRO B CA 1
ATOM 2729 C C . PRO B 1 48 ? 10.859 24.516 28.203 1 94.5 48 PRO B C 1
ATOM 2731 O O . PRO B 1 48 ? 11.938 24.609 27.609 1 94.5 48 PRO B O 1
ATOM 2734 N N . GLU B 1 49 ? 10.539 23.469 28.812 1 96.5 49 GLU B N 1
ATOM 2735 C CA . GLU B 1 49 ? 11.391 22.281 28.781 1 96.5 49 GLU B CA 1
ATOM 2736 C C . GLU B 1 49 ? 11.25 21.547 27.453 1 96.5 49 GLU B C 1
ATOM 2738 O O . GLU B 1 49 ? 12.062 20.672 27.141 1 96.5 49 GLU B O 1
ATOM 2743 N N . GLU B 1 50 ? 10.219 21.969 26.672 1 97.31 50 GLU B N 1
ATOM 2744 C CA . GLU B 1 50 ? 9.977 21.25 25.406 1 97.31 50 GLU B CA 1
ATOM 2745 C C . GLU B 1 50 ? 10.055 22.203 24.219 1 97.31 50 GLU B C 1
ATOM 2747 O O . GLU B 1 50 ? 10.516 21.812 23.141 1 97.31 50 GLU B O 1
ATOM 2752 N N . VAL B 1 51 ? 9.539 23.391 24.422 1 97.56 51 VAL B N 1
ATOM 2753 C CA . VAL B 1 51 ? 9.531 24.375 23.344 1 97.56 51 VAL B CA 1
ATOM 2754 C C . VAL B 1 51 ? 9.977 25.734 23.859 1 97.56 51 VAL B C 1
ATOM 2756 O O . VAL B 1 51 ? 9.383 26.266 24.812 1 97.56 51 VAL B O 1
ATOM 2759 N N . ARG B 1 52 ? 10.992 26.328 23.25 1 96.81 52 ARG B N 1
ATOM 2760 C CA . ARG B 1 52 ? 11.516 27.625 23.656 1 96.81 52 ARG B CA 1
ATOM 2761 C C . ARG B 1 52 ? 11.422 28.625 22.516 1 96.81 52 ARG B C 1
ATOM 2763 O O . ARG B 1 52 ? 12.031 28.438 21.453 1 96.81 52 ARG B O 1
ATOM 2770 N N . PRO B 1 53 ? 10.648 29.688 22.672 1 95.25 53 PRO B N 1
ATOM 2771 C CA . PRO B 1 53 ? 10.586 30.719 21.641 1 95.25 53 PRO B CA 1
ATOM 2772 C C . PRO B 1 53 ? 11.828 31.609 21.625 1 95.25 53 PRO B C 1
ATOM 2774 O O . PRO B 1 53 ? 12.531 31.719 22.625 1 95.25 53 PRO B O 1
ATOM 2777 N N . GLU B 1 54 ? 12.102 32.125 20.516 1 91.19 54 GLU B N 1
ATOM 2778 C CA . GLU B 1 54 ? 13.156 33.125 20.312 1 91.19 54 GLU B CA 1
ATOM 2779 C C . GLU B 1 54 ? 14.484 32.625 20.891 1 91.19 54 GLU B C 1
ATOM 2781 O O . GLU B 1 54 ? 15.125 33.312 21.672 1 91.19 54 GLU B O 1
ATOM 2786 N N . GLU B 1 55 ? 14.812 31.5 20.438 1 86 55 GLU B N 1
ATOM 2787 C CA . GLU B 1 55 ? 16.062 30.891 20.906 1 86 55 GLU B CA 1
ATOM 2788 C C . GLU B 1 55 ? 17.266 31.531 20.234 1 86 55 GLU B C 1
ATOM 2790 O O . GLU B 1 55 ? 17.359 31.562 19 1 86 55 GLU B O 1
ATOM 2795 N N . ARG B 1 56 ? 18.172 31.953 21 1 87.56 56 ARG B N 1
ATOM 2796 C CA . ARG B 1 56 ? 19.344 32.656 20.5 1 87.56 56 ARG B CA 1
ATOM 2797 C C . ARG B 1 56 ? 20.344 31.688 19.875 1 87.56 56 ARG B C 1
ATOM 2799 O O . ARG B 1 56 ? 20.578 30.609 20.406 1 87.56 56 ARG B O 1
ATOM 2806 N N . THR B 1 57 ? 20.75 32.062 18.641 1 86.25 57 THR B N 1
ATOM 2807 C CA . THR B 1 57 ? 21.844 31.406 17.953 1 86.25 57 THR B CA 1
ATOM 2808 C C . THR B 1 57 ? 22.969 32.375 17.656 1 86.25 57 THR B C 1
ATOM 2810 O O . THR B 1 57 ? 22.875 33.562 17.984 1 86.25 57 THR B O 1
ATOM 2813 N N . GLU B 1 58 ? 24.078 31.891 17.188 1 83.38 58 GLU B N 1
ATOM 2814 C CA . GLU B 1 58 ? 25.188 32.781 16.828 1 83.38 58 GLU B CA 1
ATOM 2815 C C . GLU B 1 58 ? 24.797 33.719 15.703 1 83.38 58 GLU B C 1
ATOM 2817 O O . GLU B 1 58 ? 25.312 34.844 15.625 1 83.38 58 GLU B O 1
ATOM 2822 N N . ASP B 1 59 ? 23.875 33.344 14.875 1 81.06 59 ASP B N 1
ATOM 2823 C CA . ASP B 1 59 ? 23.516 34.094 13.672 1 81.06 59 ASP B CA 1
ATOM 2824 C C . ASP B 1 59 ? 22.125 34.719 13.797 1 81.06 59 ASP B C 1
ATOM 2826 O O . ASP B 1 59 ? 21.484 35.031 12.789 1 81.06 59 ASP B O 1
ATOM 2830 N N . GLY B 1 60 ? 21.672 34.719 15.008 1 86.38 60 GLY B N 1
ATOM 2831 C CA . GLY B 1 60 ? 20.344 35.281 15.172 1 86.38 60 GLY B CA 1
ATOM 2832 C C . GLY B 1 60 ? 19.453 34.438 16.078 1 86.38 60 GLY B C 1
ATOM 2833 O O . GLY B 1 60 ? 19.969 33.625 16.875 1 86.38 60 GLY B O 1
ATOM 2834 N N . ARG B 1 61 ? 18.188 34.781 15.969 1 91.44 61 ARG B N 1
ATOM 2835 C CA . ARG B 1 61 ? 17.234 34.062 16.828 1 91.44 61 ARG B CA 1
ATOM 2836 C C . ARG B 1 61 ? 16.281 33.188 16 1 91.44 61 ARG B C 1
ATOM 2838 O O . ARG B 1 61 ? 15.594 33.719 15.109 1 91.44 61 ARG B O 1
ATOM 2845 N N . ALA B 1 62 ? 16.438 31.938 16.344 1 94 62 ALA B N 1
ATOM 2846 C CA . ALA B 1 62 ? 15.398 31.078 15.766 1 94 62 ALA B CA 1
ATOM 2847 C C . ALA B 1 62 ? 14.055 31.328 16.438 1 94 62 ALA B C 1
ATOM 2849 O O . ALA B 1 62 ? 13.984 31.609 17.641 1 94 62 ALA B O 1
ATOM 2850 N N . ASP B 1 63 ? 13.023 31.141 15.68 1 96.88 63 ASP B N 1
ATOM 2851 C CA . ASP B 1 63 ? 11.703 31.438 16.234 1 96.88 63 ASP B CA 1
ATOM 2852 C C . ASP B 1 63 ? 11.375 30.5 17.391 1 96.88 63 ASP B C 1
ATOM 2854 O O . ASP B 1 63 ? 10.852 30.922 18.422 1 96.88 63 ASP B O 1
ATOM 2858 N N . TYR B 1 64 ? 11.672 29.203 17.203 1 97.44 64 TYR B N 1
ATOM 2859 C CA . TYR B 1 64 ? 11.484 28.219 18.281 1 97.44 64 TYR B CA 1
ATOM 2860 C C . TYR B 1 64 ? 12.602 27.188 18.281 1 97.44 64 TYR B C 1
ATOM 2862 O O . TYR B 1 64 ? 13.258 26.969 17.25 1 97.44 64 TYR B O 1
ATOM 2870 N N . ALA B 1 65 ? 12.789 26.641 19.484 1 97.81 65 ALA B N 1
ATOM 2871 C CA . ALA B 1 65 ? 13.625 25.453 19.641 1 97.81 65 ALA B CA 1
ATOM 2872 C C . ALA B 1 65 ? 12.836 24.297 20.266 1 97.81 65 ALA B C 1
ATOM 2874 O O . ALA B 1 65 ? 12.094 24.5 21.234 1 97.81 65 ALA B O 1
ATOM 2875 N N . LEU B 1 66 ? 12.867 23.156 19.641 1 98.12 66 LEU B N 1
ATOM 2876 C CA . LEU B 1 66 ? 12.32 21.938 20.234 1 98.12 66 LEU B CA 1
ATOM 2877 C C . LEU B 1 66 ? 13.359 21.234 21.094 1 98.12 66 LEU B C 1
ATOM 2879 O O . LEU B 1 66 ? 14.469 20.953 20.641 1 98.12 66 LEU B O 1
ATOM 2883 N N . ILE B 1 67 ? 12.984 21.047 22.344 1 97.81 67 ILE B N 1
ATOM 2884 C CA . ILE B 1 67 ? 13.922 20.5 23.328 1 97.81 67 ILE B CA 1
ATOM 2885 C C . ILE B 1 67 ? 13.578 19.031 23.609 1 97.81 67 ILE B C 1
ATOM 2887 O O . ILE B 1 67 ? 12.422 18.703 23.891 1 97.81 67 ILE B O 1
ATOM 2891 N N . LEU B 1 68 ? 14.516 18.172 23.453 1 96.31 68 LEU B N 1
ATOM 2892 C CA . LEU B 1 68 ? 14.406 16.766 23.812 1 96.31 68 LEU B CA 1
ATOM 2893 C C . LEU B 1 68 ? 15.547 16.344 24.734 1 96.31 68 LEU B C 1
ATOM 2895 O O . LEU B 1 68 ? 16.719 16.594 24.453 1 96.31 68 LEU B O 1
ATOM 2899 N N . ASN B 1 69 ? 15.219 15.836 25.891 1 94.5 69 ASN B N 1
ATOM 2900 C CA . ASN B 1 69 ? 16.203 15.406 26.891 1 94.5 69 ASN B CA 1
ATOM 2901 C C . ASN B 1 69 ? 17.125 16.547 27.281 1 94.5 69 ASN B C 1
ATOM 2903 O O . ASN B 1 69 ? 18.344 16.375 27.344 1 94.5 69 ASN B O 1
ATOM 2907 N N . GLY B 1 70 ? 16.641 17.688 27.312 1 95 70 GLY B N 1
ATOM 2908 C CA . GLY B 1 70 ? 17.359 18.844 27.828 1 95 70 GLY B CA 1
ATOM 2909 C C . GLY B 1 70 ? 18.219 19.531 26.781 1 95 70 GLY B C 1
ATOM 2910 O O . GLY B 1 70 ? 18.859 20.531 27.078 1 95 70 GLY B O 1
ATOM 2911 N N . GLU B 1 71 ? 18.203 19.047 25.578 1 96.31 71 GLU B N 1
ATOM 2912 C CA . GLU B 1 71 ? 19.016 19.625 24.516 1 96.31 71 GLU B CA 1
ATOM 2913 C C . GLU B 1 71 ? 18.141 20.062 23.344 1 96.31 71 GLU B C 1
ATOM 2915 O O . GLU B 1 71 ? 17.062 19.516 23.125 1 96.31 71 GLU B O 1
ATOM 2920 N N . VAL B 1 72 ? 18.703 21.031 22.594 1 96.75 72 VAL B N 1
ATOM 2921 C CA . VAL B 1 72 ? 18 21.453 21.391 1 96.75 72 VAL B CA 1
ATOM 2922 C C . VAL B 1 72 ? 18.047 20.359 20.344 1 96.75 72 VAL B C 1
ATOM 2924 O O . VAL B 1 72 ? 19.125 19.969 19.891 1 96.75 72 VAL B O 1
ATOM 2927 N N . PHE B 1 73 ? 16.922 19.906 20 1 97.69 73 PHE B N 1
ATOM 2928 C CA . PHE B 1 73 ? 16.844 18.859 19 1 97.69 73 PHE B CA 1
ATOM 2929 C C . PHE B 1 73 ? 16.672 19.453 17.594 1 97.69 73 PHE B C 1
ATOM 2931 O O . PHE B 1 73 ? 17.281 18.953 16.641 1 97.69 73 PHE B O 1
ATOM 2938 N N . ALA B 1 74 ? 15.852 20.484 17.5 1 98 74 ALA B N 1
ATOM 2939 C CA . ALA B 1 74 ? 15.578 21.125 16.219 1 98 74 ALA B CA 1
ATOM 2940 C C . ALA B 1 74 ? 15.211 22.594 16.406 1 98 74 ALA B C 1
ATOM 2942 O O . ALA B 1 74 ? 14.648 22.984 17.438 1 98 74 ALA B O 1
ATOM 2943 N N . TYR B 1 75 ? 15.5 23.359 15.414 1 97.75 75 TYR B N 1
ATOM 2944 C CA . TYR B 1 75 ? 14.992 24.734 15.344 1 97.75 75 TYR B CA 1
ATOM 2945 C C . TYR B 1 75 ? 13.781 24.812 14.43 1 97.75 75 TYR B C 1
ATOM 2947 O O . TYR B 1 75 ? 13.664 24.047 13.469 1 97.75 75 TYR B O 1
ATOM 2955 N N . VAL B 1 76 ? 12.883 25.688 14.742 1 98.12 76 VAL B N 1
ATOM 2956 C CA . VAL B 1 76 ? 11.703 25.969 13.922 1 98.12 76 VAL B CA 1
ATOM 2957 C C . VAL B 1 76 ? 11.734 27.422 13.445 1 98.12 76 VAL B C 1
ATOM 2959 O O . VAL B 1 76 ? 11.875 28.344 14.25 1 98.12 76 VAL B O 1
ATOM 2962 N N . GLU B 1 77 ? 11.672 27.578 12.188 1 97.88 77 GLU B N 1
ATOM 2963 C CA . GLU B 1 77 ? 11.578 28.906 11.562 1 97.88 77 GLU B CA 1
ATOM 2964 C C . GLU B 1 77 ? 10.203 29.125 10.945 1 97.88 77 GLU B C 1
ATOM 2966 O O . GLU B 1 77 ? 9.734 28.297 10.156 1 97.88 77 GLU B O 1
ATOM 2971 N N . ALA B 1 78 ? 9.562 30.203 11.352 1 98.12 78 ALA B N 1
ATOM 2972 C CA . ALA B 1 78 ? 8.195 30.484 10.906 1 98.12 78 ALA B CA 1
ATOM 2973 C C . ALA B 1 78 ? 8.172 31.672 9.945 1 98.12 78 ALA B C 1
ATOM 2975 O O . ALA B 1 78 ? 8.969 32.594 10.062 1 98.12 78 ALA B O 1
ATOM 2976 N N . LYS B 1 79 ? 7.348 31.594 8.977 1 98.44 79 LYS B N 1
ATOM 2977 C CA . LYS B 1 79 ? 6.992 32.688 8.078 1 98.44 79 LYS B CA 1
ATOM 2978 C C . LYS B 1 79 ? 5.48 32.875 8.023 1 98.44 79 LYS B C 1
ATOM 2980 O O . LYS B 1 79 ? 4.723 32.062 8.547 1 98.44 79 LYS B O 1
ATOM 2985 N N . ASN B 1 80 ? 5.125 34 7.52 1 98.12 80 ASN B N 1
ATOM 2986 C CA . ASN B 1 80 ? 3.691 34.188 7.289 1 98.12 80 ASN B CA 1
ATOM 2987 C C . ASN B 1 80 ? 3.242 33.438 6.035 1 98.12 80 ASN B C 1
ATOM 2989 O O . ASN B 1 80 ? 4.07 32.969 5.25 1 98.12 80 ASN B O 1
ATOM 2993 N N . LEU B 1 81 ? 1.951 33.25 5.844 1 97.88 81 LEU B N 1
ATOM 2994 C CA . LEU B 1 81 ? 1.337 32.438 4.797 1 97.88 81 LEU B CA 1
ATOM 2995 C C . LEU B 1 81 ? 1.683 33 3.416 1 97.88 81 LEU B C 1
ATOM 2997 O O . LEU B 1 81 ? 1.681 32.25 2.432 1 97.88 81 LEU B O 1
ATOM 3001 N N . GLY B 1 82 ? 1.94 34.219 3.332 1 96.88 82 GLY B N 1
ATOM 3002 C CA . GLY B 1 82 ? 2.209 34.875 2.053 1 96.88 82 GLY B CA 1
ATOM 3003 C C . GLY B 1 82 ? 3.572 34.531 1.488 1 96.88 82 GLY B C 1
ATOM 3004 O O . GLY B 1 82 ? 3.836 34.75 0.306 1 96.88 82 GLY B O 1
ATOM 3005 N N . VAL B 1 83 ? 4.477 33.969 2.283 1 97.19 83 VAL B N 1
ATOM 3006 C CA . VAL B 1 83 ? 5.816 33.594 1.848 1 97.19 83 VAL B CA 1
ATOM 3007 C C . VAL B 1 83 ? 5.797 32.188 1.241 1 97.19 83 VAL B C 1
ATOM 3009 O O . VAL B 1 83 ? 5.414 31.234 1.905 1 97.19 83 VAL B O 1
ATOM 3012 N N . ASN B 1 84 ? 6.133 32.062 -0.007 1 96.44 84 ASN B N 1
ATOM 3013 C CA . ASN B 1 84 ? 6.25 30.766 -0.654 1 96.44 84 ASN B CA 1
ATOM 3014 C C . ASN B 1 84 ? 7.551 30.078 -0.268 1 96.44 84 ASN B C 1
ATOM 3016 O O . ASN B 1 84 ? 8.578 30.25 -0.932 1 96.44 84 ASN B O 1
ATOM 3020 N N . ILE B 1 85 ? 7.52 29.203 0.692 1 96.94 85 ILE B N 1
ATOM 3021 C CA . ILE B 1 85 ? 8.734 28.641 1.265 1 96.94 85 ILE B CA 1
ATOM 3022 C C . ILE B 1 85 ? 9.188 27.438 0.445 1 96.94 85 ILE B C 1
ATOM 3024 O O . ILE B 1 85 ? 10.258 26.875 0.684 1 96.94 85 ILE B O 1
ATOM 3028 N N . ILE B 1 86 ? 8.398 27.031 -0.515 1 93.88 86 ILE B N 1
ATOM 3029 C CA . ILE B 1 86 ? 8.797 25.969 -1.433 1 93.88 86 ILE B CA 1
ATOM 3030 C C . ILE B 1 86 ? 9.695 26.531 -2.527 1 93.88 86 ILE B C 1
ATOM 3032 O O . ILE B 1 86 ? 10.711 25.938 -2.877 1 93.88 86 ILE B O 1
ATOM 3036 N N . LYS B 1 87 ? 9.367 27.672 -2.967 1 92.31 87 LYS B N 1
ATOM 3037 C CA . LYS B 1 87 ? 10.07 28.266 -4.098 1 92.31 87 LYS B CA 1
ATOM 3038 C C . LYS B 1 87 ? 11.234 29.141 -3.629 1 92.31 87 LYS B C 1
ATOM 3040 O O . LYS B 1 87 ? 12.289 29.172 -4.262 1 92.31 87 LYS B O 1
ATOM 3045 N N . ARG B 1 88 ? 11.055 29.828 -2.512 1 92.19 88 ARG B N 1
ATOM 3046 C CA . ARG B 1 88 ? 12.086 30.719 -2.004 1 92.19 88 ARG B CA 1
ATOM 3047 C C . ARG B 1 88 ? 13.094 29.969 -1.144 1 92.19 88 ARG B C 1
ATOM 3049 O O . ARG B 1 88 ? 12.719 29.312 -0.164 1 92.19 88 ARG B O 1
ATOM 3056 N N . ASP B 1 89 ? 14.266 30.188 -1.386 1 92.5 89 ASP B N 1
ATOM 3057 C CA . ASP B 1 89 ? 15.312 29.438 -0.704 1 92.5 89 ASP B CA 1
ATOM 3058 C C . ASP B 1 89 ? 15.773 30.156 0.565 1 92.5 89 ASP B C 1
ATOM 3060 O O . ASP B 1 89 ? 16.344 29.531 1.463 1 92.5 89 ASP B O 1
ATOM 3064 N N . GLU B 1 90 ? 15.547 31.438 0.657 1 94.56 90 GLU B N 1
ATOM 3065 C CA . GLU B 1 90 ? 16.125 32.281 1.708 1 94.56 90 GLU B CA 1
ATOM 3066 C C . GLU B 1 90 ? 15.703 31.781 3.092 1 94.56 90 GLU B C 1
ATOM 3068 O O . GLU B 1 90 ? 16.531 31.656 3.994 1 94.56 90 GLU B O 1
ATOM 3073 N N . PRO B 1 91 ? 14.414 31.516 3.211 1 95.94 91 PRO B N 1
ATOM 3074 C CA . PRO B 1 91 ? 14.016 31.047 4.543 1 95.94 91 PRO B CA 1
ATOM 3075 C C . PRO B 1 91 ? 14.68 29.734 4.941 1 95.94 91 PRO B C 1
ATOM 3077 O O . PRO B 1 91 ? 15.086 29.562 6.094 1 95.94 91 PRO B O 1
ATOM 3080 N N . LEU B 1 92 ? 14.805 28.875 4.039 1 95.94 92 LEU B N 1
ATOM 3081 C CA . LEU B 1 92 ? 15.43 27.578 4.316 1 95.94 92 LEU B CA 1
ATOM 3082 C C . LEU B 1 92 ? 16.906 27.75 4.621 1 95.94 92 LEU B C 1
ATOM 3084 O O . LEU B 1 92 ? 17.453 27.078 5.508 1 95.94 92 LEU B O 1
ATOM 3088 N N . ARG B 1 93 ? 17.578 28.641 3.926 1 94.19 93 ARG B N 1
ATOM 3089 C CA . ARG B 1 93 ? 18.984 28.922 4.156 1 94.19 93 ARG B CA 1
ATOM 3090 C C . ARG B 1 93 ? 19.203 29.531 5.539 1 94.19 93 ARG B C 1
ATOM 3092 O O . ARG B 1 93 ? 20.188 29.219 6.215 1 94.19 93 ARG B O 1
ATOM 3099 N N . GLN B 1 94 ? 18.359 30.438 5.879 1 94.25 94 GLN B N 1
ATOM 3100 C CA . GLN B 1 94 ? 18.422 31.031 7.207 1 94.25 94 GLN B CA 1
ATOM 3101 C C . GLN B 1 94 ? 18.344 29.969 8.297 1 94.25 94 GLN B C 1
ATOM 3103 O O . GLN B 1 94 ? 19.156 29.953 9.219 1 94.25 94 GLN B O 1
ATOM 3108 N N . LEU B 1 95 ? 17.391 29.094 8.172 1 95.75 95 LEU B N 1
ATOM 3109 C CA . LEU B 1 95 ? 17.219 28 9.117 1 95.75 95 LEU B CA 1
ATOM 3110 C C . LEU B 1 95 ? 18.453 27.109 9.172 1 95.75 95 LEU B C 1
ATOM 3112 O O . LEU B 1 95 ? 18.922 26.75 10.25 1 95.75 95 LEU B O 1
ATOM 3116 N N . ALA B 1 96 ? 18.969 26.797 8.055 1 93.56 96 ALA B N 1
ATOM 3117 C CA . ALA B 1 96 ? 20.156 25.922 7.969 1 93.56 96 ALA B CA 1
ATOM 3118 C C . ALA B 1 96 ? 21.344 26.562 8.664 1 93.56 96 ALA B C 1
ATOM 3120 O O . ALA B 1 96 ? 22.141 25.859 9.297 1 93.56 96 ALA B O 1
ATOM 3121 N N . ARG B 1 97 ? 21.469 27.828 8.523 1 92.56 97 ARG B N 1
ATOM 3122 C CA . ARG B 1 97 ? 22.562 28.547 9.172 1 92.56 97 ARG B CA 1
ATOM 3123 C C . ARG B 1 97 ? 22.469 28.453 10.695 1 92.56 97 ARG B C 1
ATOM 3125 O O . ARG B 1 97 ? 23.469 28.234 11.375 1 92.56 97 ARG B O 1
ATOM 3132 N N . TYR B 1 98 ? 21.188 28.625 11.219 1 93.94 98 TYR B N 1
ATOM 3133 C CA . TYR B 1 98 ? 20.984 28.484 12.656 1 93.94 98 TYR B CA 1
ATOM 3134 C C . TYR B 1 98 ? 21.422 27.094 13.125 1 93.94 98 TYR B C 1
ATOM 3136 O O . TYR B 1 98 ? 22.125 26.984 14.125 1 93.94 98 TYR B O 1
ATOM 3144 N N . CYS B 1 99 ? 21.078 26.125 12.383 1 95.31 99 CYS B N 1
ATOM 3145 C CA . CYS B 1 99 ? 21.391 24.75 12.742 1 95.31 99 CYS B CA 1
ATOM 3146 C C . CYS B 1 99 ? 22.891 24.5 12.672 1 95.31 99 CYS B C 1
ATOM 3148 O O . CYS B 1 99 ? 23.484 23.953 13.609 1 95.31 99 CYS B O 1
ATOM 3150 N N . PHE B 1 100 ? 23.484 24.922 11.617 1 90.5 100 PHE B N 1
ATOM 3151 C CA . PHE B 1 100 ? 24.906 24.703 11.375 1 90.5 100 PHE B CA 1
ATOM 3152 C C . PHE B 1 100 ? 25.75 25.328 12.477 1 90.5 100 PHE B C 1
ATOM 3154 O O . PHE B 1 100 ? 26.609 24.656 13.07 1 90.5 100 PHE B O 1
ATOM 3161 N N . ASN B 1 101 ? 25.484 26.531 12.789 1 91.38 101 ASN B N 1
ATOM 3162 C CA . ASN B 1 101 ? 26.266 27.281 13.75 1 91.38 101 ASN B CA 1
ATOM 3163 C C . ASN B 1 101 ? 26.125 26.703 15.164 1 91.38 101 ASN B C 1
ATOM 3165 O O . ASN B 1 101 ? 27.062 26.766 15.961 1 91.38 101 ASN B O 1
ATOM 3169 N N . SER B 1 102 ? 24.969 26.109 15.422 1 93.44 102 SER B N 1
ATOM 3170 C CA . SER B 1 102 ? 24.703 25.625 16.766 1 93.44 102 SER B CA 1
ATOM 3171 C C . SER B 1 102 ? 24.984 24.125 16.891 1 93.44 102 SER B C 1
ATOM 3173 O O . SER B 1 102 ? 24.891 23.562 17.969 1 93.44 102 SER B O 1
ATOM 3175 N N . GLY B 1 103 ? 25.234 23.547 15.812 1 94.38 103 GLY B N 1
ATOM 3176 C CA . GLY B 1 103 ? 25.453 22.109 15.812 1 94.38 103 GLY B CA 1
ATOM 3177 C C . GLY B 1 103 ? 24.172 21.297 15.953 1 94.38 103 GLY B C 1
ATOM 3178 O O . GLY B 1 103 ? 24.203 20.172 16.438 1 94.38 103 GLY B O 1
ATOM 3179 N N . VAL B 1 104 ? 23.109 21.938 15.648 1 96.06 104 VAL B N 1
ATOM 3180 C CA . VAL B 1 104 ? 21.812 21.266 15.711 1 96.06 104 VAL B CA 1
ATOM 3181 C C . VAL B 1 104 ? 21.516 20.578 14.383 1 96.06 104 VAL B C 1
ATOM 3183 O O . VAL B 1 104 ? 21.609 21.188 13.32 1 96.06 104 VAL B O 1
ATOM 3186 N N . LYS B 1 105 ? 21.109 19.359 14.406 1 96.38 105 LYS B N 1
ATOM 3187 C CA . LYS B 1 105 ? 21.062 18.5 13.227 1 96.38 105 LYS B CA 1
ATOM 3188 C C . LYS B 1 105 ? 19.828 18.781 12.375 1 96.38 105 LYS B C 1
ATOM 3190 O O . LYS B 1 105 ? 19.859 18.656 11.156 1 96.38 105 LYS B O 1
ATOM 3195 N N . TYR B 1 106 ? 18.734 19.203 13.062 1 98.06 106 TYR B N 1
ATOM 3196 C CA . TYR B 1 106 ? 17.484 19.266 12.312 1 98.06 106 TYR B CA 1
ATOM 3197 C C . TYR B 1 106 ? 16.859 20.656 12.391 1 98.06 106 TYR B C 1
ATOM 3199 O O . TYR B 1 106 ? 17.062 21.375 13.367 1 98.06 106 TYR B O 1
ATOM 3207 N N . GLY B 1 107 ? 16.141 21 11.352 1 97.75 107 GLY B N 1
ATOM 3208 C CA . GLY B 1 107 ? 15.359 22.219 11.273 1 97.75 107 GLY B CA 1
ATOM 3209 C C . GLY B 1 107 ? 13.984 22.016 10.68 1 97.75 107 GLY B C 1
ATOM 3210 O O . GLY B 1 107 ? 13.789 21.125 9.852 1 97.75 107 GLY B O 1
ATOM 3211 N N . ILE B 1 108 ? 13.039 22.828 11.062 1 98.62 108 ILE B N 1
ATOM 3212 C CA . ILE B 1 108 ? 11.68 22.812 10.523 1 98.62 108 ILE B CA 1
ATOM 3213 C C . ILE B 1 108 ? 11.289 24.219 10.078 1 98.62 108 ILE B C 1
ATOM 3215 O O . ILE B 1 108 ? 11.375 25.172 10.859 1 98.62 108 ILE B O 1
ATOM 3219 N N . LEU B 1 109 ? 10.953 24.344 8.789 1 98.56 109 LEU B N 1
ATOM 3220 C CA . LEU B 1 109 ? 10.484 25.594 8.211 1 98.56 109 LEU B CA 1
ATOM 3221 C C . LEU B 1 109 ? 8.992 25.531 7.895 1 98.56 109 LEU B C 1
ATOM 3223 O O . LEU B 1 109 ? 8.523 24.547 7.328 1 98.56 109 LEU B O 1
ATOM 3227 N N . THR B 1 110 ? 8.234 26.547 8.281 1 98.75 110 THR B N 1
ATOM 3228 C CA . THR B 1 110 ? 6.809 26.484 8 1 98.75 110 THR B CA 1
ATOM 3229 C C . THR B 1 110 ? 6.219 27.891 7.883 1 98.75 110 THR B C 1
ATOM 3231 O O . THR B 1 110 ? 6.715 28.828 8.5 1 98.75 110 THR B O 1
ATOM 3234 N N . ASN B 1 111 ? 5.25 28.016 7.074 1 98.56 111 ASN B N 1
ATOM 3235 C CA . ASN B 1 111 ? 4.43 29.219 7.012 1 98.56 111 ASN B CA 1
ATOM 3236 C C . ASN B 1 111 ? 2.996 28.938 7.453 1 98.56 111 ASN B C 1
ATOM 3238 O O . ASN B 1 111 ? 2.076 29.672 7.07 1 98.56 111 ASN B O 1
ATOM 3242 N N . GLY B 1 112 ? 2.871 27.875 8.172 1 98.38 112 GLY B N 1
ATOM 3243 C CA . GLY B 1 112 ? 1.554 27.469 8.641 1 98.38 112 GLY B CA 1
ATOM 3244 C C . GLY B 1 112 ? 0.862 26.484 7.719 1 98.38 112 GLY B C 1
ATOM 3245 O O . GLY B 1 112 ? 0.299 25.484 8.18 1 98.38 112 GLY B O 1
ATOM 3246 N N . ALA B 1 113 ? 0.933 26.688 6.398 1 97.5 113 ALA B N 1
ATOM 3247 C CA . ALA B 1 113 ? 0.323 25.828 5.387 1 97.5 113 ALA B CA 1
ATOM 3248 C C . ALA B 1 113 ? 1.306 24.766 4.91 1 97.5 113 ALA B C 1
ATOM 3250 O O . ALA B 1 113 ? 0.94 23.594 4.762 1 97.5 113 ALA B O 1
ATOM 3251 N N . VAL B 1 114 ? 2.508 25.203 4.668 1 98.31 114 VAL B N 1
ATOM 3252 C CA . VAL B 1 114 ? 3.561 24.312 4.195 1 98.31 114 VAL B CA 1
ATOM 3253 C C . VAL B 1 114 ? 4.574 24.078 5.312 1 98.31 114 VAL B C 1
ATOM 3255 O O . VAL B 1 114 ? 4.926 25 6.051 1 98.31 114 VAL B O 1
ATOM 3258 N N . TRP B 1 115 ? 5.012 22.828 5.449 1 98.69 115 TRP B N 1
ATOM 3259 C CA . TRP B 1 115 ? 6.004 22.422 6.434 1 98.69 115 TRP B CA 1
ATOM 3260 C C . TRP B 1 115 ? 7.16 21.688 5.762 1 98.69 115 TRP B C 1
ATOM 3262 O O . TRP B 1 115 ? 6.938 20.781 4.949 1 98.69 115 TRP B O 1
ATOM 3272 N N . ILE B 1 116 ? 8.375 22.078 6.082 1 98.44 116 ILE B N 1
ATOM 3273 C CA . ILE B 1 116 ? 9.578 21.469 5.527 1 98.44 116 ILE B CA 1
ATOM 3274 C C . ILE B 1 116 ? 10.523 21.062 6.656 1 98.44 116 ILE B C 1
ATOM 3276 O O . ILE B 1 116 ? 10.898 21.906 7.48 1 98.44 116 ILE B O 1
ATOM 3280 N N . ALA B 1 117 ? 10.852 19.844 6.777 1 98.44 117 ALA B N 1
ATOM 3281 C CA . ALA B 1 117 ? 11.883 19.375 7.691 1 98.44 117 ALA B CA 1
ATOM 3282 C C . ALA B 1 117 ? 13.188 19.094 6.949 1 98.44 117 ALA B C 1
ATOM 3284 O O . ALA B 1 117 ? 13.172 18.484 5.875 1 98.44 117 ALA B O 1
ATOM 3285 N N . VAL B 1 118 ? 14.273 19.516 7.539 1 97.38 118 VAL B N 1
ATOM 3286 C CA . VAL B 1 118 ? 15.547 19.391 6.836 1 97.38 118 VAL B CA 1
ATOM 3287 C C . VAL B 1 118 ? 16.625 18.906 7.805 1 97.38 118 VAL B C 1
ATOM 3289 O O . VAL B 1 118 ? 16.547 19.172 9.008 1 97.38 118 VAL B O 1
ATOM 3292 N N . LYS B 1 119 ? 17.578 18.156 7.293 1 95.56 119 LYS B N 1
ATOM 3293 C CA . LYS B 1 119 ? 18.797 17.797 8.016 1 95.56 119 LYS B CA 1
ATOM 3294 C C . LYS B 1 119 ? 19.938 18.75 7.664 1 95.56 119 LYS B C 1
ATOM 3296 O O . LYS B 1 119 ? 20.266 18.938 6.492 1 95.56 119 LYS B O 1
ATOM 3301 N N . ALA B 1 120 ? 20.562 19.281 8.625 1 92.06 120 ALA B N 1
ATOM 3302 C CA . ALA B 1 120 ? 21.5 20.359 8.406 1 92.06 120 ALA B CA 1
ATOM 3303 C C . ALA B 1 120 ? 22.859 19.844 7.941 1 92.06 120 ALA B C 1
ATOM 3305 O O . ALA B 1 120 ? 23.594 20.516 7.219 1 92.06 120 ALA B O 1
ATOM 3306 N N . PHE B 1 121 ? 23.141 18.625 8.367 1 91.12 121 PHE B N 1
ATOM 3307 C CA . PHE B 1 121 ? 24.5 18.141 8.117 1 91.12 121 PHE B CA 1
ATOM 3308 C C . PHE B 1 121 ? 24.469 16.922 7.203 1 91.12 121 PHE B C 1
ATOM 3310 O O . PHE B 1 121 ? 23.906 15.875 7.562 1 91.12 121 PHE B O 1
ATOM 3317 N N . GLU B 1 122 ? 25 16.969 6.039 1 91.25 122 GLU B N 1
ATOM 3318 C CA . GLU B 1 122 ? 25.219 15.859 5.109 1 91.25 122 GLU B CA 1
ATOM 3319 C C . GLU B 1 122 ? 26.281 16.234 4.07 1 91.25 122 GLU B C 1
ATOM 3321 O O . GLU B 1 122 ? 26.047 17.094 3.227 1 91.25 122 GLU B O 1
ATOM 3326 N N . GLU B 1 123 ? 27.281 15.617 4.086 1 90 123 GLU B N 1
ATOM 3327 C CA . GLU B 1 123 ? 28.391 15.922 3.182 1 90 123 GLU B CA 1
ATOM 3328 C C . GLU B 1 123 ? 28.016 15.609 1.733 1 90 123 GLU B C 1
ATOM 3330 O O . GLU B 1 123 ? 27.344 14.609 1.457 1 90 123 GLU B O 1
ATOM 3335 N N . GLY B 1 124 ? 28.5 16.5 0.89 1 91.75 124 GLY B N 1
ATOM 3336 C CA . GLY B 1 124 ? 28.344 16.25 -0.534 1 91.75 124 GLY B CA 1
ATOM 3337 C C . GLY B 1 124 ? 26.906 16.438 -1.017 1 91.75 124 GLY B C 1
ATOM 3338 O O . GLY B 1 124 ? 26.5 15.828 -2.002 1 91.75 124 GLY B O 1
ATOM 3339 N N . SER B 1 125 ? 26.141 17.188 -0.27 1 92.19 125 SER B N 1
ATOM 3340 C CA . SER B 1 125 ? 24.75 17.391 -0.656 1 92.19 125 SER B CA 1
ATOM 3341 C C . SER B 1 125 ? 24.375 18.859 -0.64 1 92.19 125 SER B C 1
ATOM 3343 O O . SER B 1 125 ? 24.938 19.641 0.128 1 92.19 125 SER B O 1
ATOM 3345 N N . ARG B 1 126 ? 23.547 19.219 -1.567 1 91.5 126 ARG B N 1
ATOM 3346 C CA . ARG B 1 126 ? 22.953 20.547 -1.521 1 91.5 126 ARG B CA 1
ATOM 3347 C C . ARG B 1 126 ? 21.828 20.609 -0.487 1 91.5 126 ARG B C 1
ATOM 3349 O O . ARG B 1 126 ? 21.266 19.578 -0.123 1 91.5 126 ARG B O 1
ATOM 3356 N N . LEU B 1 127 ? 21.516 21.75 0.05 1 91.25 127 LEU B N 1
ATOM 3357 C CA . LEU B 1 127 ? 20.516 21.953 1.103 1 91.25 127 LEU B CA 1
ATOM 3358 C C . LEU B 1 127 ? 19.188 21.328 0.713 1 91.25 127 LEU B C 1
ATOM 3360 O O . LEU B 1 127 ? 18.578 20.609 1.509 1 91.25 127 LEU B O 1
ATOM 3364 N N . ARG B 1 128 ? 18.75 21.516 -0.471 1 91.81 128 ARG B N 1
ATOM 3365 C CA . ARG B 1 128 ? 17.453 21.031 -0.935 1 91.81 128 ARG B CA 1
ATOM 3366 C C . ARG B 1 128 ? 17.422 19.5 -0.953 1 91.81 128 ARG B C 1
ATOM 3368 O O . ARG B 1 128 ? 16.375 18.891 -0.745 1 91.81 128 ARG B O 1
ATOM 3375 N N . ASP B 1 129 ? 18.594 18.891 -1.183 1 92.62 129 ASP B N 1
ATOM 3376 C CA . ASP B 1 129 ? 18.688 17.438 -1.195 1 92.62 129 ASP B CA 1
ATOM 3377 C C . ASP B 1 129 ? 18.562 16.859 0.215 1 92.62 129 ASP B C 1
ATOM 3379 O O . ASP B 1 129 ? 18.375 15.664 0.387 1 92.62 129 ASP B O 1
ATOM 3383 N N . ARG B 1 130 ? 18.609 17.781 1.177 1 95.12 130 ARG B N 1
ATOM 3384 C CA . ARG B 1 130 ? 18.625 17.344 2.568 1 95.12 130 ARG B CA 1
ATOM 3385 C C . ARG B 1 130 ? 17.234 17.469 3.189 1 95.12 130 ARG B C 1
ATOM 3387 O O . ARG B 1 130 ? 17.047 17.203 4.379 1 95.12 130 ARG B O 1
ATOM 3394 N N . VAL B 1 131 ? 16.312 17.859 2.346 1 97.31 131 VAL B N 1
ATOM 3395 C CA . VAL B 1 131 ? 14.93 17.938 2.814 1 97.31 131 VAL B CA 1
ATOM 3396 C C . VAL B 1 131 ? 14.391 16.547 3.078 1 97.31 131 VAL B C 1
ATOM 3398 O O . VAL B 1 131 ? 14.477 15.656 2.219 1 97.31 131 VAL B O 1
ATOM 3401 N N . LEU B 1 132 ? 13.891 16.359 4.262 1 97.38 132 LEU B N 1
ATOM 3402 C CA . LEU B 1 132 ? 13.391 15.055 4.684 1 97.38 132 LEU B CA 1
ATOM 3403 C C . LEU B 1 132 ? 11.93 14.883 4.281 1 97.38 132 LEU B C 1
ATOM 3405 O O . LEU B 1 132 ? 11.516 13.789 3.889 1 97.38 132 LEU B O 1
ATOM 3409 N N . VAL B 1 133 ? 11.164 15.938 4.406 1 97.5 133 VAL B N 1
ATOM 3410 C CA . VAL B 1 133 ? 9.742 15.852 4.086 1 97.5 133 VAL B CA 1
ATOM 3411 C C . VAL B 1 133 ? 9.195 17.25 3.824 1 97.5 133 VAL B C 1
ATOM 3413 O O . VAL B 1 133 ? 9.633 18.219 4.438 1 97.5 133 VAL B O 1
ATOM 3416 N N . THR B 1 134 ? 8.344 17.344 2.912 1 97.88 134 THR B N 1
ATOM 3417 C CA . THR B 1 134 ? 7.555 18.531 2.631 1 97.88 134 THR B CA 1
ATOM 3418 C C . THR B 1 134 ? 6.062 18.203 2.682 1 97.88 134 THR B C 1
ATOM 3420 O O . THR B 1 134 ? 5.605 17.25 2.064 1 97.88 134 THR B O 1
ATOM 3423 N N . VAL B 1 135 ? 5.336 19.031 3.416 1 96.94 135 VAL B N 1
ATOM 3424 C CA . VAL B 1 135 ? 3.896 18.844 3.566 1 96.94 135 VAL B CA 1
ATOM 3425 C C . VAL B 1 135 ? 3.162 20.125 3.195 1 96.94 135 VAL B C 1
ATOM 3427 O O . VAL B 1 135 ? 3.537 21.219 3.645 1 96.94 135 VAL B O 1
ATOM 3430 N N . ASN B 1 136 ? 2.252 20.031 2.371 1 95.12 136 ASN B N 1
ATOM 3431 C CA . ASN B 1 136 ? 1.342 21.141 2.078 1 95.12 136 ASN B CA 1
ATOM 3432 C C . ASN B 1 136 ? -0.076 20.828 2.555 1 95.12 136 ASN B C 1
ATOM 3434 O O . ASN B 1 136 ? -0.834 20.156 1.866 1 95.12 136 ASN B O 1
ATOM 3438 N N . ILE B 1 137 ? -0.453 21.391 3.654 1 93.5 137 ILE B N 1
ATOM 3439 C CA . ILE B 1 137 ? -1.711 21.031 4.301 1 93.5 137 ILE B CA 1
ATOM 3440 C C . ILE B 1 137 ? -2.883 21.531 3.465 1 93.5 137 ILE B C 1
ATOM 3442 O O . ILE B 1 137 ? -3.988 21 3.543 1 93.5 137 ILE B O 1
ATOM 3446 N N . GLU B 1 138 ? -2.664 22.531 2.73 1 89.44 138 GLU B N 1
ATOM 3447 C CA . GLU B 1 138 ? -3.742 23.094 1.931 1 89.44 138 GLU B CA 1
ATOM 3448 C C . GLU B 1 138 ? -3.967 22.297 0.651 1 89.44 138 GLU B C 1
ATOM 3450 O O . GLU B 1 138 ? -5.105 22.141 0.207 1 89.44 138 GLU B O 1
ATOM 3455 N N . GLU B 1 139 ? -2.887 21.812 0.089 1 89.12 139 GLU B N 1
ATOM 3456 C CA . GLU B 1 139 ? -2.969 21.266 -1.263 1 89.12 139 GLU B CA 1
ATOM 3457 C C . GLU B 1 139 ? -2.996 19.734 -1.241 1 89.12 139 GLU B C 1
ATOM 3459 O O . GLU B 1 139 ? -3.455 19.109 -2.195 1 89.12 139 GLU B O 1
ATOM 3464 N N . GLU B 1 140 ? -2.518 19.172 -0.233 1 92.06 140 GLU B N 1
ATOM 3465 C CA . GLU B 1 140 ? -2.486 17.719 -0.168 1 92.06 140 GLU B CA 1
ATOM 3466 C C . GLU B 1 140 ? -3.746 17.172 0.495 1 92.06 140 GLU B C 1
ATOM 3468 O O . GLU B 1 140 ? -4.355 17.828 1.334 1 92.06 140 GLU B O 1
ATOM 3473 N N . PRO B 1 141 ? -4.105 15.945 0.097 1 89.44 141 PRO B N 1
ATOM 3474 C CA . PRO B 1 141 ? -5.188 15.305 0.849 1 89.44 141 PRO B CA 1
ATOM 3475 C C . PRO B 1 141 ? -4.898 15.227 2.346 1 89.44 141 PRO B C 1
ATOM 3477 O O . PRO B 1 141 ? -3.742 15.102 2.75 1 89.44 141 PRO B O 1
ATOM 3480 N N . LEU B 1 142 ? -5.965 15.32 3.109 1 89.75 142 LEU B N 1
ATOM 3481 C CA . LEU B 1 142 ? -5.832 15.375 4.562 1 89.75 142 LEU B CA 1
ATOM 3482 C C . LEU B 1 142 ? -5.027 14.195 5.082 1 89.75 142 LEU B C 1
ATOM 3484 O O . LEU B 1 142 ? -4.109 14.367 5.887 1 89.75 142 LEU B O 1
ATOM 3488 N N . GLU B 1 143 ? -5.301 12.977 4.574 1 89.88 143 GLU B N 1
ATOM 3489 C CA . GLU B 1 143 ? -4.637 11.766 5.055 1 89.88 143 GLU B CA 1
ATOM 3490 C C . GLU B 1 143 ? -3.139 11.812 4.773 1 89.88 143 GLU B C 1
ATOM 3492 O O . GLU B 1 143 ? -2.336 11.375 5.602 1 89.88 143 GLU B O 1
ATOM 3497 N N . LYS B 1 144 ? -2.777 12.352 3.648 1 93.38 144 LYS B N 1
ATOM 3498 C CA . LYS B 1 144 ? -1.367 12.453 3.281 1 93.38 144 LYS B CA 1
ATOM 3499 C C . LYS B 1 144 ? -0.649 13.484 4.148 1 93.38 144 LYS B C 1
ATOM 3501 O O . LYS B 1 144 ? 0.433 13.219 4.676 1 93.38 144 LYS B O 1
ATOM 3506 N N . ALA B 1 145 ? -1.317 14.609 4.305 1 94.81 145 ALA B N 1
ATOM 3507 C CA . ALA B 1 145 ? -0.73 15.68 5.105 1 94.81 145 ALA B CA 1
ATOM 3508 C C . ALA B 1 145 ? -0.517 15.227 6.551 1 94.81 145 ALA B C 1
ATOM 3510 O O . ALA B 1 145 ? 0.539 15.484 7.137 1 94.81 145 ALA B O 1
ATOM 3511 N N . VAL B 1 146 ? -1.481 14.586 7.074 1 95.19 146 VAL B N 1
ATOM 3512 C CA . VAL B 1 146 ? -1.44 14.148 8.469 1 95.19 146 VAL B CA 1
ATOM 3513 C C . VAL B 1 146 ? -0.32 13.133 8.664 1 95.19 146 VAL B C 1
ATOM 3515 O O . VAL B 1 146 ? 0.472 13.242 9.602 1 95.19 146 VAL B O 1
ATOM 3518 N N . LEU B 1 147 ? -0.252 12.172 7.785 1 96.12 147 LEU B N 1
ATOM 3519 C CA . LEU B 1 147 ? 0.771 11.141 7.926 1 96.12 147 LEU B CA 1
ATOM 3520 C C . LEU B 1 147 ? 2.166 11.742 7.781 1 96.12 147 LEU B C 1
ATOM 3522 O O . LEU B 1 147 ? 3.062 11.438 8.57 1 96.12 147 LEU B O 1
ATOM 3526 N N . LYS B 1 148 ? 2.367 12.555 6.848 1 97.19 148 LYS B N 1
ATOM 3527 C CA . LYS B 1 148 ? 3.664 13.203 6.66 1 97.19 148 LYS B CA 1
ATOM 3528 C C . LYS B 1 148 ? 4.035 14.055 7.871 1 97.19 148 LYS B C 1
ATOM 3530 O O . LYS B 1 148 ? 5.168 14 8.352 1 97.19 148 LYS B O 1
ATOM 3535 N N . LEU B 1 149 ? 3.09 14.781 8.398 1 97.69 149 LEU B N 1
ATOM 3536 C CA . LEU B 1 149 ? 3.348 15.648 9.547 1 97.69 149 LEU B CA 1
ATOM 3537 C C . LEU B 1 149 ? 3.666 14.828 10.789 1 97.69 149 LEU B C 1
ATOM 3539 O O . LEU B 1 149 ? 4.402 15.281 11.664 1 97.69 149 LEU B O 1
ATOM 3543 N N . SER B 1 150 ? 3.088 13.695 10.836 1 97.62 150 SER B N 1
ATOM 3544 C CA . SER B 1 150 ? 3.273 12.836 12 1 97.62 150 SER B CA 1
ATOM 3545 C C . SER B 1 150 ? 4.746 12.5 12.211 1 97.62 150 SER B C 1
ATOM 3547 O O . SER B 1 150 ? 5.145 12.102 13.305 1 97.62 150 SER B O 1
ATOM 3549 N N . ILE B 1 151 ? 5.59 12.688 11.227 1 97.06 151 ILE B N 1
ATOM 3550 C CA . ILE B 1 151 ? 7.027 12.461 11.297 1 97.06 151 ILE B CA 1
ATOM 3551 C C . ILE B 1 151 ? 7.641 13.383 12.352 1 97.06 151 ILE B C 1
ATOM 3553 O O . ILE B 1 151 ? 8.664 13.055 12.953 1 97.06 151 ILE B O 1
ATOM 3557 N N . LEU B 1 152 ? 6.988 14.477 12.633 1 97.81 152 LEU B N 1
ATOM 3558 C CA . LEU B 1 152 ? 7.504 15.508 13.539 1 97.81 152 LEU B CA 1
ATOM 3559 C C . LEU B 1 152 ? 6.969 15.305 14.953 1 97.81 152 LEU B C 1
ATOM 3561 O O . LEU B 1 152 ? 7.203 16.141 15.828 1 97.81 152 LEU B O 1
ATOM 3565 N N . SER B 1 153 ? 6.27 14.211 15.211 1 97.5 153 SER B N 1
ATOM 3566 C CA . SER B 1 153 ? 5.73 13.93 16.531 1 97.5 153 SER B CA 1
ATOM 3567 C C . SER B 1 153 ? 6.844 13.773 17.562 1 97.5 153 SER B C 1
ATOM 3569 O O . SER B 1 153 ? 7.883 13.172 17.281 1 97.5 153 SER B O 1
ATOM 3571 N N . LYS B 1 154 ? 6.605 14.227 18.703 1 97.19 154 LYS B N 1
ATOM 3572 C CA . LYS B 1 154 ? 7.605 14.172 19.766 1 97.19 154 LYS B CA 1
ATOM 3573 C C . LYS B 1 154 ? 7.992 12.734 20.078 1 97.19 154 LYS B C 1
ATOM 3575 O O . LYS B 1 154 ? 9.172 12.43 20.266 1 97.19 154 LYS B O 1
ATOM 3580 N N . SER B 1 155 ? 7.082 11.836 20.125 1 95 155 SER B N 1
ATOM 3581 C CA . SER B 1 155 ? 7.289 10.461 20.562 1 95 155 SER B CA 1
ATOM 3582 C C . SER B 1 155 ? 8.156 9.695 19.562 1 95 155 SER B C 1
ATOM 3584 O O . SER B 1 155 ? 8.734 8.656 19.891 1 95 155 SER B O 1
ATOM 3586 N N . ARG B 1 156 ? 8.289 10.211 18.328 1 92.81 156 ARG B N 1
ATOM 3587 C CA . ARG B 1 156 ? 9.008 9.43 17.328 1 92.81 156 ARG B CA 1
ATOM 3588 C C . ARG B 1 156 ? 9.953 10.305 16.516 1 92.81 156 ARG B C 1
ATOM 3590 O O . ARG B 1 156 ? 10.438 9.898 15.461 1 92.81 156 ARG B O 1
ATOM 3597 N N . ILE B 1 157 ? 10.234 11.461 16.938 1 95.94 157 ILE B N 1
ATOM 3598 C CA . ILE B 1 157 ? 10.961 12.438 16.125 1 95.94 157 ILE B CA 1
ATOM 3599 C C . ILE B 1 157 ? 12.398 11.961 15.93 1 95.94 157 ILE B C 1
ATOM 3601 O O . ILE B 1 157 ? 13.047 12.32 14.938 1 95.94 157 ILE B O 1
ATOM 3605 N N . THR B 1 158 ? 12.922 11.102 16.844 1 96.12 158 THR B N 1
ATOM 3606 C CA . THR B 1 158 ? 14.273 10.578 16.719 1 96.12 158 THR B CA 1
ATOM 3607 C C . THR B 1 158 ? 14.391 9.656 15.508 1 96.12 158 THR B C 1
ATOM 3609 O O . THR B 1 158 ? 15.492 9.406 15.016 1 96.12 158 THR B O 1
ATOM 3612 N N . GLU B 1 159 ? 13.242 9.109 15.008 1 96.62 159 GLU B N 1
ATOM 3613 C CA . GLU B 1 159 ? 13.219 8.219 13.852 1 96.62 159 GLU B CA 1
ATOM 3614 C C . GLU B 1 159 ? 12.766 8.953 12.594 1 96.62 159 GLU B C 1
ATOM 3616 O O . GLU B 1 159 ? 12.406 8.328 11.602 1 96.62 159 GLU B O 1
ATOM 3621 N N . MET B 1 160 ? 12.758 10.219 12.633 1 96.62 160 MET B N 1
ATOM 3622 C CA . MET B 1 160 ? 12.141 10.984 11.555 1 96.62 160 MET B CA 1
ATOM 3623 C C . MET B 1 160 ? 12.82 10.695 10.219 1 96.62 160 MET B C 1
ATOM 3625 O O . MET B 1 160 ? 12.156 10.594 9.188 1 96.62 160 MET B O 1
ATOM 3629 N N . GLU B 1 161 ? 14.188 10.547 10.242 1 97 161 GLU B N 1
ATOM 3630 C CA . GLU B 1 161 ? 14.883 10.273 8.992 1 97 161 GLU B CA 1
ATOM 3631 C C . GLU B 1 161 ? 14.469 8.93 8.406 1 97 161 GLU B C 1
ATOM 3633 O O . GLU B 1 161 ? 14.211 8.82 7.203 1 97 161 GLU B O 1
ATOM 3638 N N . ARG B 1 162 ? 14.461 7.992 9.297 1 97.38 162 ARG B N 1
ATOM 3639 C CA . ARG B 1 162 ? 14.078 6.652 8.875 1 97.38 162 ARG B CA 1
ATOM 3640 C C . ARG B 1 162 ? 12.641 6.637 8.352 1 97.38 162 ARG B C 1
ATOM 3642 O O . ARG B 1 162 ? 12.375 6.09 7.281 1 97.38 162 ARG B O 1
ATOM 3649 N N . VAL B 1 163 ? 11.742 7.223 9.055 1 98 163 VAL B N 1
ATOM 3650 C CA . VAL B 1 163 ? 10.328 7.227 8.68 1 98 163 VAL B CA 1
ATOM 3651 C C . VAL B 1 163 ? 10.148 7.996 7.375 1 98 163 VAL B C 1
ATOM 3653 O O . VAL B 1 163 ? 9.406 7.562 6.488 1 98 163 VAL B O 1
ATOM 3656 N N . ALA B 1 164 ? 10.828 9.117 7.262 1 97.88 164 ALA B N 1
ATOM 3657 C CA . ALA B 1 164 ? 10.75 9.898 6.027 1 97.88 164 ALA B CA 1
ATOM 3658 C C . ALA B 1 164 ? 11.219 9.078 4.828 1 97.88 164 ALA B C 1
ATOM 3660 O O . ALA B 1 164 ? 10.594 9.102 3.77 1 97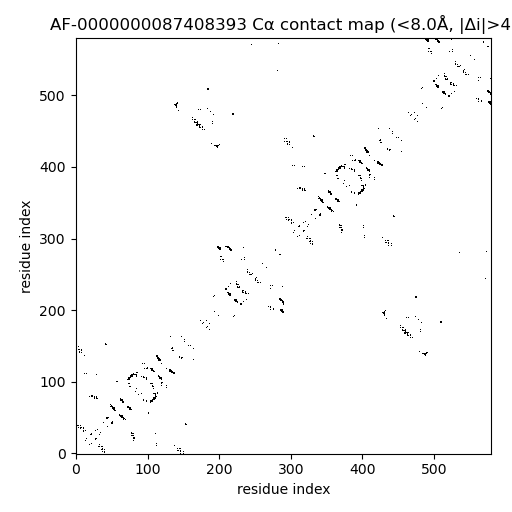.88 164 ALA B O 1
ATOM 3661 N N . SER B 1 165 ? 12.32 8.383 5.012 1 97.88 165 SER B N 1
ATOM 3662 C CA . SER B 1 165 ? 12.859 7.559 3.936 1 97.88 165 SER B CA 1
ATOM 3663 C C . SER B 1 165 ? 11.898 6.43 3.568 1 97.88 165 SER B C 1
ATOM 3665 O O . SER B 1 165 ? 11.695 6.145 2.387 1 97.88 165 SER B O 1
ATOM 3667 N N . LEU B 1 166 ? 11.344 5.758 4.531 1 98.38 166 LEU B N 1
ATOM 3668 C CA . LEU B 1 166 ? 10.391 4.676 4.301 1 98.38 166 LEU B CA 1
ATOM 3669 C C . LEU B 1 166 ? 9.148 5.191 3.572 1 98.38 166 LEU B C 1
ATOM 3671 O O . LEU B 1 166 ? 8.656 4.547 2.645 1 98.38 166 LEU B O 1
ATOM 3675 N N . LEU B 1 167 ? 8.711 6.324 3.984 1 98.06 167 LEU B N 1
ATOM 3676 C CA . LEU B 1 167 ? 7.516 6.898 3.363 1 98.06 167 LEU B CA 1
ATOM 3677 C C . LEU B 1 167 ? 7.777 7.242 1.901 1 98.06 167 LEU B C 1
ATOM 3679 O O . LEU B 1 167 ? 6.938 6.984 1.039 1 98.06 167 LEU B O 1
ATOM 3683 N N . ARG B 1 168 ? 8.875 7.84 1.661 1 97.31 168 ARG B N 1
ATOM 3684 C CA . ARG B 1 168 ? 9.25 8.172 0.289 1 97.31 168 ARG B CA 1
ATOM 3685 C C . ARG B 1 168 ? 9.359 6.91 -0.565 1 97.31 168 ARG B C 1
ATOM 3687 O O . ARG B 1 168 ? 8.852 6.871 -1.688 1 97.31 168 ARG B O 1
ATOM 3694 N N . ALA B 1 169 ? 10.023 5.914 -0.023 1 98.25 169 ALA B N 1
ATOM 3695 C CA . ALA B 1 169 ? 10.172 4.648 -0.736 1 98.25 169 ALA B CA 1
ATOM 3696 C C . ALA B 1 169 ? 8.812 4.02 -1.025 1 98.25 169 ALA B C 1
ATOM 3698 O O . ALA B 1 169 ? 8.578 3.494 -2.117 1 98.25 169 ALA B O 1
ATOM 3699 N N . LEU B 1 170 ? 7.918 4.059 -0.092 1 98.56 170 LEU B N 1
ATOM 3700 C CA . LEU B 1 170 ? 6.574 3.504 -0.23 1 98.56 170 LEU B CA 1
ATOM 3701 C C . LEU B 1 170 ? 5.809 4.207 -1.348 1 98.56 170 LEU B C 1
ATOM 3703 O O . LEU B 1 170 ? 5.25 3.551 -2.229 1 98.56 170 LEU B O 1
ATOM 3707 N N . GLU B 1 171 ? 5.93 5.48 -1.321 1 97.06 171 GLU B N 1
ATOM 3708 C CA . GLU B 1 171 ? 5.199 6.27 -2.309 1 97.06 171 GLU B CA 1
ATOM 3709 C C . GLU B 1 171 ? 5.758 6.055 -3.713 1 97.06 171 GLU B C 1
ATOM 3711 O O . GLU B 1 171 ? 5.004 5.828 -4.66 1 97.06 171 GLU B O 1
ATOM 3716 N N . LEU B 1 172 ? 7.039 6.141 -3.807 1 97.69 172 LEU B N 1
ATOM 3717 C CA . LEU B 1 172 ? 7.676 6.047 -5.117 1 97.69 172 LEU B CA 1
ATOM 3718 C C . LEU B 1 172 ? 7.492 4.652 -5.711 1 97.69 172 LEU B C 1
ATOM 3720 O O . LEU B 1 172 ? 7.258 4.512 -6.91 1 97.69 172 LEU B O 1
ATOM 3724 N N . SER B 1 173 ? 7.645 3.646 -4.898 1 98.62 173 SER B N 1
ATOM 3725 C CA . SER B 1 173 ? 7.484 2.287 -5.402 1 98.62 173 SER B CA 1
ATOM 3726 C C . SER B 1 173 ? 6.039 2.008 -5.797 1 98.62 173 SER B C 1
ATOM 3728 O O . SER B 1 173 ? 5.781 1.389 -6.832 1 98.62 173 SER B O 1
ATOM 3730 N N . PHE B 1 174 ? 5.105 2.492 -5.02 1 98.38 174 PHE B N 1
ATOM 3731 C CA . PHE B 1 174 ? 3.689 2.344 -5.34 1 98.38 174 PHE B CA 1
ATOM 3732 C C . PHE B 1 174 ? 3.361 3.006 -6.672 1 98.38 174 PHE B C 1
ATOM 3734 O O . PHE B 1 174 ? 2.76 2.385 -7.551 1 98.38 174 PHE B O 1
ATOM 3741 N N . LEU B 1 175 ? 3.799 4.203 -6.801 1 97.06 175 LEU B N 1
ATOM 3742 C CA . LEU B 1 175 ? 3.57 4.938 -8.039 1 97.06 175 LEU B CA 1
ATOM 3743 C C . LEU B 1 175 ? 4.254 4.25 -9.219 1 97.06 175 LEU B C 1
ATOM 3745 O O . LEU B 1 175 ? 3.684 4.156 -10.305 1 97.06 175 LEU B O 1
ATOM 3749 N N . GLY B 1 176 ? 5.449 3.859 -8.984 1 97.62 176 GLY B N 1
ATOM 3750 C CA . GLY B 1 176 ? 6.172 3.156 -10.031 1 97.62 176 GLY B CA 1
ATOM 3751 C C . GLY B 1 176 ? 5.457 1.912 -10.523 1 97.62 176 GLY B C 1
ATOM 3752 O O . GLY B 1 176 ? 5.387 1.664 -11.727 1 97.62 176 GLY B O 1
ATOM 3753 N N . LEU B 1 177 ? 4.922 1.111 -9.617 1 98.06 177 LEU B N 1
ATOM 3754 C CA . LEU B 1 177 ? 4.215 -0.111 -9.977 1 98.06 177 LEU B CA 1
ATOM 3755 C C . LEU B 1 177 ? 2.92 0.211 -10.727 1 98.06 177 LEU B C 1
ATOM 3757 O O . LEU B 1 177 ? 2.553 -0.49 -11.672 1 98.06 177 LEU B O 1
ATOM 3761 N N . ARG B 1 178 ? 2.285 1.249 -10.312 1 96.25 178 ARG B N 1
ATOM 3762 C CA . ARG B 1 178 ? 1.099 1.687 -11.039 1 96.25 178 ARG B CA 1
ATOM 3763 C C . ARG B 1 178 ? 1.445 2.043 -12.484 1 96.25 178 ARG B C 1
ATOM 3765 O O . ARG B 1 178 ? 0.692 1.723 -13.406 1 96.25 178 ARG B O 1
ATOM 3772 N N . GLN B 1 179 ? 2.516 2.711 -12.648 1 96 179 GLN B N 1
ATOM 3773 C CA . G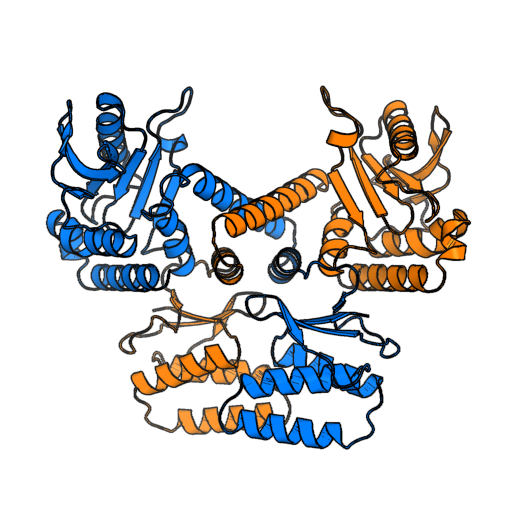LN B 1 179 ? 2.965 3.1 -13.977 1 96 179 GLN B CA 1
ATOM 3774 C C . GLN B 1 179 ? 3.291 1.875 -14.828 1 96 179 GLN B C 1
ATOM 3776 O O . GLN B 1 179 ? 3.176 1.915 -16.047 1 96 179 GLN B O 1
ATOM 3781 N N . GLU B 1 180 ? 3.676 0.757 -14.133 1 94.75 180 GLU B N 1
ATOM 3782 C CA . GLU B 1 180 ? 3.973 -0.492 -14.828 1 94.75 180 GLU B CA 1
ATOM 3783 C C . GLU B 1 180 ? 2.695 -1.258 -15.164 1 94.75 180 GLU B C 1
ATOM 3785 O O . GLU B 1 180 ? 2.746 -2.332 -15.766 1 94.75 180 GLU B O 1
ATOM 3790 N N . GLY B 1 181 ? 1.566 -0.746 -14.688 1 93.31 181 GLY B N 1
ATOM 3791 C CA . GLY B 1 181 ? 0.298 -1.323 -15.102 1 93.31 181 GLY B CA 1
ATOM 3792 C C . GLY B 1 181 ? -0.404 -2.084 -13.992 1 93.31 181 GLY B C 1
ATOM 3793 O O . GLY B 1 181 ? -1.453 -2.691 -14.219 1 93.31 181 GLY B O 1
ATOM 3794 N N . TYR B 1 182 ? 0.139 -2.07 -12.82 1 95.31 182 TYR B N 1
ATOM 3795 C CA . TYR B 1 182 ? -0.534 -2.723 -11.703 1 95.31 182 TYR B CA 1
ATOM 3796 C C . TYR B 1 182 ? -1.615 -1.822 -11.117 1 95.31 182 TYR B C 1
ATOM 3798 O O . TYR B 1 182 ? -1.399 -0.622 -10.93 1 95.31 182 TYR B O 1
ATOM 3806 N N . SER B 1 183 ? -2.797 -2.396 -10.836 1 93.81 183 SER B N 1
ATOM 3807 C CA . SER B 1 183 ? -3.883 -1.604 -10.266 1 93.81 183 SER B CA 1
ATOM 3808 C C . SER B 1 183 ? -3.66 -1.349 -8.781 1 93.81 183 SER B C 1
ATOM 3810 O O . SER B 1 183 ? -2.928 -2.09 -8.117 1 93.81 183 SER B O 1
ATOM 3812 N N . GLU B 1 184 ? -4.266 -0.325 -8.242 1 92.75 184 GLU B N 1
ATOM 3813 C CA . GLU B 1 184 ? -4.223 -0.035 -6.816 1 92.75 184 GLU B CA 1
ATOM 3814 C C . GLU B 1 184 ? -4.719 -1.225 -5.996 1 92.75 184 GLU B C 1
ATOM 3816 O O . GLU B 1 184 ? -4.121 -1.575 -4.977 1 92.75 184 GLU B O 1
ATOM 3821 N N . GLU B 1 185 ? -5.816 -1.782 -6.465 1 90 185 GLU B N 1
ATOM 3822 C CA . GLU B 1 185 ? -6.426 -2.908 -5.762 1 90 185 GLU B CA 1
ATOM 3823 C C . GLU B 1 185 ? -5.441 -4.066 -5.617 1 90 185 GLU B C 1
ATOM 3825 O O . GLU B 1 185 ? -5.289 -4.629 -4.531 1 90 185 GLU B O 1
ATOM 3830 N N . MET B 1 186 ? -4.758 -4.391 -6.699 1 92 186 MET B N 1
ATOM 3831 C CA . MET B 1 186 ? -3.803 -5.5 -6.695 1 92 186 MET B CA 1
ATOM 3832 C C . MET B 1 186 ? -2.664 -5.234 -5.715 1 92 186 MET B C 1
ATOM 3834 O O . MET B 1 186 ? -2.273 -6.125 -4.957 1 92 186 MET B O 1
ATOM 3838 N N . LEU B 1 187 ? -2.178 -4.02 -5.738 1 96.81 187 LEU B N 1
ATOM 3839 C CA . LEU B 1 187 ? -1.05 -3.662 -4.887 1 96.81 187 LEU B CA 1
ATOM 3840 C C . LEU B 1 187 ? -1.456 -3.674 -3.416 1 96.81 187 LEU B C 1
ATOM 3842 O O . LEU B 1 187 ? -0.692 -4.129 -2.561 1 96.81 187 LEU B O 1
ATOM 3846 N N . ILE B 1 188 ? -2.625 -3.191 -3.113 1 94.38 188 ILE B N 1
ATOM 3847 C CA . ILE B 1 188 ? -3.121 -3.176 -1.741 1 94.38 188 ILE B CA 1
ATOM 3848 C C . ILE B 1 188 ? -3.344 -4.605 -1.256 1 94.38 188 ILE B C 1
ATOM 3850 O O . ILE B 1 188 ? -2.988 -4.945 -0.125 1 94.38 188 ILE B O 1
ATOM 3854 N N . GLU B 1 189 ? -3.93 -5.43 -2.113 1 90.12 189 GLU B N 1
ATOM 3855 C CA . GLU B 1 189 ? -4.113 -6.836 -1.763 1 90.12 189 GLU B CA 1
ATOM 3856 C C . GLU B 1 189 ? -2.773 -7.52 -1.505 1 90.12 189 GLU B C 1
ATOM 3858 O O . GLU B 1 189 ? -2.652 -8.336 -0.591 1 90.12 189 GLU B O 1
ATOM 3863 N N . TYR B 1 190 ? -1.822 -7.219 -2.309 1 94 190 TYR B N 1
ATOM 3864 C CA . TYR B 1 190 ? -0.47 -7.738 -2.148 1 94 190 TYR B CA 1
ATOM 3865 C C . TYR B 1 190 ? 0.096 -7.379 -0.78 1 94 190 TYR B C 1
ATOM 3867 O O . TYR B 1 190 ? 0.627 -8.242 -0.075 1 94 190 TYR B O 1
ATOM 3875 N N . LEU B 1 191 ? -0.103 -6.117 -0.378 1 94.94 191 LEU B N 1
ATOM 3876 C CA . LEU B 1 191 ? 0.468 -5.594 0.857 1 94.94 191 LEU B CA 1
ATOM 3877 C C . LEU B 1 191 ? -0.265 -6.148 2.074 1 94.94 191 LEU B C 1
ATOM 3879 O O . LEU B 1 191 ? 0.333 -6.32 3.137 1 94.94 191 LEU B O 1
ATOM 3883 N N . THR B 1 192 ? -1.55 -6.438 1.906 1 91.81 192 THR B N 1
ATOM 3884 C CA . THR B 1 192 ? -2.371 -6.777 3.064 1 91.81 192 THR B CA 1
ATOM 3885 C C . THR B 1 192 ? -2.711 -8.266 3.07 1 91.81 192 THR B C 1
ATOM 3887 O O . THR B 1 192 ? -3.643 -8.688 3.756 1 91.81 192 THR B O 1
ATOM 3890 N N . SER B 1 193 ? -2.021 -8.93 2.223 1 87.75 193 SER B N 1
ATOM 3891 C CA . SER B 1 193 ? -2.271 -10.367 2.16 1 87.75 193 SER B CA 1
ATOM 3892 C C . SER B 1 193 ? -1.974 -11.039 3.496 1 87.75 193 SER B C 1
ATOM 3894 O O . SER B 1 193 ? -1.078 -10.609 4.227 1 87.75 193 SER B O 1
ATOM 3896 N N . ARG B 1 194 ? -2.844 -11.945 3.84 1 76.81 194 ARG B N 1
ATOM 3897 C CA . ARG B 1 194 ? -2.703 -12.641 5.113 1 76.81 194 ARG B CA 1
ATOM 3898 C C . ARG B 1 194 ? -1.532 -13.617 5.078 1 76.81 194 ARG B C 1
ATOM 3900 O O . ARG B 1 194 ? -1.486 -14.508 4.23 1 76.81 194 ARG B O 1
ATOM 3907 N N . GLU B 1 195 ? -0.66 -13.227 6.027 1 68.12 195 GLU B N 1
ATOM 3908 C CA . GLU B 1 195 ? 0.461 -14.156 6.129 1 68.12 195 GLU B CA 1
ATOM 3909 C C . GLU B 1 195 ? 0.037 -15.461 6.797 1 68.12 195 GLU B C 1
ATOM 3911 O O . GLU B 1 195 ? -0.804 -15.461 7.699 1 68.12 195 GLU B O 1
ATOM 3916 N N . GLY B 1 196 ? 0.138 -16.469 6.195 1 62.16 196 GLY B N 1
ATOM 3917 C CA . GLY B 1 196 ? -0.135 -17.812 6.691 1 62.16 196 GLY B CA 1
ATOM 3918 C C . GLY B 1 196 ? -0.431 -18.812 5.59 1 62.16 196 GLY B C 1
ATOM 3919 O O . GLY B 1 196 ? -0.873 -18.422 4.504 1 62.16 196 GLY B O 1
ATOM 3920 N N . MET B 1 197 ? 0.069 -19.891 5.625 1 58.88 197 MET B N 1
ATOM 3921 C CA . MET B 1 197 ? 0.385 -20.938 4.66 1 58.88 197 MET B CA 1
ATOM 3922 C C . MET B 1 197 ? -0.85 -21.328 3.855 1 58.88 197 MET B C 1
ATOM 3924 O O . MET B 1 197 ? -0.761 -21.562 2.65 1 58.88 197 MET B O 1
ATOM 3928 N N . ASN B 1 198 ? -2.119 -21.453 4.492 1 70.38 198 ASN B N 1
ATOM 3929 C CA . ASN B 1 198 ? -3.053 -22.297 3.748 1 70.38 198 ASN B CA 1
ATOM 3930 C C . ASN B 1 198 ? -4.406 -21.609 3.574 1 70.38 198 ASN B C 1
ATOM 3932 O O . ASN B 1 198 ? -5.449 -22.25 3.711 1 70.38 198 ASN B O 1
ATOM 3936 N N . THR B 1 199 ? -4.277 -20.219 3.236 1 82.38 199 THR B N 1
ATOM 3937 C CA . THR B 1 199 ? -5.59 -19.609 3.037 1 82.38 199 THR B CA 1
ATOM 3938 C C . THR B 1 199 ? -5.867 -19.406 1.553 1 82.38 199 THR B C 1
ATOM 3940 O O . THR B 1 199 ? -4.941 -19.203 0.765 1 82.38 199 THR B O 1
ATOM 3943 N N . VAL B 1 200 ? -7.121 -19.562 1.171 1 82.38 200 VAL B N 1
ATOM 3944 C CA . VAL B 1 200 ? -7.594 -19.375 -0.197 1 82.38 200 VAL B CA 1
ATOM 3945 C C . VAL B 1 200 ? -8.703 -18.328 -0.222 1 82.38 200 VAL B C 1
ATOM 3947 O O . VAL B 1 200 ? -9.656 -18.391 0.564 1 82.38 200 VAL B O 1
ATOM 3950 N N . PRO B 1 201 ? -8.508 -17.344 -1.09 1 85.12 201 PRO B N 1
ATOM 3951 C CA . PRO B 1 201 ? -9.625 -16.406 -1.232 1 85.12 201 PRO B CA 1
ATOM 3952 C C . PRO B 1 201 ? -10.922 -17.109 -1.661 1 85.12 201 PRO B C 1
ATOM 3954 O O . PRO B 1 201 ? -10.883 -18.078 -2.406 1 85.12 201 PRO B O 1
ATOM 3957 N N . VAL B 1 202 ? -12.008 -16.578 -1.248 1 85.88 202 VAL B N 1
ATOM 3958 C CA . VAL B 1 202 ? -13.32 -17.188 -1.507 1 85.88 202 VAL B CA 1
ATOM 3959 C C . VAL B 1 202 ? -13.539 -17.297 -3.014 1 85.88 202 VAL B C 1
ATOM 3961 O O . VAL B 1 202 ? -14.125 -18.281 -3.484 1 85.88 202 VAL B O 1
ATOM 3964 N N . GLY B 1 203 ? -13.039 -16.312 -3.725 1 82.06 203 GLY B N 1
ATOM 3965 C CA . GLY B 1 203 ? -13.227 -16.312 -5.168 1 82.06 203 GLY B CA 1
ATOM 3966 C C . GLY B 1 203 ? -12.57 -17.5 -5.852 1 82.06 203 GLY B C 1
ATOM 3967 O O . GLY B 1 203 ? -12.922 -17.844 -6.98 1 82.06 203 GLY B O 1
ATOM 3968 N N . GLU B 1 204 ? -11.719 -18.203 -5.148 1 81.5 204 GLU B N 1
ATOM 3969 C CA . GLU B 1 204 ? -10.938 -19.281 -5.77 1 81.5 204 GLU B CA 1
ATOM 3970 C C . GLU B 1 204 ? -11.352 -20.641 -5.223 1 81.5 204 GLU B C 1
ATOM 3972 O O . GLU B 1 204 ? -10.812 -21.672 -5.641 1 81.5 204 GLU B O 1
ATOM 3977 N N . LEU B 1 205 ? -12.312 -20.625 -4.414 1 87 205 LEU B N 1
ATOM 3978 C CA . LEU B 1 205 ? -12.797 -21.891 -3.861 1 87 205 LEU B CA 1
ATOM 3979 C C . LEU B 1 205 ? -13.672 -22.625 -4.867 1 87 205 LEU B C 1
ATOM 3981 O O . LEU B 1 205 ? -14.398 -22 -5.645 1 87 205 LEU B O 1
ATOM 3985 N N . LYS B 1 206 ? -13.672 -23.922 -4.848 1 85.31 206 LYS B N 1
ATOM 3986 C CA . LYS B 1 206 ? -14.461 -24.734 -5.766 1 85.31 206 LYS B CA 1
ATOM 3987 C C . LYS B 1 206 ? -15.68 -25.328 -5.066 1 85.31 206 LYS B C 1
ATOM 3989 O O . LYS B 1 206 ? -16.625 -25.75 -5.719 1 85.31 206 LYS B O 1
ATOM 3994 N N . GLY B 1 207 ? -15.656 -25.344 -3.838 1 86.81 207 GLY B N 1
ATOM 3995 C CA . GLY B 1 207 ? -16.797 -25.875 -3.098 1 86.81 207 GLY B CA 1
ATOM 3996 C C . GLY B 1 207 ? -16.516 -27.234 -2.467 1 86.81 207 GLY B C 1
ATOM 3997 O O . GLY B 1 207 ? -17.266 -27.688 -1.6 1 86.81 207 GLY B O 1
ATOM 3998 N N . ASP B 1 208 ? -15.414 -27.875 -2.869 1 86.81 208 ASP B N 1
ATOM 3999 C CA . ASP B 1 208 ? -15.117 -29.219 -2.355 1 86.81 208 ASP B CA 1
ATOM 4000 C C . ASP B 1 208 ? -14.094 -29.156 -1.227 1 86.81 208 ASP B C 1
ATOM 4002 O O . ASP B 1 208 ? -13.711 -30.188 -0.669 1 86.81 208 ASP B O 1
ATOM 4006 N N . GLU B 1 209 ? -13.719 -28.016 -0.78 1 87.12 209 GLU B N 1
ATOM 4007 C CA . GLU B 1 209 ? -12.695 -27.875 0.257 1 87.12 209 GLU B CA 1
ATOM 4008 C C . GLU B 1 209 ? -13.297 -28.062 1.648 1 87.12 209 GLU B C 1
ATOM 4010 O O . GLU B 1 209 ? -14.508 -27.938 1.829 1 87.12 209 GLU B O 1
ATOM 4015 N N . THR B 1 210 ? -12.43 -28.359 2.623 1 89.06 210 THR B N 1
ATOM 4016 C CA . THR B 1 210 ? -12.812 -28.438 4.031 1 89.06 210 THR B CA 1
ATOM 4017 C C . THR B 1 210 ? -12.156 -27.312 4.824 1 89.06 210 THR B C 1
ATOM 4019 O O . THR B 1 210 ? -11.023 -27.438 5.281 1 89.06 210 THR B O 1
ATOM 4022 N N . PRO B 1 211 ? -12.898 -26.297 5.027 1 92.12 211 PRO B N 1
ATOM 4023 C CA . PRO B 1 211 ? -12.352 -25.125 5.711 1 92.12 211 PRO B CA 1
ATOM 4024 C C . PRO B 1 211 ? -12.031 -25.391 7.18 1 92.12 211 PRO B C 1
ATOM 4026 O O . PRO B 1 211 ? -12.789 -26.094 7.859 1 92.12 211 PRO B O 1
ATOM 4029 N N . LYS B 1 212 ? -10.898 -24.922 7.637 1 89.44 212 LYS B N 1
ATOM 4030 C CA . LYS B 1 212 ? -10.508 -25.016 9.039 1 89.44 212 LYS B CA 1
ATOM 4031 C C . LYS B 1 212 ? -10.836 -23.719 9.781 1 89.44 212 LYS B C 1
ATOM 4033 O O . LYS B 1 212 ? -11.148 -23.734 10.977 1 89.44 212 LYS B O 1
ATOM 4038 N N . ALA B 1 213 ? -10.703 -22.656 9.047 1 90.88 213 ALA B N 1
ATOM 4039 C CA . ALA B 1 213 ? -10.977 -21.328 9.602 1 90.88 213 ALA B CA 1
ATOM 4040 C C . ALA B 1 213 ? -11.281 -20.328 8.492 1 90.88 213 ALA B C 1
ATOM 4042 O O . ALA B 1 213 ? -11.008 -20.578 7.32 1 90.88 213 ALA B O 1
ATOM 4043 N N . ALA B 1 214 ? -11.953 -19.312 8.852 1 92.75 214 ALA B N 1
ATOM 4044 C CA . ALA B 1 214 ? -12.203 -18.203 7.926 1 92.75 214 ALA B CA 1
ATOM 4045 C C . ALA B 1 214 ? -11.641 -16.891 8.469 1 92.75 214 ALA B C 1
ATOM 4047 O O . ALA B 1 214 ? -11.422 -16.75 9.672 1 92.75 214 ALA B O 1
ATOM 4048 N N . TYR B 1 215 ? -11.281 -16.062 7.594 1 91.31 215 TYR B N 1
ATOM 4049 C CA . TYR B 1 215 ? -10.758 -14.75 7.957 1 91.31 215 TYR B CA 1
ATOM 4050 C C . TYR B 1 215 ? -11.422 -13.648 7.141 1 91.31 215 TYR B C 1
ATOM 4052 O O . TYR B 1 215 ? -11.773 -13.859 5.977 1 91.31 215 TYR B O 1
ATOM 4060 N N . VAL B 1 216 ? -11.57 -12.5 7.746 1 91.12 216 VAL B N 1
ATOM 4061 C CA . VAL B 1 216 ? -12.062 -11.32 7.047 1 91.12 216 VAL B CA 1
ATOM 4062 C C . VAL B 1 216 ? -11.086 -10.156 7.254 1 91.12 216 VAL B C 1
ATOM 4064 O O . VAL B 1 216 ? -10.484 -10.023 8.32 1 91.12 216 VAL B O 1
ATOM 4067 N N . TYR B 1 217 ? -10.93 -9.383 6.23 1 87.44 217 TYR B N 1
ATOM 4068 C CA . TYR B 1 217 ? -10.055 -8.227 6.34 1 87.44 217 TYR B CA 1
ATOM 4069 C C . TYR B 1 217 ? -10.844 -6.98 6.73 1 87.44 217 TYR B C 1
ATOM 4071 O O . TYR B 1 217 ? -11.711 -6.531 5.98 1 87.44 217 TYR B O 1
ATOM 4079 N N . ASP B 1 218 ? -10.625 -6.441 7.797 1 83.75 218 ASP B N 1
ATOM 4080 C CA . ASP B 1 218 ? -11.203 -5.219 8.344 1 83.75 218 ASP B CA 1
ATOM 4081 C C . ASP B 1 218 ? -10.156 -4.41 9.109 1 83.75 218 ASP B C 1
ATOM 4083 O O . ASP B 1 218 ? -10.133 -4.43 10.336 1 83.75 218 ASP B O 1
ATOM 4087 N N . GLY B 1 219 ? -9.406 -3.541 8.32 1 77.75 219 GLY B N 1
ATOM 4088 C CA . GLY B 1 219 ? -8.289 -2.867 8.953 1 77.75 219 GLY B CA 1
ATOM 4089 C C . GLY B 1 219 ? -7.219 -3.822 9.453 1 77.75 219 GLY B C 1
ATOM 4090 O O . GLY B 1 219 ? -6.379 -3.447 10.273 1 77.75 219 GLY B O 1
ATOM 4091 N N . GLY B 1 220 ? -7.309 -4.938 9.047 1 83.44 220 GLY B N 1
ATOM 4092 C CA . GLY B 1 220 ? -6.5 -6.102 9.383 1 83.44 220 GLY B CA 1
ATOM 4093 C C . GLY B 1 220 ? -7.27 -7.402 9.32 1 83.44 220 GLY B C 1
ATOM 4094 O O . GLY B 1 220 ? -8.5 -7.402 9.297 1 83.44 220 GLY B O 1
ATOM 4095 N N . TRP B 1 221 ? -6.543 -8.461 9.195 1 87.44 221 TRP B N 1
ATOM 4096 C CA . TRP B 1 221 ? -7.215 -9.75 9.102 1 87.44 221 TRP B CA 1
ATOM 4097 C C . TRP B 1 221 ? -7.734 -10.195 10.461 1 87.44 221 TRP B C 1
ATOM 4099 O O . TRP B 1 221 ? -7.012 -10.125 11.461 1 87.44 221 TRP B O 1
ATOM 4109 N N . LYS B 1 222 ? -8.969 -10.578 10.492 1 89.81 222 LYS B N 1
ATOM 4110 C CA . LYS B 1 222 ? -9.625 -11.07 11.695 1 89.81 222 LYS B CA 1
ATOM 4111 C C . LYS B 1 222 ? -10.047 -12.531 11.539 1 89.81 222 LYS B C 1
ATOM 4113 O O . LYS B 1 222 ? -10.617 -12.914 10.516 1 89.81 222 LYS B O 1
ATOM 4118 N N . LEU B 1 223 ? -9.734 -13.352 12.523 1 91.81 223 LEU B N 1
ATOM 4119 C CA . LEU B 1 223 ? -10.102 -14.758 12.523 1 91.81 223 LEU B CA 1
ATOM 4120 C C . LEU B 1 223 ? -11.578 -14.945 12.828 1 91.81 223 LEU B C 1
ATOM 4122 O O . LEU B 1 223 ? -12.109 -14.312 13.75 1 91.81 223 LEU B O 1
ATOM 4126 N N . LEU B 1 224 ? -12.234 -15.68 12.016 1 93.62 224 LEU B N 1
ATOM 4127 C CA . LEU B 1 224 ? -13.617 -16.078 12.242 1 93.62 224 LEU B CA 1
ATOM 4128 C C . LEU B 1 224 ? -13.711 -17.578 12.555 1 93.62 224 LEU B C 1
ATOM 4130 O O . LEU B 1 224 ? -13.617 -18.406 11.656 1 93.62 224 LEU B O 1
ATOM 4134 N N . PRO B 1 225 ? -13.914 -17.906 13.789 1 91.25 225 PRO B N 1
ATOM 4135 C CA . PRO B 1 225 ? -14.055 -19.328 14.102 1 91.25 225 PRO B CA 1
ATOM 4136 C C . PRO B 1 225 ? -15.258 -19.969 13.414 1 91.25 225 PRO B C 1
ATOM 4138 O O . PRO B 1 225 ? -16.297 -19.328 13.266 1 91.25 225 PRO B O 1
ATOM 4141 N N . LEU B 1 226 ? -15.039 -21.219 13.031 1 93.88 226 LEU B N 1
ATOM 4142 C CA . LEU B 1 226 ? -16.094 -21.906 12.305 1 93.88 226 LEU B CA 1
ATOM 4143 C C . LEU B 1 226 ? -16.922 -22.781 13.25 1 93.88 226 LEU B C 1
ATOM 4145 O O . LEU B 1 226 ? -16.359 -23.5 14.086 1 93.88 226 LEU B O 1
ATOM 4149 N N . GLN B 1 227 ? -18.172 -22.641 13.18 1 88.31 227 GLN B N 1
ATOM 4150 C CA . GLN B 1 227 ? -19.047 -23.531 13.93 1 88.31 227 GLN B CA 1
ATOM 4151 C C . GLN B 1 227 ? -19.031 -24.938 13.336 1 88.31 227 GLN B C 1
ATOM 4153 O O . GLN B 1 227 ? -19.203 -25.922 14.055 1 88.31 227 GLN B O 1
ATOM 4158 N N . GLU B 1 228 ? -18.922 -24.984 12.016 1 91.88 228 GLU B N 1
ATOM 4159 C CA . GLU B 1 228 ? -18.766 -26.234 11.273 1 91.88 228 GLU B CA 1
ATOM 4160 C C . GLU B 1 228 ? -17.703 -26.094 10.188 1 91.88 228 GLU B C 1
ATOM 4162 O O . GLU B 1 228 ? -17.578 -25.047 9.555 1 91.88 228 GLU B O 1
ATOM 4167 N N . ARG B 1 229 ? -16.984 -27.203 10 1 92.75 229 ARG B N 1
ATOM 4168 C CA . ARG B 1 229 ? -15.883 -27.172 9.039 1 92.75 229 ARG B CA 1
ATOM 4169 C C . ARG B 1 229 ? -16.375 -27.438 7.625 1 92.75 229 ARG B C 1
ATOM 4171 O O . ARG B 1 229 ? -16.047 -28.453 7.027 1 92.75 229 ARG B O 1
ATOM 4178 N N . SER B 1 230 ? -17.156 -26.5 7.137 1 93.75 230 SER B N 1
ATOM 4179 C CA . SER B 1 230 ? -17.734 -26.562 5.801 1 93.75 230 SER B CA 1
ATOM 4180 C C . SER B 1 230 ? -17.859 -25.172 5.184 1 93.75 230 SER B C 1
ATOM 4182 O O . SER B 1 230 ? -17.672 -24.172 5.871 1 93.75 230 SER B O 1
ATOM 4184 N N . ILE B 1 231 ? -18.094 -25.172 3.924 1 94.44 231 ILE B N 1
ATOM 4185 C CA . ILE B 1 231 ? -18.297 -23.906 3.244 1 94.44 231 ILE B CA 1
ATOM 4186 C C . ILE B 1 231 ? -19.5 -23.172 3.848 1 94.44 231 ILE B C 1
ATOM 4188 O O . ILE B 1 231 ? -19.484 -21.953 3.992 1 94.44 231 ILE B O 1
ATOM 4192 N N . LYS B 1 232 ? -20.484 -23.938 4.18 1 94.12 232 LYS B N 1
ATOM 4193 C CA . LYS B 1 232 ? -21.625 -23.359 4.891 1 94.12 232 LYS B CA 1
ATOM 4194 C C . LYS B 1 232 ? -21.203 -22.75 6.219 1 94.12 232 LYS B C 1
ATOM 4196 O O . LYS B 1 232 ? -21.672 -21.672 6.598 1 94.12 232 LYS B O 1
ATOM 4201 N N . GLY B 1 233 ? -20.344 -23.406 6.891 1 94.69 233 GLY B N 1
ATOM 4202 C CA . GLY B 1 233 ? -19.812 -22.875 8.141 1 94.69 233 GLY B CA 1
ATOM 4203 C C . GLY B 1 233 ? -19.109 -21.547 7.969 1 94.69 233 GLY B C 1
ATOM 4204 O O . GLY B 1 233 ? -19.234 -20.656 8.828 1 94.69 233 GLY B O 1
ATOM 4205 N N . VAL B 1 234 ? -18.359 -21.438 6.883 1 95.5 234 VAL B N 1
ATOM 4206 C CA . VAL B 1 234 ? -17.703 -20.172 6.574 1 95.5 234 VAL B CA 1
ATOM 4207 C C . VAL B 1 234 ? -18.75 -19.078 6.387 1 95.5 234 VAL B C 1
ATOM 4209 O O . VAL B 1 234 ? -18.625 -17.984 6.941 1 95.5 234 VAL B O 1
ATOM 4212 N N . LEU B 1 235 ? -19.781 -19.406 5.633 1 95.31 235 LEU B N 1
ATOM 4213 C CA . LEU B 1 235 ? -20.859 -18.453 5.371 1 95.31 235 LEU B CA 1
ATOM 4214 C C . LEU B 1 235 ? -21.516 -18.016 6.672 1 95.31 235 LEU B C 1
ATOM 4216 O O . LEU B 1 235 ? -21.719 -16.812 6.891 1 95.31 235 LEU B O 1
ATOM 4220 N N . LEU B 1 236 ? -21.75 -18.922 7.488 1 95.5 236 LEU B N 1
ATOM 4221 C CA . LEU B 1 236 ? -22.391 -18.609 8.766 1 95.5 236 LEU B CA 1
ATOM 4222 C C . LEU B 1 236 ? -21.516 -17.719 9.617 1 95.5 236 LEU B C 1
ATOM 4224 O O . LEU B 1 236 ? -22 -16.75 10.227 1 95.5 236 LEU B O 1
ATOM 4228 N N . SER B 1 237 ? -20.266 -18.016 9.656 1 95.62 237 SER B N 1
ATOM 4229 C CA . SER B 1 237 ? -19.328 -17.203 10.438 1 95.62 237 SER B CA 1
ATOM 4230 C C . SER B 1 237 ? -19.234 -15.781 9.906 1 95.62 237 SER B C 1
ATOM 4232 O O . SER B 1 237 ? -19.141 -14.828 10.68 1 95.62 237 SER B O 1
ATOM 4234 N N . VAL B 1 238 ? -19.234 -15.688 8.617 1 94.81 238 VAL B N 1
ATOM 4235 C CA . VAL B 1 238 ? -19.188 -14.367 7.992 1 94.81 238 VAL B CA 1
ATOM 4236 C C . VAL B 1 238 ? -20.453 -13.586 8.336 1 94.81 238 VAL B C 1
ATOM 4238 O O . VAL B 1 238 ? -20.391 -12.391 8.648 1 94.81 238 VAL B O 1
ATOM 4241 N N . LEU B 1 239 ? -21.594 -14.258 8.289 1 93.88 239 LEU B N 1
ATOM 4242 C CA . LEU B 1 239 ? -22.859 -13.602 8.633 1 93.88 239 LEU B CA 1
ATOM 4243 C C . LEU B 1 239 ? -22.844 -13.125 10.078 1 93.88 239 LEU B C 1
ATOM 4245 O O . LEU B 1 239 ? -23.312 -12.031 10.383 1 93.88 239 LEU B O 1
ATOM 4249 N N . LEU B 1 240 ? -22.297 -13.938 10.906 1 94.56 240 LEU B N 1
ATOM 4250 C CA . LEU B 1 240 ? -22.188 -13.539 12.305 1 94.56 240 LEU B CA 1
ATOM 4251 C C . LEU B 1 240 ? -21.312 -12.305 12.461 1 94.56 240 LEU B C 1
ATOM 4253 O O . LEU B 1 240 ? -21.625 -11.406 13.25 1 94.56 240 LEU B O 1
ATOM 4257 N N . TYR B 1 241 ? -20.234 -12.297 11.773 1 93.5 241 TYR B N 1
ATOM 4258 C CA . TYR B 1 241 ? -19.344 -11.133 11.797 1 93.5 241 TYR B CA 1
ATOM 4259 C C . TYR B 1 241 ? -20.078 -9.883 11.305 1 93.5 241 TYR B C 1
ATOM 4261 O O . TYR B 1 241 ? -19.953 -8.82 11.914 1 93.5 241 TYR B O 1
ATOM 4269 N N . LEU B 1 242 ? -20.812 -10.055 10.18 1 91.31 242 LEU B N 1
ATOM 4270 C CA . LEU B 1 242 ? -21.547 -8.93 9.609 1 91.31 242 LEU B CA 1
ATOM 4271 C C . LEU B 1 242 ? -22.625 -8.445 10.57 1 91.31 242 LEU B C 1
ATOM 4273 O O . LEU B 1 242 ? -22.891 -7.246 10.656 1 91.31 242 LEU B O 1
ATOM 4277 N N . GLU B 1 243 ? -23.203 -9.359 11.242 1 91.69 243 GLU B N 1
ATOM 4278 C CA . GLU B 1 243 ? -24.234 -9.008 12.211 1 91.69 243 GLU B CA 1
ATOM 4279 C C . GLU B 1 243 ? -23.688 -8.117 13.32 1 91.69 243 GLU B C 1
ATOM 4281 O O . GLU B 1 243 ? -24.344 -7.148 13.719 1 91.69 243 GLU B O 1
ATOM 4286 N N . LYS B 1 244 ? -22.562 -8.43 13.75 1 90.19 244 LYS B N 1
ATOM 4287 C CA . LYS B 1 244 ? -21.922 -7.668 14.828 1 90.19 244 LYS B CA 1
ATOM 4288 C C . LYS B 1 244 ? -21.594 -6.246 14.383 1 90.19 244 LYS B C 1
ATOM 4290 O O . LYS B 1 244 ? -21.594 -5.32 15.195 1 90.19 244 LYS B O 1
ATOM 4295 N N . ARG B 1 245 ? -21.391 -6.176 13.203 1 84.12 245 ARG B N 1
ATOM 4296 C CA . ARG B 1 245 ? -20.984 -4.879 12.664 1 84.12 245 ARG B CA 1
ATOM 4297 C C . ARG B 1 245 ? -22.203 -4.035 12.305 1 84.12 245 ARG B C 1
ATOM 4299 O O . ARG B 1 245 ? -22.125 -2.809 12.25 1 84.12 245 ARG B O 1
ATOM 4306 N N . ALA B 1 246 ? -23.281 -4.746 12.023 1 82.88 246 ALA B N 1
ATOM 4307 C CA . ALA B 1 246 ? -24.484 -4.078 11.539 1 82.88 246 ALA B CA 1
ATOM 4308 C C . ALA B 1 246 ? -25.312 -3.537 12.703 1 82.88 246 ALA B C 1
ATOM 4310 O O . ALA B 1 246 ? -25.078 -3.893 13.859 1 82.88 246 ALA B O 1
ATOM 4311 N N . GLN B 1 247 ? -26.141 -2.574 12.398 1 81.38 247 GLN B N 1
ATOM 4312 C CA . GLN B 1 247 ? -27.047 -2.004 13.391 1 81.38 247 GLN B CA 1
ATOM 4313 C C . GLN B 1 247 ? -28.469 -1.905 12.859 1 81.38 247 GLN B C 1
ATOM 4315 O O . GLN B 1 247 ? -28.688 -1.99 11.648 1 81.38 247 GLN B O 1
ATOM 4320 N N . GLY B 1 248 ? -29.344 -1.85 13.75 1 79.75 248 GLY B N 1
ATOM 4321 C CA . GLY B 1 248 ? -30.734 -1.594 13.398 1 79.75 248 GLY B CA 1
ATOM 4322 C C . GLY B 1 248 ? -31.344 -2.682 12.531 1 79.75 248 GLY B C 1
ATOM 4323 O O . GLY B 1 248 ? -31.25 -3.867 12.859 1 79.75 248 GLY B O 1
ATOM 4324 N N . TYR B 1 249 ? -31.953 -2.232 11.516 1 77.44 249 TYR B N 1
ATOM 4325 C CA . TYR B 1 249 ? -32.719 -3.123 10.648 1 77.44 249 TYR B CA 1
ATOM 4326 C C . TYR B 1 249 ? -31.797 -4.094 9.914 1 77.44 249 TYR B C 1
ATOM 4328 O O . TYR B 1 249 ? -32.125 -5.273 9.758 1 77.44 249 TYR B O 1
ATOM 4336 N N . GLU B 1 250 ? -30.609 -3.645 9.602 1 79.62 250 GLU B N 1
ATOM 4337 C CA . GLU B 1 250 ? -29.656 -4.488 8.891 1 79.62 250 GLU B CA 1
ATOM 4338 C C . GLU B 1 250 ? -29.203 -5.652 9.758 1 79.62 250 GLU B C 1
ATOM 4340 O O . GLU B 1 250 ? -29.062 -6.781 9.281 1 79.62 250 GLU B O 1
ATOM 4345 N N . ARG B 1 251 ? -29.047 -5.348 10.922 1 88.19 251 ARG B N 1
ATOM 4346 C CA . ARG B 1 251 ? -28.625 -6.387 11.852 1 88.19 251 ARG B CA 1
ATOM 4347 C C . ARG B 1 251 ? -29.672 -7.488 11.961 1 88.19 251 ARG B C 1
ATOM 4349 O O . ARG B 1 251 ? -29.328 -8.672 11.945 1 88.19 251 ARG B O 1
ATOM 4356 N N . GLU B 1 252 ? -30.891 -7.086 12.008 1 89 252 GLU B N 1
ATOM 4357 C CA . GLU B 1 252 ? -31.984 -8.039 12.125 1 89 252 GLU B CA 1
ATOM 4358 C C . GLU B 1 252 ? -32.125 -8.906 10.875 1 89 252 GLU B C 1
ATOM 4360 O O . GLU B 1 252 ? -32.375 -10.102 10.961 1 89 252 GLU B O 1
ATOM 4365 N N . GLU B 1 253 ? -31.906 -8.25 9.773 1 86.75 253 GLU B N 1
ATOM 4366 C CA . GLU B 1 253 ? -31.969 -8.984 8.516 1 86.75 253 GLU B CA 1
ATOM 4367 C C . GLU B 1 253 ? -30.875 -10.039 8.43 1 86.75 253 GLU B C 1
ATOM 4369 O O . GLU B 1 253 ? -31.109 -11.156 7.977 1 86.75 253 GLU B O 1
ATOM 4374 N N . ILE B 1 254 ? -29.734 -9.664 8.852 1 91.88 254 ILE B N 1
ATOM 4375 C CA . ILE B 1 254 ? -28.594 -10.578 8.805 1 91.88 254 ILE B CA 1
ATOM 4376 C C . ILE B 1 254 ? -28.828 -11.727 9.781 1 91.88 254 ILE B C 1
ATOM 4378 O O . ILE B 1 254 ? -28.547 -12.883 9.461 1 91.88 254 ILE B O 1
ATOM 4382 N N . ARG B 1 255 ? -29.406 -11.375 10.859 1 93.31 255 ARG B N 1
ATOM 4383 C CA . ARG B 1 255 ? -29.719 -12.406 11.852 1 93.31 255 ARG B CA 1
ATOM 4384 C C . ARG B 1 255 ? -30.734 -13.398 11.297 1 93.31 255 ARG B C 1
ATOM 4386 O O . ARG B 1 255 ? -30.578 -14.609 11.469 1 93.31 255 ARG B O 1
ATOM 4393 N N . ARG B 1 256 ? -31.688 -12.859 10.656 1 91.81 256 ARG B N 1
ATOM 4394 C CA . ARG B 1 256 ? -32.688 -13.727 10.055 1 91.81 256 ARG B CA 1
ATOM 4395 C C . ARG B 1 256 ? -32.094 -14.641 9.008 1 91.81 256 ARG B C 1
ATOM 4397 O O . ARG B 1 256 ? -32.406 -15.828 8.945 1 91.81 256 ARG B O 1
ATOM 4404 N N . ALA B 1 257 ? -31.281 -14.023 8.172 1 91.62 257 ALA B N 1
ATOM 4405 C CA . ALA B 1 257 ? -30.594 -14.805 7.141 1 91.62 257 ALA B CA 1
ATOM 4406 C C . ALA B 1 257 ? -29.719 -15.898 7.766 1 91.62 257 ALA B C 1
ATOM 4408 O O . ALA B 1 257 ? -29.719 -17.031 7.293 1 91.62 257 ALA B O 1
ATOM 4409 N N . TYR B 1 258 ? -29.047 -15.57 8.812 1 94.56 258 TYR B N 1
ATOM 4410 C CA . TYR B 1 258 ? -28.203 -16.531 9.531 1 94.56 258 TYR B CA 1
ATOM 4411 C C . TYR B 1 258 ? -29.031 -17.703 10.039 1 94.56 258 TYR B C 1
ATOM 4413 O O . TYR B 1 258 ? -28.672 -18.859 9.828 1 94.56 258 TYR B O 1
ATOM 4421 N N . GLU B 1 259 ? -30.156 -17.391 10.695 1 94.38 259 GLU B N 1
ATOM 4422 C CA . GLU B 1 259 ? -31.016 -18.422 11.273 1 94.38 259 GLU B CA 1
ATOM 4423 C C . GLU B 1 259 ? -31.609 -19.312 10.188 1 94.38 259 GLU B C 1
ATOM 4425 O O . GLU B 1 259 ? -31.734 -20.531 10.367 1 94.38 259 GLU B O 1
ATOM 4430 N N . HIS B 1 260 ? -31.953 -18.625 9.133 1 93.06 260 HIS B N 1
ATOM 4431 C CA . HIS B 1 260 ? -32.531 -19.375 8.023 1 93.06 260 HIS B CA 1
ATOM 4432 C C . HIS B 1 260 ? -31.516 -20.359 7.434 1 93.06 260 HIS B C 1
ATOM 4434 O O . HIS B 1 260 ? -31.812 -21.531 7.234 1 93.06 260 HIS B O 1
ATOM 4440 N N . ILE B 1 261 ? -30.328 -19.906 7.203 1 93.12 261 ILE B N 1
ATOM 4441 C CA . ILE B 1 261 ? -29.297 -20.703 6.566 1 93.12 261 ILE B CA 1
ATOM 4442 C C . ILE B 1 261 ? -28.828 -21.797 7.523 1 93.12 261 ILE B C 1
ATOM 4444 O O . ILE B 1 261 ? -28.531 -22.922 7.102 1 93.12 261 ILE B O 1
ATOM 4448 N N . ARG B 1 262 ? -28.781 -21.453 8.734 1 93.19 262 ARG B N 1
ATOM 4449 C CA . ARG B 1 262 ? -28.344 -22.406 9.75 1 93.19 262 ARG B CA 1
ATOM 4450 C C . ARG B 1 262 ? -29.234 -23.641 9.766 1 93.19 262 ARG B C 1
ATOM 4452 O O . ARG B 1 262 ? -28.75 -24.766 9.961 1 93.19 262 ARG B O 1
ATOM 4459 N N . ARG B 1 263 ? -30.453 -23.484 9.461 1 92 263 ARG B N 1
ATOM 4460 C CA . ARG B 1 263 ? -31.422 -24.578 9.562 1 92 263 ARG B CA 1
ATOM 4461 C C . ARG B 1 263 ? -31.578 -25.297 8.234 1 92 263 ARG B C 1
ATOM 4463 O O . ARG B 1 263 ? -32.062 -26.438 8.195 1 92 263 ARG B O 1
ATOM 4470 N N . MET B 1 264 ? -31.141 -24.688 7.211 1 90.31 264 MET B N 1
ATOM 4471 C CA . MET B 1 264 ? -31.328 -25.266 5.883 1 90.31 264 MET B CA 1
ATOM 4472 C C . MET B 1 264 ? -30.141 -26.125 5.492 1 90.31 264 MET B C 1
ATOM 4474 O O . MET B 1 264 ? -29.031 -25.953 6.008 1 90.31 264 MET B O 1
ATOM 4478 N N . SER B 1 265 ? -30.438 -27.125 4.602 1 87.94 265 SER B N 1
ATOM 4479 C CA . SER B 1 265 ? -29.359 -27.844 3.926 1 87.94 265 SER B CA 1
ATOM 4480 C C . SER B 1 265 ? -28.891 -27.078 2.686 1 87.94 265 SER B C 1
ATOM 4482 O O . SER B 1 265 ? -29.672 -26.844 1.766 1 87.94 265 SER B O 1
ATOM 4484 N N . LEU B 1 266 ? -27.734 -26.562 2.732 1 90.38 266 LEU B N 1
ATOM 4485 C CA . LEU B 1 266 ? -27.188 -25.781 1.636 1 90.38 266 LEU B CA 1
ATOM 4486 C C . LEU B 1 266 ? -26.016 -26.484 0.981 1 90.38 266 LEU B C 1
ATOM 4488 O O . LEU B 1 266 ? -25.062 -26.891 1.665 1 90.38 266 LEU B O 1
ATOM 4492 N N . SER B 1 267 ? -26.109 -26.734 -0.318 1 92.75 267 SER B N 1
ATOM 4493 C CA . SER B 1 267 ? -24.984 -27.328 -1.015 1 92.75 267 SER B CA 1
ATOM 4494 C C . SER B 1 267 ? -23.75 -26.438 -0.95 1 92.75 267 SER B C 1
ATOM 4496 O O . SER B 1 267 ? -23.875 -25.219 -0.835 1 92.75 267 SER B O 1
ATOM 4498 N N . PRO B 1 268 ? -22.594 -27.016 -0.98 1 92.38 268 PRO B N 1
ATOM 4499 C CA . PRO B 1 268 ? -21.375 -26.203 -0.967 1 92.38 268 PRO B CA 1
ATOM 4500 C C . PRO B 1 268 ? -21.328 -25.188 -2.111 1 92.38 268 PRO B C 1
ATOM 4502 O O . PRO B 1 268 ? -20.859 -24.062 -1.924 1 92.38 268 PRO B O 1
ATOM 4505 N N . GLU B 1 269 ? -21.844 -25.547 -3.195 1 91.94 269 GLU B N 1
ATOM 4506 C CA . GLU B 1 269 ? -21.859 -24.656 -4.359 1 91.94 269 GLU B CA 1
ATOM 4507 C C . GLU B 1 269 ? -22.734 -23.438 -4.121 1 91.94 269 GLU B C 1
ATOM 4509 O O . GLU B 1 269 ? -22.344 -22.312 -4.453 1 91.94 269 GLU B O 1
ATOM 4514 N N . THR B 1 270 ? -23.812 -23.688 -3.592 1 92.06 270 THR B N 1
ATOM 4515 C CA . THR B 1 270 ? -24.75 -22.594 -3.307 1 92.06 270 THR B CA 1
ATOM 4516 C C . THR B 1 270 ? -24.172 -21.672 -2.227 1 92.06 270 THR B C 1
ATOM 4518 O O . THR B 1 270 ? -24.266 -20.453 -2.342 1 92.06 270 THR B O 1
ATOM 4521 N N . ALA B 1 271 ? -23.641 -22.312 -1.199 1 93.69 271 ALA B N 1
ATOM 4522 C CA . ALA B 1 271 ? -23.031 -21.531 -0.126 1 93.69 271 ALA B CA 1
ATOM 4523 C C . ALA B 1 271 ? -21.922 -20.641 -0.658 1 93.69 271 ALA B C 1
ATOM 4525 O O . ALA B 1 271 ? -21.812 -19.469 -0.285 1 93.69 271 ALA B O 1
ATOM 4526 N N . LEU B 1 272 ? -21.109 -21.219 -1.495 1 93.69 272 LEU B N 1
ATOM 4527 C CA . LEU B 1 272 ? -20 -20.484 -2.105 1 93.69 272 LEU B CA 1
ATOM 4528 C C . LEU B 1 272 ? -20.516 -19.328 -2.959 1 93.69 272 LEU B C 1
ATOM 4530 O O . LEU B 1 272 ? -19.938 -18.234 -2.953 1 93.69 272 LEU B O 1
ATOM 4534 N N . GLY B 1 273 ? -21.547 -19.562 -3.699 1 91.75 273 GLY B N 1
ATOM 4535 C CA . GLY B 1 273 ? -22.172 -18.516 -4.484 1 91.75 273 GLY B CA 1
ATOM 4536 C C . GLY B 1 273 ? -22.625 -17.328 -3.646 1 91.75 273 GLY B C 1
ATOM 4537 O O . GLY B 1 273 ? -22.391 -16.172 -4.008 1 91.75 273 GLY B O 1
ATOM 4538 N N . VAL B 1 274 ? -23.203 -17.641 -2.514 1 90.69 274 VAL B N 1
ATOM 4539 C CA . VAL B 1 274 ? -23.688 -16.594 -1.606 1 90.69 274 VAL B CA 1
ATOM 4540 C C . VAL B 1 274 ? -22.5 -15.844 -1.022 1 90.69 274 VAL B C 1
ATOM 4542 O O . VAL B 1 274 ? -22.531 -14.609 -0.917 1 90.69 274 VAL B O 1
ATOM 4545 N N . LEU B 1 275 ? -21.484 -16.594 -0.669 1 92.62 275 LEU B N 1
ATOM 4546 C CA . LEU B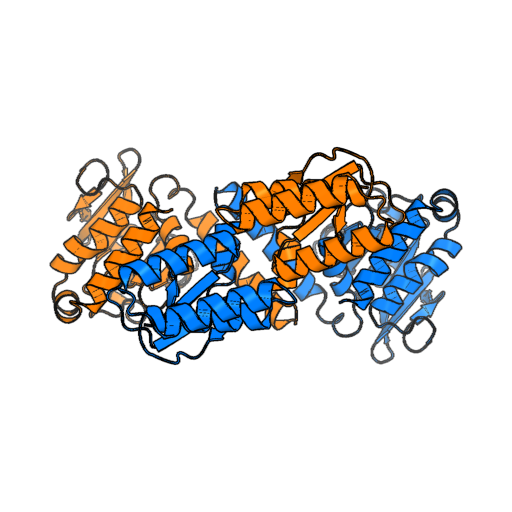 1 275 ? -20.281 -15.984 -0.103 1 92.62 275 LEU B CA 1
ATOM 4547 C C . LEU B 1 275 ? -19.656 -15.008 -1.088 1 92.62 275 LEU B C 1
ATOM 4549 O O . LEU B 1 275 ? -19.266 -13.906 -0.708 1 92.62 275 LEU B O 1
ATOM 4553 N N . LYS B 1 276 ? -19.531 -15.445 -2.328 1 90.25 276 LYS B N 1
ATOM 4554 C CA . LYS B 1 276 ? -18.953 -14.594 -3.361 1 90.25 276 LYS B CA 1
ATOM 4555 C C . LYS B 1 276 ? -19.781 -13.328 -3.557 1 90.25 276 LYS B C 1
ATOM 4557 O O . LYS B 1 276 ? -19.234 -12.242 -3.734 1 90.25 276 LYS B O 1
ATOM 4562 N N . LYS B 1 277 ? -21.047 -13.477 -3.479 1 85.75 277 LYS B N 1
ATOM 4563 C CA . LYS B 1 277 ? -21.938 -12.328 -3.59 1 85.75 277 LYS B CA 1
ATOM 4564 C C . LYS B 1 277 ? -21.781 -11.383 -2.404 1 85.75 277 LYS B C 1
ATOM 4566 O O . LYS B 1 277 ? -21.797 -10.164 -2.568 1 85.75 277 LYS B O 1
ATOM 4571 N N . LEU B 1 278 ? -21.609 -11.977 -1.27 1 86.06 278 LEU B N 1
ATOM 4572 C CA . LEU B 1 278 ? -21.406 -11.18 -0.069 1 86.06 278 LEU B CA 1
ATOM 4573 C C . LEU B 1 278 ? -20.109 -10.383 -0.166 1 86.06 278 LEU B C 1
ATOM 4575 O O . LEU B 1 278 ? -20.062 -9.211 0.225 1 86.06 278 LEU B O 1
ATOM 4579 N N . GLU B 1 279 ? -19.078 -11.008 -0.678 1 86.44 279 GLU B N 1
ATOM 4580 C CA . GLU B 1 279 ? -17.797 -10.328 -0.855 1 86.44 279 GLU B CA 1
ATOM 4581 C C . GLU B 1 279 ? -17.938 -9.117 -1.773 1 86.44 279 GLU B C 1
ATOM 4583 O O . GLU B 1 279 ? -17.391 -8.055 -1.489 1 86.44 279 GLU B O 1
ATOM 4588 N N . GLU B 1 280 ? -18.656 -9.375 -2.789 1 80 280 GLU B N 1
ATOM 4589 C CA . GLU B 1 280 ? -18.828 -8.32 -3.781 1 80 280 GLU B CA 1
ATOM 4590 C C . GLU B 1 280 ? -19.688 -7.184 -3.23 1 80 280 GLU B C 1
ATOM 4592 O O . GLU B 1 280 ? -19.344 -6.012 -3.381 1 80 280 GLU B O 1
ATOM 4597 N N . GLU B 1 281 ? -20.719 -7.574 -2.488 1 76.19 281 GLU B N 1
ATOM 4598 C CA . GLU B 1 281 ? -21.703 -6.602 -2.029 1 76.19 281 GLU B CA 1
ATOM 4599 C C . GLU B 1 281 ? -21.203 -5.848 -0.8 1 76.19 281 GLU B C 1
ATOM 4601 O O . GLU B 1 281 ? -21.422 -4.641 -0.674 1 76.19 281 GLU B O 1
ATOM 4606 N N . GLU B 1 282 ? -20.531 -6.551 0.035 1 77.06 282 GLU B N 1
ATOM 4607 C CA . GLU B 1 282 ? -20.125 -5.953 1.303 1 77.06 282 GLU B CA 1
ATOM 4608 C C . GLU B 1 282 ? -18.688 -5.457 1.237 1 77.06 282 GLU B C 1
ATOM 4610 O O . GLU B 1 282 ? -18.156 -4.934 2.221 1 77.06 282 GLU B O 1
ATOM 4615 N N . LYS B 1 283 ? -18.109 -5.664 0.025 1 75.31 283 LYS B N 1
ATOM 4616 C CA . LYS B 1 283 ? -16.719 -5.266 -0.174 1 75.31 283 LYS B CA 1
ATOM 4617 C C . LYS B 1 283 ? -15.828 -5.82 0.929 1 75.31 283 LYS B C 1
ATOM 4619 O O . LYS B 1 283 ? -15.062 -5.082 1.546 1 75.31 283 LYS B O 1
ATOM 4624 N N . LEU B 1 284 ? -16.109 -7.004 1.177 1 82.69 284 LEU B N 1
ATOM 4625 C CA . LEU B 1 284 ? -15.32 -7.73 2.17 1 82.69 284 LEU B CA 1
ATOM 4626 C C . LEU B 1 284 ? -14.289 -8.625 1.497 1 82.69 284 LEU B C 1
ATOM 4628 O O . LEU B 1 284 ? -14.547 -9.172 0.419 1 82.69 284 LEU B O 1
ATOM 4632 N N . ARG B 1 285 ? -13.203 -8.719 2.072 1 87.06 285 ARG B N 1
ATOM 4633 C CA . ARG B 1 285 ? -12.242 -9.734 1.654 1 87.06 285 ARG B CA 1
ATOM 4634 C C . ARG B 1 285 ? -12.258 -10.922 2.609 1 87.06 285 ARG B C 1
ATOM 4636 O O . ARG B 1 285 ? -12.023 -10.766 3.811 1 87.06 285 ARG B O 1
ATOM 4643 N N . ILE B 1 286 ? -12.602 -11.984 2.004 1 90.06 286 ILE B N 1
ATOM 4644 C CA . ILE B 1 286 ? -12.711 -13.195 2.809 1 90.06 286 ILE B CA 1
ATOM 4645 C C . ILE B 1 286 ? -11.672 -14.219 2.352 1 90.06 286 ILE B C 1
ATOM 4647 O O . ILE B 1 286 ? -11.484 -14.43 1.15 1 90.06 286 ILE B O 1
ATOM 4651 N N . SER B 1 287 ? -11 -14.75 3.254 1 89.56 287 SER B N 1
ATOM 4652 C CA . SER B 1 287 ? -10.031 -15.812 3.004 1 89.56 287 SER B CA 1
ATOM 4653 C C . SER B 1 287 ? -10.297 -17.031 3.891 1 89.56 287 SER B C 1
ATOM 4655 O O . SER B 1 287 ? -10.734 -16.875 5.035 1 89.56 287 SER B O 1
ATOM 4657 N N . VAL B 1 288 ? -10.117 -18.203 3.316 1 90.19 288 VAL B N 1
ATOM 4658 C CA . VAL B 1 288 ? -10.469 -19.422 4.031 1 90.19 288 VAL B CA 1
ATOM 4659 C C . VAL B 1 288 ? -9.227 -20.312 4.176 1 90.19 288 VAL B C 1
ATOM 4661 O O . VAL B 1 288 ? -8.5 -20.531 3.205 1 90.19 288 VAL B O 1
ATOM 4664 N N . GLU B 1 289 ? -9.023 -20.688 5.367 1 87.88 289 GLU B N 1
ATOM 4665 C CA . GLU B 1 289 ? -7.949 -21.641 5.629 1 87.88 289 GLU B CA 1
ATOM 4666 C C . GLU B 1 289 ? -8.398 -23.062 5.375 1 87.88 289 GLU B C 1
ATOM 4668 O O . GLU B 1 289 ? -9.414 -23.516 5.926 1 87.88 289 GLU B O 1
ATOM 4673 N N . ILE B 1 290 ? -7.734 -23.703 4.508 1 86.06 290 ILE B N 1
ATOM 4674 C CA . ILE B 1 290 ? -8.102 -25.078 4.156 1 86.06 290 ILE B CA 1
ATOM 4675 C C . ILE B 1 290 ? -7.121 -26.047 4.789 1 86.06 290 ILE B C 1
ATOM 4677 O O . ILE B 1 290 ? -5.969 -25.703 5.055 1 86.06 290 ILE B O 1
#

Secondary structure (DSSP, 8-state):
-HHHHHHHHHHHHHHHHSHHHHHH-HHHIIIIIIHHHHHHTT--TT-TTTEEEEEEETTEEEEEEEEETTEEEEEEEE--TTS-TTT--HHHHHHHHHHHHHT--EEEEE-SSEEEEEES--TT--GGGGEEEEEETTTS-HHHHHHHHGGG-GGGGGGHHHHHHHHHHHHHHHHHHHHTT--HHHHHHHHTPPPSTTEEEGGG--S----SEEEEESSSEEEE--SSSSHHHHHHHHHHHHHHH--HHHHHHHHHHHHHHHHS---HHHHHHHHHHHHHHHT-EEEEE-/-HHHHHHHHHHHHHHHHSHHHHHH-HHHIIIIIIHHHHHHTT--TT-TTTEEEEEEETTEEEEEEEEETTEEEEEEEE--TTS-TTT--HHHHHHHHHHHHHT--EEEEE-SSEEEEEES--TT--GGGGEEEEEETTTS-HHHHHHHHGGG-GGGGGGHHHHHHHHHHHHHHHHHHHHTT--HHHHHHHHTPPPSTTEEEGGG--S----SEEEEESSSEEEE--SSSSHHHHHHHHHHHHHHH--HHHHHHHHHHHHHHHHS---HHHHHHHHHHHHHHHT--EEEE-

InterPro domains:
  IPR029464 Type I restriction enzyme R protein, N-terminal domain [PF13588] (25-119)

Foldseek 3Di:
DVQLLVLLVQLLVCCVVPVVCQLVPQVCLVVPQVLSNQVSLVFPCPDCQAKDAQPDAPLGTFGIFGHDPNDGQETEHEDGPNDDCVPDCVSLVVRLVRCVRVVHQKYWYYNRQKIWIFGNDDPPDDRVRRILDMAGSNPDPSVVRSQRSNLCRPVNVVCSNVSSVVVVCVVVVLVVVVVVPDDPVRVVCVVQPDDDDFKDWLVPDDLPDFFQWKWKADVHIDTFGFPHRGLLRNLLSVLVVVLVVDDDPVNVVSVVVSVVSVPDDDRSVRSSVVVVVCCVVVVMTMMTGD/DVQLLVLLVVLLVCCVVPVVCQLVPQVCLVVPQVLSNQVSLVFPCPDCQAKDAQPDAPLGTFGIFGHDPNDGQETEHEDGPNDDCVPDCVSLVVRLVRCVRVVHQKYWYYNRQKIWIFGNDDPPDDRVRRILDMAGSNPDPSVVRSQRSNLCRPVNVVCSNVSSVVVVCVVVVLVVVVVVPDDPVRVVCVVQPDDDDFKDWLVPDDLPDFFQWKWKADVHIDTFGFPHRGLLRNLLSVLVVVLVVDDDPVNVVSVVVSVVSVPDDDRSVRSSVVVVVCCVVVVMTMMTGD

Organism: NCBI:txid2598455

Nearest PDB structures (foldseek):
  3s1s-assembly1_A  TM=5.168E-01  e=4.103E-04  Bacillus pumilus
  4xjx-assembly1_B  TM=6.907E-01  e=1.642E-01  Escherichia coli
  4dap-assembly1_A  TM=4.403E-01  e=9.124E-02  Escherichia coli K-12
  3s1s-assembly1_A  TM=5.167E-01  e=3.817E-04  Bacillus pumilus
  4dap-assembly1_A  TM=4.401E-01  e=8.534E-02  Escherichia coli K-12

Solvent-accessible surface area (backbone atoms only — not comparable to full-atom values): 30138 Å² total; per-residue (Å²): 110,67,59,35,44,52,34,52,53,49,39,45,49,49,45,70,76,41,42,72,56,27,38,73,29,41,68,54,19,47,62,65,33,43,41,44,48,42,39,43,32,62,38,52,66,87,34,71,74,34,28,33,67,60,34,79,44,93,85,43,64,36,50,26,28,37,33,54,95,84,34,71,48,28,40,31,40,75,40,20,51,61,55,60,71,86,78,42,58,63,66,58,51,54,45,40,49,46,18,58,74,67,70,27,51,28,34,36,41,30,23,61,47,40,40,37,35,34,48,52,76,58,87,96,57,57,74,79,74,30,50,56,48,77,36,39,52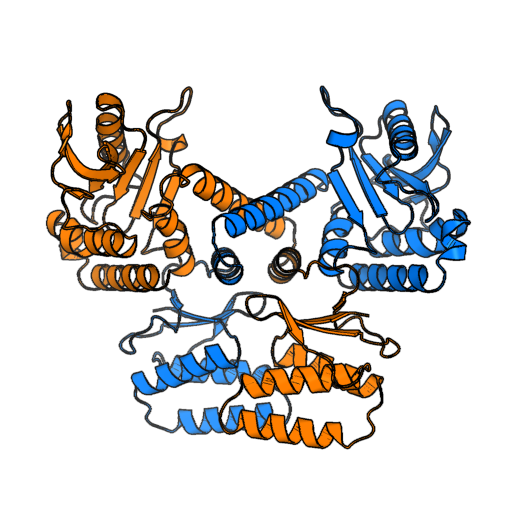,60,52,37,28,60,59,44,27,41,58,60,55,53,41,69,14,58,93,47,40,93,45,27,68,60,51,35,50,30,51,51,39,28,50,52,19,49,51,51,42,40,73,75,68,46,51,66,51,57,53,50,46,40,73,65,47,61,86,48,55,43,47,41,48,59,88,72,58,81,47,82,65,57,35,70,34,30,31,38,54,70,81,46,81,40,84,34,72,47,90,40,66,30,52,50,20,44,44,48,32,50,38,52,54,49,30,72,68,38,59,70,69,56,20,51,51,37,47,50,51,41,56,51,53,70,72,46,92,68,54,34,57,58,32,46,53,52,44,48,49,44,29,67,68,58,70,42,48,48,34,30,27,88,108,66,60,35,44,53,36,52,53,48,40,44,49,50,46,71,75,40,43,72,57,27,37,72,28,40,68,54,22,47,61,65,34,43,42,46,46,42,40,42,33,63,38,52,66,89,34,71,72,34,28,34,69,61,33,78,44,94,86,44,62,36,50,26,28,38,33,53,96,84,35,73,49,29,39,32,40,75,39,20,51,61,53,59,71,86,80,41,57,62,67,59,50,54,44,41,49,47,18,57,74,69,70,25,50,28,35,36,41,31,24,60,47,41,38,36,35,34,49,52,76,60,86,97,58,58,74,78,76,30,51,55,47,76,35,39,52,60,54,39,28,60,58,43,27,41,57,60,53,52,43,68,14,59,93,48,40,92,45,27,68,60,51,35,50,30,50,50,39,29,50,52,19,50,52,51,42,40,75,73,67,46,51,66,51,57,53,50,44,40,73,65,47,61,86,49,50,49,46,41,46,58,89,74,58,83,45,82,65,58,34,71,34,31,33,39,55,68,82,47,80,40,83,33,71,47,90,40,66,30,50,50,19,44,44,46,31,52,38,52,53,50,29,71,67,38,59,72,70,57,19,52,52,37,47,49,50,41,56,52,54,71,74,46,92,67,55,35,58,56,31,47,52,50,45,48,48,44,28,67,68,56,69,42,49,47,35,31,27,87

pLDDT: mean 92.64, std 5.97, range [58.88, 98.75]

Radius of gyration: 28.35 Å; Cα contacts (8 Å, |Δi|>4): 1030; chains: 2; bounding box: 69×77×61 Å